Protein AF-A0A9P7CC00-F1 (afdb_monomer)

Sequence (425 aa):
MYQLLTSVGARQEFSFLSKEDEVLENDKQMINPRLYPLSYEGIACLLSMTLYDKRDIKSDMLSMAKDYIGISMNLVLRPTEMINHVDKGIFVLLYFSDNINAAINMDDIDKEIRGPLGLESKFPVSRILQIISSVASICPDPSIRFFSYQLLQKFLDFSDDETCAFFLQELLGRCPFPSMRTAAIGLLKDQIDQSFNANCNNRQLFKSPLVVQVFVPIIFKINSIWLTRPSEFWNDYGHTMQALNLYYYLLLKDEQNNWTTVWIPQNIDEIKKKYLIPIEDCLNNIALIPTDDENSAFYTMQIEIMKDLLHKIDQKINYMSAELAVVYAALILEDDNIEITADKLQTLVAAAGIEVEPIWFSLYAKALEGQDLKALLLNVGAPGAGAAAPAGAAGAAAASDAPAEEAKEEEKEESDDDMGFGLFD

Nearest PDB structures (foldseek):
  4f52-assembly2_F  TM=7.331E-01  e=9.055E-06  Homo sapiens
  4f52-assembly1_E  TM=7.343E-01  e=2.105E-05  Homo sapiens
  2lbf-assembly1_A  TM=7.193E-01  e=7.389E-03  Homo sapiens
  8fbk-assembly1_A  TM=3.378E-01  e=3.517E-01  synthetic construct
  6x2o-assembly1_C  TM=2.460E-01  e=4.043E+00  Saccharomyces cerevisiae

Foldseek 3Di:
DVVVVCVVPPDDDDDDDDPVVVVVVVCVVVCPCVVAVADPLLVVLVVVVVVVVPPPDPDQLVVVCLVCLQSLLLLLQCQAPRVNSNQSSLVVLVVSLVRDQAEQEPVQQQDWGAHPNPPDRTDGNVVVLLSLLCNLQPHPDPVSVVSSVVSNLSVLVSYALVVSVVSLCCQLAPRPGLVSNLVSLVSLLVLLVVVLPPPDPDDRVSLALCCLVPVLCSQQDDDPCLVVDVVVVVVCLSSLQSSLVSLLVCLVRPVPPCSNVSLPPVSVVCCCVVHLVVVVVSLVVVVPDDDPDPCVVVVVVSSVVVVVSSVSSVCSSLVVVQLVLLVVQVVVCVVVPHQQALVSSVVSCVVVVRDHDSVSSVVVSVVCVPDDVVVVVVCVPPPDDDDDDDDDDDDDDDDDDDDDDDDDDDDDDDDDDDPPPDPDD

pLDDT: mean 71.34, std 18.8, range [22.69, 92.81]

Secondary structure (DSSP, 8-state):
-HHHHHHH--S----SS-HHHHHHHHHHHH--TTTS---HHHHHHHHHHHHHHTS-----HHHHHHHHHHHHHHHHS-TTT-HHHHHHHHHHHHHHHHH---PBPGGGTTPEEEEEETTEEEEETHHHHHHHHHHHHH-S-HHHHHHHHHHHHHHHHTB-HHHHHHHHHHHHHH-S-HHHHHHHHHHHHHHHHHHHH----S--GGGSTHIIIIIHHHH----GGGGT-GGGHHHHHHHHHHHHHHHHHHHHHSTTT-TT-TT-HHHHHHHIIIIIHHHHHHHHHHHTS---STTHHHHHHHHHHHHHHHHHHHHHHHHHHHHHHHHHHHHHHHHTT----HHHHHHHHHHHT----HHHHHHHHHHHTT--HHHHHHTTTS------PPP----------------------------------

InterPro domains:
  IPR013877 YAP-binding/ALF4/Glomulin [PF08568] (126-287)
  IPR027534 Large ribosomal subunit protein P1/P2 [MF_01478] (324-425)
  IPR038716 Large ribosomal subunit protein P1/P2, N-terminal domain [G3DSA:1.10.10.1410] (320-381)

Organism: Rhizopus oryzae (NCBI:txid64495)

Radius of gyration: 30.07 Å; Cα contacts (8 Å, |Δi|>4): 334; chains: 1; bounding box: 77×79×74 Å

Mean predicted aligned error: 16.82 Å

Structure (mmCIF, N/CA/C/O backbone):
data_AF-A0A9P7CC00-F1
#
_entry.id   AF-A0A9P7CC00-F1
#
loop_
_atom_site.group_PDB
_atom_site.id
_atom_site.type_symbol
_atom_site.label_atom_id
_atom_site.label_alt_id
_atom_site.label_comp_id
_atom_site.label_asym_id
_atom_site.label_entity_id
_atom_site.label_seq_id
_atom_site.pdbx_PDB_ins_code
_atom_site.Cartn_x
_atom_site.Cartn_y
_atom_site.Cartn_z
_atom_site.occupancy
_atom_site.B_iso_or_equiv
_atom_site.auth_seq_id
_atom_site.auth_comp_id
_atom_site.auth_asym_id
_atom_site.auth_atom_id
_atom_site.pdbx_PDB_model_num
ATOM 1 N N . MET A 1 1 ? 21.739 18.208 -19.933 1.00 35.09 1 MET A N 1
ATOM 2 C CA . MET A 1 1 ? 21.296 17.483 -18.723 1.00 35.09 1 MET A CA 1
ATOM 3 C C . MET A 1 1 ? 20.911 18.455 -17.618 1.00 35.09 1 MET A C 1
ATOM 5 O O . MET A 1 1 ? 19.760 18.412 -17.211 1.00 35.09 1 MET A O 1
ATOM 9 N N . TYR A 1 2 ? 21.780 19.396 -17.224 1.00 34.78 2 TYR A N 1
ATOM 10 C CA . TYR A 1 2 ? 21.444 20.439 -16.238 1.00 34.78 2 TYR A CA 1
ATOM 11 C C . TYR A 1 2 ? 20.173 21.248 -16.563 1.00 34.78 2 TYR A C 1
ATOM 13 O O . TYR A 1 2 ? 19.333 21.419 -15.696 1.00 34.78 2 TYR A O 1
ATOM 21 N N . GLN A 1 3 ? 19.970 21.666 -17.820 1.00 32.47 3 GLN A N 1
ATOM 22 C CA . GLN A 1 3 ? 18.768 22.417 -18.236 1.00 32.47 3 GLN A CA 1
ATOM 23 C C . GLN A 1 3 ? 17.436 21.652 -18.079 1.00 32.47 3 GLN A C 1
ATOM 25 O O . GLN A 1 3 ? 16.388 22.280 -17.992 1.00 32.47 3 GLN A O 1
ATOM 30 N N . LEU A 1 4 ? 17.464 20.314 -18.045 1.00 38.53 4 LEU A N 1
ATOM 31 C CA . LEU A 1 4 ? 16.277 19.491 -17.775 1.00 38.53 4 LEU A CA 1
ATOM 32 C C . LEU A 1 4 ? 16.105 19.262 -16.266 1.00 38.53 4 LEU A C 1
ATOM 34 O O . LEU A 1 4 ? 14.991 19.350 -15.764 1.00 38.53 4 LEU A O 1
ATOM 38 N N . LEU A 1 5 ? 17.198 19.081 -15.518 1.00 39.03 5 LEU A N 1
ATOM 39 C CA . LEU A 1 5 ? 17.176 19.030 -14.048 1.00 39.03 5 LEU A CA 1
ATOM 40 C C . LEU A 1 5 ? 16.662 20.340 -13.423 1.00 39.03 5 LEU A C 1
ATOM 42 O O . LEU A 1 5 ? 15.854 20.303 -12.499 1.00 39.03 5 LEU A O 1
ATOM 46 N N . THR A 1 6 ? 17.039 21.500 -13.966 1.00 42.00 6 THR A N 1
ATOM 47 C CA . THR A 1 6 ? 16.529 22.804 -13.509 1.00 42.00 6 THR A CA 1
ATOM 48 C C . THR A 1 6 ? 15.062 23.044 -13.862 1.00 42.00 6 THR A C 1
ATOM 50 O O . THR A 1 6 ? 14.409 23.841 -13.194 1.00 42.00 6 THR A O 1
ATOM 53 N N . SER A 1 7 ? 14.508 22.329 -14.848 1.00 41.28 7 SER A N 1
ATOM 54 C CA . SER A 1 7 ? 13.063 22.346 -15.118 1.00 41.28 7 SER A CA 1
ATOM 55 C C . SER A 1 7 ? 12.250 21.523 -14.108 1.00 41.28 7 SER A C 1
ATOM 57 O O . SER A 1 7 ? 11.074 21.805 -13.902 1.00 41.28 7 SER A O 1
ATOM 59 N N . VAL A 1 8 ? 12.892 20.566 -13.425 1.00 43.41 8 VAL A N 1
ATOM 60 C CA . VAL A 1 8 ? 12.298 19.732 -12.363 1.00 43.41 8 VAL A CA 1
ATOM 61 C C . VAL A 1 8 ? 12.427 20.397 -10.983 1.00 43.41 8 VAL A C 1
ATOM 63 O O . VAL A 1 8 ? 11.540 20.261 -10.147 1.00 43.41 8 VAL A O 1
ATOM 66 N N . GLY A 1 9 ? 13.500 21.157 -10.746 1.00 40.75 9 GLY A N 1
ATOM 67 C CA . GLY A 1 9 ? 13.828 21.778 -9.456 1.00 40.75 9 GLY A CA 1
ATOM 68 C C . GLY A 1 9 ? 13.522 23.273 -9.346 1.00 40.75 9 GLY A C 1
ATOM 69 O O . GLY A 1 9 ? 14.308 24.007 -8.753 1.00 40.75 9 GLY A O 1
ATOM 70 N N . ALA A 1 10 ? 12.428 23.771 -9.928 1.00 39.78 10 ALA A N 1
ATOM 71 C CA . ALA A 1 10 ? 12.087 25.191 -9.843 1.00 39.78 10 ALA A CA 1
ATOM 72 C C . ALA A 1 10 ? 11.585 25.586 -8.439 1.00 39.78 10 ALA A C 1
ATOM 74 O O . ALA A 1 10 ? 10.392 25.812 -8.244 1.00 39.78 10 ALA A O 1
ATOM 75 N N . ARG A 1 11 ? 12.500 25.710 -7.470 1.00 38.00 11 ARG A N 1
ATOM 76 C CA . ARG A 1 11 ? 12.406 26.644 -6.338 1.00 38.00 11 ARG A CA 1
ATOM 77 C C . ARG A 1 11 ? 13.772 26.812 -5.666 1.00 38.00 11 ARG A C 1
ATOM 79 O O . ARG A 1 11 ? 14.380 25.839 -5.252 1.00 38.00 11 ARG A O 1
ATOM 86 N N . GLN A 1 12 ? 14.138 28.088 -5.510 1.00 38.06 12 GLN A N 1
ATOM 87 C CA . GLN A 1 12 ? 15.295 28.666 -4.807 1.00 38.06 12 GLN A CA 1
ATOM 88 C C . GLN A 1 12 ? 16.564 28.867 -5.657 1.00 38.06 12 GLN A C 1
ATOM 90 O O . GLN A 1 12 ? 17.505 28.084 -5.646 1.00 38.06 12 GLN A O 1
ATOM 95 N N . GLU A 1 13 ? 16.584 29.997 -6.374 1.00 34.22 13 GLU A N 1
ATOM 96 C CA . GLU A 1 13 ? 17.793 30.598 -6.947 1.00 34.22 13 GLU A CA 1
ATOM 97 C C . GLU A 1 13 ? 18.542 31.378 -5.855 1.00 34.22 13 GLU A C 1
ATOM 99 O O . GLU A 1 13 ? 18.024 32.383 -5.378 1.00 34.22 13 GLU A O 1
ATOM 104 N N . PHE A 1 14 ? 19.766 30.968 -5.509 1.00 41.00 14 PHE A N 1
ATOM 105 C CA . PHE A 1 14 ? 20.811 31.873 -5.012 1.00 41.00 14 PHE A CA 1
ATOM 106 C C . PHE A 1 14 ? 22.200 31.280 -5.287 1.00 41.00 14 PHE A C 1
ATOM 108 O O . PHE A 1 14 ? 22.737 30.535 -4.472 1.00 41.00 14 PHE A O 1
ATOM 115 N N . SER A 1 15 ? 22.823 31.665 -6.401 1.00 35.31 15 SER A N 1
ATOM 116 C CA . SER A 1 15 ? 24.269 31.503 -6.585 1.00 35.31 15 SER A CA 1
ATOM 117 C C . SER A 1 15 ? 24.817 32.489 -7.624 1.00 35.31 15 SER A C 1
ATOM 119 O O . SER A 1 15 ? 24.161 32.868 -8.589 1.00 35.31 15 SER A O 1
ATOM 121 N N . PHE A 1 16 ? 26.015 32.999 -7.333 1.00 44.00 16 PHE A N 1
ATOM 122 C CA . PHE A 1 16 ? 26.669 34.160 -7.954 1.00 44.00 16 PHE A CA 1
ATOM 123 C C . PHE A 1 16 ? 27.445 33.832 -9.247 1.00 44.00 16 PHE A C 1
ATOM 125 O O . PHE A 1 16 ? 28.367 34.561 -9.620 1.00 44.00 16 PHE A O 1
ATOM 132 N N . LEU A 1 17 ? 27.103 32.746 -9.937 1.00 47.84 17 LEU A N 1
ATOM 133 C CA . LEU A 1 17 ? 27.753 32.331 -11.180 1.00 47.84 17 LEU A CA 1
ATOM 134 C C . LEU A 1 17 ? 26.810 32.541 -12.368 1.00 47.84 17 LEU A C 1
ATOM 136 O O . LEU A 1 17 ? 25.587 32.574 -12.232 1.00 47.84 17 LEU A O 1
ATOM 140 N N . SER A 1 18 ? 27.377 32.740 -13.559 1.00 54.94 18 SER A N 1
ATOM 141 C CA . SER A 1 18 ? 26.556 32.791 -14.766 1.00 54.94 18 SER A CA 1
ATOM 142 C C . SER A 1 18 ? 25.888 31.420 -14.963 1.00 54.94 18 SER A C 1
ATOM 144 O O . SER A 1 18 ? 26.511 30.386 -14.714 1.00 54.94 18 SER A O 1
ATOM 146 N N . LYS A 1 19 ? 24.623 31.391 -15.415 1.00 53.94 19 LYS A N 1
ATOM 147 C CA . LYS A 1 19 ? 23.858 30.138 -15.601 1.00 53.94 19 LYS A CA 1
ATOM 148 C C . LYS A 1 19 ? 24.596 29.117 -16.478 1.00 53.94 19 LYS A C 1
ATOM 150 O O . LYS A 1 19 ? 24.358 27.925 -16.340 1.00 53.94 19 LYS A O 1
ATOM 155 N N . GLU A 1 20 ? 25.477 29.568 -17.371 1.00 55.44 20 GLU A N 1
ATOM 156 C CA . GLU A 1 20 ? 26.281 28.711 -18.251 1.00 55.44 20 GLU A CA 1
ATOM 157 C C . GLU A 1 20 ? 27.498 28.101 -17.538 1.00 55.44 20 GLU A C 1
ATOM 159 O O . GLU A 1 20 ? 27.837 26.945 -17.791 1.00 55.44 20 GLU A O 1
ATOM 164 N N . ASP A 1 21 ? 28.118 28.830 -16.609 1.00 53.06 21 ASP A N 1
ATOM 165 C CA . ASP A 1 21 ? 29.278 28.345 -15.857 1.00 53.06 21 ASP A CA 1
ATOM 166 C C . ASP A 1 21 ? 28.874 27.337 -14.768 1.00 53.06 21 ASP A C 1
ATOM 168 O O . ASP A 1 21 ? 29.580 26.351 -14.556 1.00 53.06 21 ASP A O 1
ATOM 172 N N . GLU A 1 22 ? 27.695 27.499 -14.154 1.00 52.28 22 GLU A N 1
ATOM 173 C CA . GLU A 1 22 ? 27.126 26.509 -13.219 1.00 52.28 22 GLU A CA 1
ATOM 174 C C . GLU A 1 22 ? 26.769 25.191 -13.907 1.00 52.28 22 GLU A C 1
ATOM 176 O O . GLU A 1 22 ? 27.031 24.118 -13.366 1.00 52.28 22 GLU A O 1
ATOM 181 N N . VAL A 1 23 ? 26.209 25.253 -15.123 1.00 52.78 23 VAL A N 1
ATOM 182 C CA . VAL A 1 23 ? 25.969 24.062 -15.958 1.00 52.78 23 VAL A CA 1
ATOM 183 C C . VAL A 1 23 ? 27.284 23.324 -16.191 1.00 52.78 23 VAL A C 1
ATOM 185 O O . VAL A 1 23 ? 27.351 22.107 -16.043 1.00 52.78 23 VAL A O 1
ATOM 188 N N . LEU A 1 24 ? 28.335 24.067 -16.549 1.00 52.97 24 LEU A N 1
ATOM 189 C CA . LEU A 1 24 ? 29.630 23.511 -16.919 1.00 52.97 24 LEU A CA 1
ATOM 190 C C . LEU A 1 24 ? 30.361 22.888 -15.720 1.00 52.97 24 LEU A C 1
ATOM 192 O O . LEU A 1 24 ? 31.039 21.873 -15.880 1.00 52.97 24 LEU A O 1
ATOM 196 N N . GLU A 1 25 ? 30.263 23.484 -14.532 1.00 53.53 25 GLU A N 1
ATOM 197 C CA . GLU A 1 25 ? 30.850 22.922 -13.312 1.00 53.53 25 GLU A CA 1
ATOM 198 C C . GLU A 1 25 ? 30.069 21.709 -12.794 1.00 53.53 25 GLU A C 1
ATOM 200 O O . GLU A 1 25 ? 30.692 20.704 -12.448 1.00 53.53 25 GLU A O 1
ATOM 205 N N . ASN A 1 26 ? 28.734 21.732 -12.849 1.00 48.88 26 ASN A N 1
ATOM 206 C CA . ASN A 1 26 ? 27.904 20.582 -12.480 1.00 48.88 26 ASN A CA 1
ATOM 207 C C . ASN A 1 26 ? 28.072 19.405 -13.457 1.00 48.88 26 ASN A C 1
ATOM 209 O O . ASN A 1 26 ? 28.203 18.258 -13.025 1.00 48.88 26 ASN A O 1
ATOM 213 N N . ASP A 1 27 ? 28.183 19.672 -14.763 1.00 48.53 27 ASP A N 1
ATOM 214 C CA . ASP A 1 27 ? 28.488 18.644 -15.767 1.00 48.53 27 ASP A CA 1
ATOM 215 C C . ASP A 1 27 ? 29.896 18.039 -15.550 1.00 48.53 27 ASP A C 1
ATOM 217 O O . ASP A 1 27 ? 30.097 16.844 -15.771 1.00 48.53 27 ASP A O 1
ATOM 221 N N . LYS A 1 28 ? 30.876 18.815 -15.059 1.00 47.06 28 LYS A N 1
ATOM 222 C CA . LYS A 1 28 ? 32.220 18.307 -14.700 1.00 47.06 28 LYS A CA 1
ATOM 223 C C . LYS A 1 28 ? 32.232 17.471 -13.417 1.00 47.06 28 LYS A C 1
ATOM 225 O O . LYS A 1 28 ? 33.069 16.578 -13.304 1.00 47.06 28 LYS A O 1
ATOM 230 N N . GLN A 1 29 ? 31.347 17.756 -12.462 1.00 49.38 29 GLN A N 1
ATOM 231 C CA . GLN A 1 29 ? 31.209 16.971 -11.230 1.00 49.38 29 GLN A CA 1
ATOM 232 C C . GLN A 1 29 ? 30.446 15.655 -11.468 1.00 49.38 29 GLN A C 1
ATOM 234 O O . GLN A 1 29 ? 30.795 14.636 -10.876 1.00 49.38 29 GLN A O 1
ATOM 239 N N . MET A 1 30 ? 29.473 15.653 -12.386 1.00 47.91 30 MET A N 1
ATOM 240 C CA . MET A 1 30 ? 28.678 14.475 -12.768 1.00 47.91 30 MET A CA 1
ATOM 241 C C . MET A 1 30 ? 29.404 13.544 -13.752 1.00 47.91 30 MET A C 1
ATOM 243 O O . MET A 1 30 ? 29.260 12.324 -13.692 1.00 47.91 30 MET A O 1
ATOM 247 N N . ILE A 1 31 ? 30.216 14.087 -14.664 1.00 45.84 31 ILE A N 1
ATOM 248 C CA . ILE A 1 31 ? 30.916 13.299 -15.683 1.00 45.84 31 ILE A CA 1
ATOM 249 C C . ILE A 1 31 ? 32.361 13.101 -15.238 1.00 45.84 31 ILE A C 1
ATOM 251 O O . ILE A 1 31 ? 33.274 13.790 -15.688 1.00 45.84 31 ILE A O 1
ATOM 255 N N . ASN A 1 32 ? 32.595 12.120 -14.367 1.00 41.72 32 ASN A N 1
ATOM 256 C CA . ASN A 1 32 ? 33.942 11.613 -14.135 1.00 41.72 32 ASN A CA 1
ATOM 257 C C . ASN A 1 32 ? 34.221 10.482 -15.151 1.00 41.72 32 ASN A C 1
ATOM 259 O O . ASN A 1 32 ? 33.802 9.342 -14.932 1.00 41.72 32 ASN A O 1
ATOM 263 N N . PRO A 1 33 ? 34.924 10.738 -16.274 1.00 43.09 33 PRO A N 1
ATOM 264 C CA . PRO A 1 33 ? 35.053 9.786 -17.385 1.00 43.09 33 PRO A CA 1
ATOM 265 C C . PRO A 1 33 ? 35.849 8.519 -17.027 1.00 43.09 33 PRO A C 1
ATOM 267 O O . PRO A 1 33 ? 35.856 7.561 -17.796 1.00 43.09 33 PRO A O 1
ATOM 270 N N . ARG A 1 34 ? 36.529 8.504 -15.869 1.00 39.34 34 ARG A N 1
ATOM 271 C CA . ARG A 1 34 ? 37.204 7.317 -15.317 1.00 39.34 34 ARG A CA 1
ATOM 272 C C . ARG A 1 34 ? 36.287 6.423 -14.475 1.00 39.34 34 ARG A C 1
ATOM 274 O O . ARG A 1 34 ? 36.591 5.243 -14.352 1.00 39.34 34 ARG A O 1
ATOM 281 N N . LEU A 1 35 ? 35.203 6.965 -13.916 1.00 43.44 35 LEU A N 1
ATOM 282 C CA . LEU A 1 35 ? 34.194 6.219 -13.146 1.00 43.44 35 LEU A CA 1
ATOM 283 C C . LEU A 1 35 ? 32.977 5.843 -14.009 1.00 43.44 35 LEU A C 1
ATOM 285 O O . LEU A 1 35 ? 32.336 4.833 -13.748 1.00 43.44 35 LEU A O 1
ATOM 289 N N . TYR A 1 36 ? 32.710 6.609 -15.070 1.00 48.59 36 TYR A N 1
ATOM 290 C CA . TYR A 1 36 ? 31.558 6.457 -15.961 1.00 48.59 36 TYR A CA 1
ATOM 291 C C . TYR A 1 36 ? 32.007 6.232 -17.422 1.00 48.59 36 TYR A C 1
ATOM 293 O O . TYR A 1 36 ? 32.032 7.172 -18.223 1.00 48.59 36 TYR A O 1
ATOM 301 N N . PRO A 1 37 ? 32.397 5.004 -17.830 1.00 47.03 37 PRO A N 1
ATOM 302 C CA . PRO A 1 37 ? 32.670 4.728 -19.235 1.00 47.03 37 PRO A CA 1
ATOM 303 C C . PRO A 1 37 ? 31.396 4.895 -20.070 1.00 47.03 37 PRO A C 1
ATOM 305 O O . PRO A 1 37 ? 30.424 4.145 -19.958 1.00 47.03 37 PRO A O 1
ATOM 308 N N . LEU A 1 38 ? 31.410 5.915 -20.921 1.00 52.38 38 LEU A N 1
ATOM 309 C CA . LEU A 1 38 ? 30.333 6.259 -21.831 1.00 52.38 38 LEU A CA 1
ATOM 310 C C . LEU A 1 38 ? 30.020 5.087 -22.780 1.00 52.38 38 LEU A C 1
ATOM 312 O O . LEU A 1 38 ? 30.771 4.804 -23.709 1.00 52.38 38 LEU A O 1
ATOM 316 N N . SER A 1 39 ? 28.876 4.431 -22.585 1.00 56.84 39 SER A N 1
ATOM 317 C CA . SER A 1 39 ? 28.364 3.441 -23.538 1.00 56.84 39 SER A CA 1
ATOM 318 C C . SER A 1 39 ? 28.084 4.052 -24.916 1.00 56.84 39 SER A C 1
ATOM 320 O O . SER A 1 39 ? 27.363 5.051 -25.018 1.00 56.84 39 SER A O 1
ATOM 322 N N . TYR A 1 40 ? 28.636 3.443 -25.970 1.00 58.19 40 TYR A N 1
ATOM 323 C CA . TYR A 1 40 ? 28.429 3.861 -27.362 1.00 58.19 40 TYR A CA 1
ATOM 324 C C . TYR A 1 40 ? 26.945 3.826 -27.744 1.00 58.19 40 TYR A C 1
ATOM 326 O O . TYR A 1 40 ? 26.443 4.774 -28.338 1.00 58.19 40 TYR A O 1
ATOM 334 N N . GLU A 1 41 ? 26.227 2.784 -27.324 1.00 58.78 41 GLU A N 1
ATOM 335 C CA . GLU A 1 41 ? 24.801 2.593 -27.614 1.00 58.78 41 GLU A CA 1
ATOM 336 C C . GLU A 1 41 ? 23.928 3.676 -26.972 1.00 58.78 41 GLU A C 1
ATOM 338 O O . GLU A 1 41 ? 23.070 4.257 -27.631 1.00 58.78 41 GLU A O 1
ATOM 343 N N . GLY A 1 42 ? 24.198 4.027 -25.711 1.00 60.06 42 GLY A N 1
ATOM 344 C CA . GLY A 1 42 ? 23.452 5.082 -25.028 1.00 60.06 42 GLY A CA 1
ATOM 345 C C . GLY A 1 42 ? 23.766 6.482 -25.568 1.00 60.06 42 GLY A C 1
ATOM 346 O O . GLY A 1 42 ? 22.866 7.309 -25.675 1.00 60.06 42 GLY A O 1
ATOM 347 N N . ILE A 1 43 ? 25.017 6.749 -25.975 1.00 63.19 43 ILE A N 1
ATOM 348 C CA . ILE A 1 43 ? 25.346 7.994 -26.691 1.00 63.19 43 ILE A CA 1
ATOM 349 C C . ILE A 1 43 ? 24.647 8.025 -28.048 1.00 63.19 43 ILE A C 1
ATOM 351 O O . ILE A 1 43 ? 24.091 9.054 -28.405 1.00 63.19 43 ILE A O 1
ATOM 355 N N . ALA A 1 44 ? 24.661 6.927 -28.804 1.00 61.66 44 ALA A N 1
ATOM 356 C CA . ALA A 1 44 ? 23.996 6.855 -30.100 1.00 61.66 44 ALA A CA 1
ATOM 357 C C . ALA A 1 44 ? 22.485 7.086 -29.963 1.00 61.66 44 ALA A C 1
ATOM 359 O O . ALA A 1 44 ? 21.918 7.818 -30.769 1.00 61.66 44 ALA A O 1
ATOM 360 N N . CYS A 1 45 ? 21.856 6.552 -28.910 1.00 64.31 45 CYS A N 1
ATOM 361 C CA . CYS A 1 45 ? 20.452 6.805 -28.599 1.00 64.31 45 CYS A CA 1
ATOM 362 C C . CYS A 1 45 ? 20.205 8.296 -28.316 1.00 64.31 45 CYS A C 1
ATOM 364 O O . CYS A 1 45 ? 19.424 8.928 -29.025 1.00 64.31 45 CYS A O 1
ATOM 366 N N . LEU A 1 46 ? 20.946 8.898 -27.379 1.00 66.56 46 LEU A N 1
ATOM 367 C CA . LEU A 1 46 ? 20.820 10.322 -27.035 1.00 66.56 46 LEU A CA 1
ATOM 368 C C . LEU A 1 46 ? 21.152 11.256 -28.212 1.00 66.56 46 LEU A C 1
ATOM 370 O O . LEU A 1 46 ? 20.461 12.247 -28.446 1.00 66.56 46 LEU A O 1
ATOM 374 N N . LEU A 1 47 ? 22.182 10.938 -28.999 1.00 64.50 47 LEU A N 1
ATOM 375 C CA . LEU A 1 47 ? 22.524 11.671 -30.218 1.00 64.50 47 LEU A CA 1
ATOM 376 C C . LEU A 1 47 ? 21.429 11.532 -31.269 1.00 64.50 47 LEU A C 1
ATOM 378 O O . LEU A 1 47 ? 21.077 12.516 -31.905 1.00 64.50 47 LEU A O 1
ATOM 382 N N . SER A 1 48 ? 20.857 10.343 -31.447 1.00 65.88 48 SER A N 1
ATOM 383 C CA . SER A 1 48 ? 19.758 10.162 -32.393 1.00 65.88 48 SER A CA 1
ATOM 384 C C . SER A 1 48 ? 18.518 10.953 -31.976 1.00 65.88 48 SER A C 1
ATOM 386 O O . SER A 1 48 ? 17.906 11.583 -32.832 1.00 65.88 48 SER A O 1
ATOM 388 N N . MET A 1 49 ? 18.222 11.030 -30.673 1.00 66.12 49 MET A N 1
ATOM 389 C CA . MET A 1 49 ? 17.126 11.842 -30.142 1.00 66.12 49 MET A CA 1
ATOM 390 C C . MET A 1 49 ? 17.378 13.339 -30.321 1.00 66.12 49 MET A C 1
ATOM 392 O O . MET A 1 49 ? 16.536 14.038 -30.868 1.00 66.12 49 MET A O 1
ATOM 396 N N . THR A 1 50 ? 18.560 13.833 -29.948 1.00 65.50 50 THR A N 1
ATOM 397 C CA . THR A 1 50 ? 18.916 15.256 -30.121 1.00 65.50 50 THR A CA 1
ATOM 398 C C . THR A 1 50 ? 19.014 15.673 -31.590 1.00 65.50 50 THR A C 1
ATOM 400 O O . THR A 1 50 ? 18.720 16.817 -31.931 1.00 65.50 50 THR A O 1
ATOM 403 N N . LEU A 1 51 ? 19.414 14.768 -32.488 1.00 61.41 51 LEU A N 1
ATOM 404 C CA . LEU A 1 51 ? 19.383 15.009 -33.933 1.00 61.41 51 LEU A CA 1
ATOM 405 C C . LEU A 1 51 ? 17.961 14.999 -34.496 1.00 61.41 51 LEU A C 1
ATOM 407 O O . LEU A 1 51 ? 17.720 15.653 -35.509 1.00 61.41 51 LEU A O 1
ATOM 411 N N . TYR A 1 52 ? 17.045 14.262 -33.874 1.00 62.41 52 TYR A N 1
ATOM 412 C CA . TYR A 1 52 ? 15.637 14.244 -34.247 1.00 62.41 52 TYR A CA 1
ATOM 413 C C . TYR A 1 52 ? 14.922 15.513 -33.781 1.00 62.41 52 TYR A C 1
ATOM 415 O O . TYR A 1 52 ? 14.250 16.136 -34.587 1.00 62.41 52 TYR A O 1
ATOM 423 N N . ASP A 1 53 ? 15.171 15.955 -32.547 1.00 59.81 53 ASP A N 1
ATOM 424 C CA . ASP A 1 53 ? 14.626 17.192 -31.966 1.00 59.81 53 ASP A CA 1
ATOM 425 C C . ASP A 1 53 ? 15.059 18.447 -32.755 1.00 59.81 53 ASP A C 1
ATOM 427 O O . ASP A 1 53 ? 14.310 19.401 -32.936 1.00 59.81 53 ASP A O 1
ATOM 431 N N . LYS A 1 54 ? 16.270 18.421 -33.331 1.00 57.59 54 LYS A N 1
ATOM 432 C CA . LYS A 1 54 ? 16.780 19.486 -34.215 1.00 57.59 54 LYS A CA 1
ATOM 433 C C . LYS A 1 54 ? 16.231 19.450 -35.641 1.00 57.59 54 LYS A C 1
ATOM 435 O O . LYS A 1 54 ? 16.469 20.390 -36.401 1.00 57.59 54 LYS A O 1
ATOM 440 N N . ARG A 1 55 ? 15.578 18.366 -36.058 1.00 55.41 55 ARG A N 1
ATOM 441 C CA . ARG A 1 55 ? 14.881 18.321 -37.345 1.00 55.41 55 ARG A CA 1
ATOM 442 C C . ARG A 1 55 ? 13.463 18.801 -37.067 1.00 55.41 55 ARG A C 1
ATOM 444 O O . ARG A 1 55 ? 12.760 18.139 -36.324 1.00 55.41 55 ARG A O 1
ATOM 451 N N . ASP A 1 56 ? 13.053 19.910 -37.685 1.00 47.28 56 ASP A N 1
ATOM 452 C CA . ASP A 1 56 ? 11.689 20.485 -37.688 1.00 47.28 56 ASP A CA 1
ATOM 453 C C . ASP A 1 56 ? 10.618 19.525 -38.270 1.00 47.28 56 ASP A C 1
ATOM 455 O O . ASP A 1 56 ? 9.827 19.864 -39.153 1.00 47.28 56 ASP A O 1
ATOM 459 N N . ILE A 1 57 ? 10.597 18.272 -37.834 1.00 52.22 57 ILE A N 1
ATOM 460 C CA . ILE A 1 57 ? 9.606 17.280 -38.194 1.00 52.22 57 ILE A CA 1
ATOM 461 C C . ILE A 1 57 ? 8.641 17.284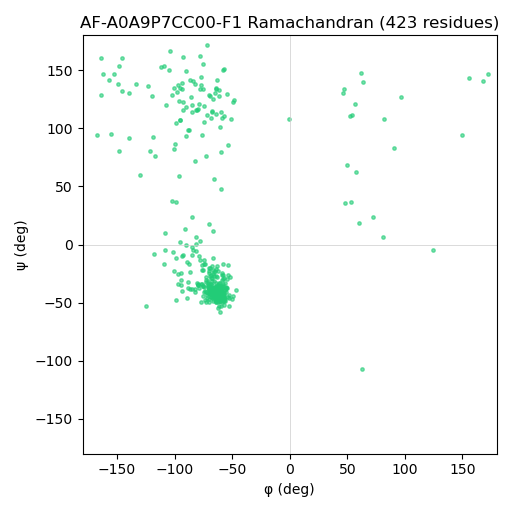 -37.020 1.00 52.22 57 ILE A C 1
ATOM 463 O O . ILE A 1 57 ? 8.936 16.767 -35.950 1.00 52.22 57 ILE A O 1
ATOM 467 N N . LYS A 1 58 ? 7.470 17.890 -37.225 1.00 48.28 58 LYS A N 1
ATOM 468 C CA . LYS A 1 58 ? 6.293 17.745 -36.355 1.00 48.28 58 LYS A CA 1
ATOM 469 C C . LYS A 1 58 ? 5.765 16.303 -36.413 1.00 48.28 58 LYS A C 1
ATOM 471 O O . LYS A 1 58 ? 4.641 16.060 -36.838 1.00 48.28 58 LYS A O 1
ATOM 476 N N . SER A 1 59 ? 6.609 15.333 -36.112 1.00 54.34 59 SER A N 1
ATOM 477 C CA . SER A 1 59 ? 6.236 13.945 -35.885 1.00 54.34 59 SER A CA 1
ATOM 478 C C . SER A 1 59 ? 5.829 13.819 -34.428 1.00 54.34 59 SER A C 1
ATOM 480 O O . SER A 1 59 ? 6.586 14.227 -33.550 1.00 54.34 59 SER A O 1
ATOM 482 N N . ASP A 1 60 ? 4.638 13.273 -34.182 1.00 64.00 60 ASP A N 1
ATOM 483 C CA . ASP A 1 60 ? 4.119 13.036 -32.835 1.00 64.00 60 ASP A CA 1
ATOM 484 C C . ASP A 1 60 ? 5.182 12.347 -31.970 1.00 64.00 60 ASP A C 1
ATOM 486 O O . ASP A 1 60 ? 5.660 11.267 -32.327 1.00 64.00 60 ASP A O 1
ATOM 490 N N . MET A 1 61 ? 5.522 12.931 -30.816 1.00 65.94 61 MET A N 1
ATOM 491 C CA . MET A 1 61 ? 6.468 12.360 -29.839 1.00 65.94 61 MET A CA 1
ATOM 492 C C . MET A 1 61 ? 6.113 10.913 -29.458 1.00 65.94 61 MET A C 1
ATOM 494 O O . MET A 1 61 ? 6.989 10.095 -29.198 1.00 65.94 61 MET A O 1
ATOM 498 N N . LEU A 1 62 ? 4.826 10.558 -29.527 1.00 69.19 62 LEU A N 1
ATOM 499 C CA . LEU A 1 62 ? 4.318 9.197 -29.362 1.00 69.19 62 LEU A CA 1
ATOM 500 C C . LEU A 1 62 ? 4.889 8.207 -30.395 1.00 69.19 62 LEU A C 1
ATOM 502 O O . LEU A 1 62 ? 5.164 7.054 -30.070 1.00 69.19 62 LEU A O 1
ATOM 506 N N . SER A 1 63 ? 5.039 8.628 -31.653 1.00 72.75 63 SER A N 1
ATOM 507 C CA . SER A 1 63 ? 5.590 7.779 -32.717 1.00 72.75 63 SER A CA 1
ATOM 508 C C . SER A 1 63 ? 7.077 7.513 -32.498 1.00 72.75 63 SER A C 1
ATOM 510 O O . SER A 1 63 ? 7.518 6.370 -32.586 1.00 72.75 63 SER A O 1
ATOM 512 N N . MET A 1 64 ? 7.813 8.549 -32.093 1.00 71.75 64 MET A N 1
ATOM 513 C CA . MET A 1 64 ? 9.212 8.445 -31.702 1.00 71.75 64 MET A CA 1
ATOM 514 C C . MET A 1 64 ? 9.374 7.510 -30.502 1.00 71.75 64 MET A C 1
ATOM 516 O O . MET A 1 64 ? 10.176 6.580 -30.537 1.00 71.75 64 MET A O 1
ATOM 520 N N . ALA A 1 65 ? 8.561 7.693 -29.465 1.00 73.94 65 ALA A N 1
ATOM 521 C CA . ALA A 1 65 ? 8.584 6.833 -28.296 1.00 73.94 65 ALA A CA 1
ATOM 522 C C . ALA A 1 65 ? 8.347 5.363 -28.666 1.00 73.94 65 ALA A C 1
ATOM 524 O O . ALA A 1 65 ? 9.099 4.501 -28.229 1.00 73.94 65 ALA A O 1
ATOM 525 N N . LYS A 1 66 ? 7.384 5.054 -29.542 1.00 75.25 66 LYS A N 1
ATOM 526 C CA . LYS A 1 66 ? 7.131 3.670 -29.989 1.00 75.25 66 LYS A CA 1
ATOM 527 C C . LYS A 1 66 ? 8.343 3.004 -30.643 1.00 75.25 66 LYS A C 1
ATOM 529 O O . LYS A 1 66 ? 8.540 1.809 -30.441 1.00 75.25 66 LYS A O 1
ATOM 534 N N . ASP A 1 67 ? 9.145 3.756 -31.390 1.00 74.94 67 ASP A N 1
ATOM 535 C CA . ASP A 1 67 ? 10.333 3.224 -32.063 1.00 74.94 67 ASP A CA 1
ATOM 536 C C . ASP A 1 67 ? 11.536 3.091 -31.112 1.00 74.94 67 ASP A C 1
ATOM 538 O O . ASP A 1 67 ? 12.333 2.158 -31.237 1.00 74.94 67 ASP A O 1
ATOM 542 N N . TYR A 1 68 ? 11.658 3.997 -30.135 1.00 77.69 68 TYR A N 1
ATOM 543 C CA . TYR A 1 68 ? 12.801 4.049 -29.221 1.00 77.69 68 TYR A CA 1
ATOM 544 C C . TYR A 1 68 ? 12.594 3.306 -27.897 1.00 77.69 68 TYR A C 1
ATOM 546 O O . TYR A 1 68 ? 13.585 2.855 -27.326 1.00 77.69 68 TYR A O 1
ATOM 554 N N . ILE A 1 69 ? 11.356 3.101 -27.425 1.00 82.38 69 ILE A N 1
ATOM 555 C CA . ILE A 1 69 ? 11.055 2.384 -26.170 1.00 82.38 69 ILE A CA 1
ATOM 556 C C . ILE A 1 69 ? 11.725 1.013 -26.171 1.00 82.38 69 ILE A C 1
ATOM 558 O O . ILE A 1 69 ? 12.373 0.650 -25.197 1.00 82.38 69 ILE A O 1
ATOM 562 N N . GLY A 1 70 ? 11.643 0.272 -27.277 1.00 80.00 70 GLY A N 1
ATOM 563 C CA . GLY A 1 70 ? 12.278 -1.035 -27.388 1.00 80.00 70 GLY A CA 1
ATOM 564 C C . GLY A 1 70 ? 13.790 -1.004 -27.158 1.00 80.00 70 GLY A C 1
ATOM 565 O O . GLY A 1 70 ? 14.324 -1.796 -26.387 1.00 80.00 70 GLY A O 1
ATOM 566 N N . ILE A 1 71 ? 14.471 -0.044 -27.785 1.00 79.75 71 ILE A N 1
ATOM 567 C CA . ILE A 1 71 ? 15.921 0.140 -27.658 1.00 79.75 71 ILE A CA 1
ATOM 568 C C . ILE A 1 71 ? 16.274 0.576 -26.233 1.00 79.75 71 ILE A C 1
ATOM 570 O O . ILE A 1 71 ? 17.172 -0.001 -25.622 1.00 79.75 71 ILE A O 1
ATOM 574 N N . SER A 1 72 ? 15.547 1.549 -25.684 1.00 81.69 72 SER A N 1
ATOM 575 C CA . SER A 1 72 ? 15.767 2.051 -24.327 1.00 81.69 72 SER A CA 1
ATOM 576 C C . SER A 1 72 ? 15.551 0.965 -23.277 1.00 81.69 72 SER A C 1
ATOM 578 O O . SER A 1 72 ? 16.341 0.856 -22.346 1.00 81.69 72 SER A O 1
ATOM 580 N N . MET A 1 73 ? 14.551 0.100 -23.453 1.00 84.06 73 MET A N 1
ATOM 581 C CA . MET A 1 73 ? 14.303 -1.018 -22.541 1.00 84.06 73 MET A CA 1
ATOM 582 C C . MET A 1 73 ? 15.383 -2.091 -22.614 1.00 84.06 73 MET A C 1
ATOM 584 O O . MET A 1 73 ? 15.748 -2.655 -21.583 1.00 84.06 73 MET A O 1
ATOM 588 N N . ASN A 1 74 ? 15.966 -2.323 -23.791 1.00 83.06 74 ASN A N 1
ATOM 589 C CA . ASN A 1 74 ? 17.113 -3.218 -23.930 1.00 83.06 74 ASN A CA 1
ATOM 590 C C . ASN A 1 74 ? 18.311 -2.759 -23.091 1.00 83.06 74 ASN A C 1
ATOM 592 O O . ASN A 1 74 ? 18.983 -3.577 -22.465 1.00 83.06 74 ASN A O 1
ATOM 596 N N . LEU A 1 75 ? 18.557 -1.444 -23.053 1.00 79.50 75 LEU A N 1
ATOM 597 C CA . LEU A 1 75 ? 19.643 -0.852 -22.268 1.00 79.50 75 LEU A CA 1
ATOM 598 C C . LEU A 1 75 ? 19.446 -1.056 -20.758 1.00 79.50 75 LEU A C 1
ATOM 600 O O . LEU A 1 75 ? 20.423 -1.118 -20.016 1.00 79.50 75 LEU A O 1
ATOM 604 N N . VAL A 1 76 ? 18.192 -1.189 -20.319 1.00 83.62 76 VAL A N 1
ATOM 605 C CA . VAL A 1 76 ? 17.792 -1.315 -18.910 1.00 83.62 76 VAL A CA 1
ATOM 606 C C . VAL A 1 76 ? 17.757 -2.780 -18.436 1.00 83.62 76 VAL A C 1
ATOM 608 O O . VAL A 1 76 ? 17.798 -3.038 -17.236 1.00 83.62 76 VAL A O 1
ATOM 611 N N . LEU A 1 77 ? 17.770 -3.767 -19.343 1.00 83.56 77 LEU A N 1
ATOM 612 C CA . LEU A 1 77 ? 17.621 -5.197 -19.011 1.00 83.56 77 LEU A CA 1
ATOM 613 C C . LEU A 1 77 ? 18.650 -5.765 -18.023 1.00 83.56 77 LEU A C 1
ATOM 615 O O . LEU A 1 77 ? 18.348 -6.747 -17.343 1.00 83.56 77 LEU A O 1
ATOM 619 N N . ARG A 1 78 ? 19.871 -5.219 -17.974 1.00 79.69 78 ARG A N 1
ATOM 620 C CA . ARG A 1 78 ? 20.965 -5.736 -17.130 1.00 79.69 78 ARG A CA 1
ATOM 621 C C . ARG A 1 78 ? 21.394 -4.712 -16.071 1.00 79.69 78 ARG A C 1
ATOM 623 O O . ARG A 1 78 ? 22.463 -4.112 -16.213 1.00 79.69 78 ARG A O 1
ATOM 630 N N . PRO A 1 79 ? 20.600 -4.536 -14.997 1.00 76.56 79 PRO A N 1
ATOM 631 C CA . PRO A 1 79 ? 20.809 -3.485 -13.999 1.00 76.56 79 PRO A CA 1
ATOM 632 C C . PRO A 1 79 ? 22.102 -3.624 -13.182 1.00 76.56 79 PRO A C 1
ATOM 634 O O . PRO A 1 79 ? 22.597 -2.625 -12.668 1.00 76.56 79 PRO A O 1
ATOM 637 N N . THR A 1 80 ? 22.660 -4.833 -13.057 1.00 77.69 80 THR A N 1
ATOM 638 C CA . THR A 1 80 ? 23.868 -5.108 -12.254 1.00 77.69 80 THR A CA 1
ATOM 639 C C . THR A 1 80 ? 25.164 -5.069 -13.057 1.00 77.69 80 THR A C 1
ATOM 641 O O . THR A 1 80 ? 26.195 -4.660 -12.535 1.00 77.69 80 THR A O 1
ATOM 644 N N . GLU A 1 81 ? 25.132 -5.506 -14.318 1.00 75.50 81 GLU A N 1
ATOM 645 C CA . GLU A 1 81 ? 26.332 -5.639 -15.153 1.00 75.50 81 GLU A CA 1
ATOM 646 C C . GLU A 1 81 ? 26.700 -4.321 -15.846 1.00 75.50 81 GLU A C 1
ATOM 648 O O . GLU A 1 81 ? 27.878 -3.999 -15.981 1.00 75.50 81 GLU A O 1
ATOM 653 N N . MET A 1 82 ? 25.698 -3.558 -16.302 1.00 74.31 82 MET A N 1
ATOM 654 C CA . MET A 1 82 ? 25.890 -2.448 -17.242 1.00 74.31 82 MET A CA 1
ATOM 655 C C . MET A 1 82 ? 25.215 -1.157 -16.759 1.00 74.31 82 MET A C 1
ATOM 657 O O . MET A 1 82 ? 24.388 -0.575 -17.462 1.00 74.31 82 MET A O 1
ATOM 661 N N . ILE A 1 83 ? 25.620 -0.671 -15.584 1.00 74.19 83 ILE A N 1
ATOM 662 C CA . ILE A 1 83 ? 25.046 0.508 -14.903 1.00 74.19 83 ILE A CA 1
ATOM 663 C C . ILE A 1 83 ? 24.934 1.728 -15.842 1.00 74.19 83 ILE A C 1
ATOM 665 O O . ILE A 1 83 ? 23.879 2.342 -15.948 1.00 74.19 83 ILE A O 1
ATOM 669 N N . ASN A 1 84 ? 25.970 2.010 -16.637 1.00 73.19 84 ASN A N 1
ATOM 670 C CA . ASN A 1 84 ? 25.991 3.174 -17.539 1.00 73.19 84 ASN A CA 1
ATOM 671 C C . ASN A 1 84 ? 25.020 3.073 -18.728 1.00 73.19 84 ASN A C 1
ATOM 673 O O . ASN A 1 84 ? 24.756 4.070 -19.401 1.00 73.19 84 ASN A O 1
ATOM 677 N N . HIS A 1 85 ? 24.579 1.864 -19.081 1.00 75.88 85 HIS A N 1
ATOM 678 C CA . HIS A 1 85 ? 23.549 1.674 -20.108 1.00 75.88 85 HIS A CA 1
ATOM 679 C C . HIS A 1 85 ? 22.172 1.887 -19.486 1.00 75.88 85 HIS A C 1
ATOM 681 O O . HIS A 1 85 ? 21.341 2.572 -20.074 1.00 75.88 85 HIS A O 1
ATOM 687 N N . VAL A 1 86 ? 21.990 1.371 -18.271 1.00 78.25 86 VAL A N 1
ATOM 688 C CA . VAL A 1 86 ? 20.755 1.455 -17.493 1.00 78.25 86 VAL A CA 1
ATOM 689 C C . VAL A 1 86 ? 20.419 2.906 -17.159 1.00 78.25 86 VAL A C 1
ATOM 691 O O . VAL A 1 86 ? 19.307 3.332 -17.449 1.00 78.25 86 VAL A O 1
ATOM 694 N N . ASP A 1 87 ? 21.389 3.681 -16.666 1.00 77.38 87 ASP A N 1
ATOM 695 C CA . ASP A 1 87 ? 21.242 5.117 -16.384 1.00 77.38 87 ASP A CA 1
ATOM 696 C C . ASP A 1 87 ? 20.710 5.888 -17.606 1.00 77.38 87 ASP A C 1
ATOM 698 O O . ASP A 1 87 ? 19.651 6.514 -17.574 1.00 77.38 87 ASP A O 1
ATOM 702 N N . LYS A 1 88 ? 21.372 5.730 -18.757 1.00 77.50 88 LYS A N 1
ATOM 703 C CA . LYS A 1 88 ? 20.952 6.384 -20.005 1.00 77.50 88 LYS A CA 1
ATOM 704 C C . LYS A 1 88 ? 19.594 5.896 -20.501 1.00 77.50 88 LYS A C 1
ATOM 706 O O . LYS A 1 88 ? 18.828 6.691 -21.037 1.00 77.50 88 LYS A O 1
ATOM 711 N N . GLY A 1 89 ? 19.307 4.603 -20.356 1.00 79.31 89 GLY A N 1
ATOM 712 C CA . GLY A 1 89 ? 18.015 4.028 -20.714 1.00 79.31 89 GLY A CA 1
ATOM 713 C C . GLY A 1 89 ? 16.884 4.634 -19.886 1.00 79.31 89 GLY A C 1
ATOM 714 O O . GLY A 1 89 ? 15.903 5.105 -20.456 1.00 79.31 89 GLY A O 1
ATOM 715 N N . ILE A 1 90 ? 17.055 4.713 -18.563 1.00 82.06 90 ILE A N 1
ATOM 716 C CA . ILE A 1 90 ? 16.099 5.345 -17.642 1.00 82.06 90 ILE A CA 1
ATOM 717 C C . ILE A 1 90 ? 15.944 6.825 -17.954 1.00 82.06 90 ILE A C 1
ATOM 719 O O . ILE A 1 90 ? 14.819 7.304 -18.032 1.00 82.06 90 ILE A O 1
ATOM 723 N N . PHE A 1 91 ? 17.039 7.543 -18.200 1.00 79.19 91 PHE A N 1
ATOM 724 C CA . PHE A 1 91 ? 16.984 8.959 -18.548 1.00 79.19 91 PHE A CA 1
ATOM 725 C C . PHE A 1 91 ? 16.150 9.209 -19.813 1.00 79.19 91 PHE A C 1
ATOM 727 O O . PHE A 1 91 ? 15.295 10.093 -19.840 1.00 79.19 91 PHE A O 1
ATOM 734 N N . VAL A 1 92 ? 16.357 8.402 -20.858 1.00 79.31 92 VAL A N 1
ATOM 735 C CA . VAL A 1 92 ? 15.568 8.481 -22.095 1.00 79.31 92 VAL A CA 1
ATOM 736 C C . VAL A 1 92 ? 14.095 8.155 -21.839 1.00 79.31 92 VAL A C 1
ATOM 738 O O . VAL A 1 92 ? 13.215 8.842 -22.354 1.00 79.31 92 VAL A O 1
ATOM 741 N N . LEU A 1 93 ? 13.811 7.125 -21.040 1.00 82.56 93 LEU A N 1
ATOM 742 C CA . LEU A 1 93 ? 12.441 6.740 -20.702 1.00 82.56 93 LEU A CA 1
ATOM 743 C C . LEU A 1 93 ? 11.735 7.809 -19.851 1.00 82.56 93 LEU A C 1
ATOM 745 O O . LEU A 1 93 ? 10.561 8.079 -20.084 1.00 82.56 93 LEU A O 1
ATOM 749 N N . LEU A 1 94 ? 12.444 8.466 -18.928 1.00 80.38 94 LEU A N 1
ATOM 750 C CA . LEU A 1 94 ? 11.926 9.598 -18.158 1.00 80.38 94 LEU A CA 1
ATOM 751 C C . LEU A 1 94 ? 11.606 10.781 -19.072 1.00 80.38 94 LEU A C 1
ATOM 753 O O . LEU A 1 94 ? 10.511 11.334 -19.001 1.00 80.38 94 LEU A O 1
ATOM 757 N N . TYR A 1 95 ? 12.507 11.111 -19.997 1.00 79.38 95 TYR A N 1
ATOM 758 C CA . TYR A 1 95 ? 12.244 12.149 -20.991 1.00 79.38 95 TYR A CA 1
ATOM 759 C C . TYR A 1 95 ? 11.007 11.831 -21.844 1.00 79.38 95 TYR A C 1
ATOM 761 O O . TYR A 1 95 ? 10.222 12.725 -22.153 1.00 79.38 95 TYR A O 1
ATOM 769 N N . PHE A 1 96 ? 10.801 10.565 -22.215 1.00 80.00 96 PHE A N 1
ATOM 770 C CA . PHE A 1 96 ? 9.582 10.163 -22.910 1.00 80.00 96 PHE A CA 1
ATOM 771 C C . PHE A 1 96 ? 8.344 10.290 -22.028 1.00 80.00 96 PHE A C 1
ATOM 773 O O . PHE A 1 96 ? 7.338 10.796 -22.513 1.00 80.00 96 PHE A O 1
ATOM 780 N N . SER A 1 97 ? 8.418 9.902 -20.752 1.00 80.00 97 SER A N 1
ATOM 781 C CA . SER A 1 97 ? 7.289 10.062 -19.832 1.00 80.00 97 SER A CA 1
ATOM 782 C C . SER A 1 97 ? 6.828 11.520 -19.751 1.00 80.00 97 SER A C 1
ATOM 784 O O . SER A 1 97 ? 5.657 11.796 -19.959 1.00 80.00 97 SER A O 1
ATOM 786 N N . ASP A 1 98 ? 7.735 12.484 -19.599 1.00 78.44 98 ASP A N 1
ATOM 787 C CA . ASP A 1 98 ? 7.340 13.892 -19.429 1.00 78.44 98 ASP A CA 1
ATOM 788 C C . ASP A 1 98 ? 6.682 14.522 -20.662 1.00 78.44 98 ASP A C 1
ATOM 790 O O . ASP A 1 98 ? 5.957 15.509 -20.549 1.00 78.44 98 ASP A O 1
ATOM 794 N N . ASN A 1 99 ? 6.927 13.961 -21.846 1.00 72.00 99 ASN A N 1
ATOM 795 C CA . ASN A 1 99 ? 6.501 14.549 -23.114 1.00 72.00 99 ASN A CA 1
ATOM 796 C C . ASN A 1 99 ? 5.348 13.794 -23.793 1.00 72.00 99 ASN A C 1
ATOM 798 O O . ASN A 1 99 ? 4.869 14.229 -24.844 1.00 72.00 99 ASN A O 1
ATOM 802 N N . ILE A 1 100 ? 4.911 12.657 -23.245 1.00 75.00 100 ILE A N 1
ATOM 803 C CA . ILE A 1 100 ? 3.843 11.837 -23.822 1.00 75.00 100 ILE A CA 1
ATOM 804 C C . ILE A 1 100 ? 2.579 11.979 -22.982 1.00 75.00 100 ILE A C 1
ATOM 806 O O . ILE A 1 100 ? 2.536 11.570 -21.833 1.00 75.00 100 ILE A O 1
ATOM 810 N N . ASN A 1 101 ? 1.507 12.457 -23.612 1.00 67.62 101 ASN A N 1
ATOM 811 C CA . ASN A 1 101 ? 0.161 12.403 -23.048 1.00 67.62 101 ASN A CA 1
ATOM 812 C C . ASN A 1 101 ? -0.587 11.224 -23.680 1.00 67.62 101 ASN A C 1
ATOM 814 O O . ASN A 1 101 ? -1.251 11.386 -24.706 1.00 67.62 101 ASN A O 1
ATOM 818 N N . ALA A 1 102 ? -0.435 10.029 -23.112 1.00 70.06 102 ALA A N 1
ATOM 819 C CA . ALA A 1 102 ? -1.162 8.836 -23.536 1.00 70.06 102 ALA A CA 1
ATOM 820 C C . ALA A 1 102 ? -1.728 8.106 -22.318 1.00 70.06 102 ALA A C 1
ATOM 822 O O . ALA A 1 102 ? -1.028 7.972 -21.320 1.00 70.06 102 ALA A O 1
ATOM 823 N N . ALA A 1 103 ? -2.971 7.635 -22.438 1.00 76.50 103 ALA A N 1
ATOM 824 C CA . ALA A 1 103 ? -3.587 6.733 -21.475 1.00 76.50 103 ALA A CA 1
ATOM 825 C C . ALA A 1 103 ? -3.375 5.281 -21.928 1.00 76.50 103 ALA A C 1
ATOM 827 O O . ALA A 1 103 ? -3.537 4.986 -23.118 1.00 76.50 103 ALA A O 1
ATOM 828 N N . ILE A 1 104 ? -2.959 4.402 -21.016 1.00 79.75 104 ILE A N 1
ATOM 829 C CA . ILE A 1 104 ? -2.847 2.958 -21.262 1.00 79.75 104 ILE A CA 1
ATOM 830 C C . ILE A 1 104 ? -4.124 2.291 -20.753 1.00 79.75 104 ILE A C 1
ATOM 832 O O . ILE A 1 104 ? -4.431 2.391 -19.566 1.00 79.75 104 ILE A O 1
ATOM 836 N N . ASN A 1 105 ? -4.818 1.564 -21.631 1.00 84.38 105 ASN A N 1
ATOM 837 C CA . ASN A 1 105 ? -6.051 0.851 -21.295 1.00 84.38 105 ASN A CA 1
ATOM 838 C C . ASN A 1 105 ? -5.783 -0.659 -21.149 1.00 84.38 105 ASN A C 1
ATOM 840 O O . ASN A 1 105 ? -4.739 -1.164 -21.565 1.00 84.38 105 ASN A O 1
ATOM 844 N N . MET A 1 106 ? -6.731 -1.421 -20.587 1.00 81.62 106 MET A N 1
ATOM 845 C CA . MET A 1 106 ? -6.557 -2.874 -20.376 1.00 81.62 106 MET A CA 1
ATOM 846 C C . MET A 1 106 ? -6.277 -3.624 -21.687 1.00 81.62 106 MET A C 1
ATOM 848 O O . MET A 1 106 ? -5.474 -4.554 -21.714 1.00 81.62 106 MET A O 1
ATOM 852 N N . ASP A 1 107 ? -6.863 -3.159 -22.791 1.00 81.81 107 ASP A N 1
ATOM 853 C CA . ASP A 1 107 ? -6.645 -3.712 -24.131 1.00 81.81 107 ASP A CA 1
ATOM 854 C C . ASP A 1 107 ? -5.216 -3.488 -24.658 1.00 81.81 107 ASP A C 1
ATOM 856 O O . ASP A 1 107 ? -4.794 -4.145 -25.613 1.00 81.81 107 ASP A O 1
ATOM 860 N N . ASP A 1 108 ? -4.470 -2.541 -24.082 1.00 80.06 108 ASP A N 1
ATOM 861 C CA . ASP A 1 108 ? -3.111 -2.195 -24.499 1.00 80.06 108 ASP A CA 1
ATOM 862 C C . ASP A 1 108 ? -2.035 -3.045 -23.815 1.00 80.06 108 ASP A C 1
ATOM 864 O O . ASP A 1 108 ? -0.916 -3.116 -24.319 1.00 80.06 108 ASP A O 1
ATOM 868 N N . ILE A 1 109 ? -2.360 -3.732 -22.716 1.00 79.06 109 ILE A N 1
ATOM 869 C CA . ILE A 1 109 ? -1.388 -4.477 -21.897 1.00 79.06 109 ILE A CA 1
ATOM 870 C C . ILE A 1 109 ? -0.704 -5.594 -22.699 1.00 79.06 109 ILE A C 1
ATOM 872 O O . ILE A 1 109 ? 0.517 -5.775 -22.619 1.00 79.06 109 ILE A O 1
ATOM 876 N N . ASP A 1 110 ? -1.485 -6.304 -23.514 1.00 80.62 110 ASP A N 1
ATOM 877 C CA . ASP A 1 110 ? -1.016 -7.422 -24.337 1.00 80.62 110 ASP A CA 1
ATOM 878 C C . ASP A 1 110 ? -0.539 -6.981 -25.729 1.00 80.62 110 ASP A C 1
ATOM 880 O O . ASP A 1 110 ? -0.100 -7.807 -26.536 1.00 80.62 110 ASP A O 1
ATOM 884 N N . LYS A 1 111 ? -0.596 -5.678 -26.047 1.00 83.19 111 LYS A N 1
ATOM 885 C CA . LYS A 1 111 ? -0.108 -5.186 -27.337 1.00 83.19 111 LYS A CA 1
ATOM 886 C C . LYS A 1 111 ? 1.411 -5.280 -27.389 1.00 83.19 111 LYS A C 1
ATOM 888 O O . LYS A 1 111 ? 2.134 -4.785 -26.529 1.00 83.19 111 LYS A O 1
ATOM 893 N N . GLU A 1 112 ? 1.894 -5.904 -28.455 1.00 81.12 112 GLU A N 1
ATOM 894 C CA . GLU A 1 112 ? 3.320 -6.055 -28.707 1.00 81.12 112 GLU A CA 1
ATOM 895 C C . GLU A 1 112 ? 3.943 -4.731 -29.167 1.00 81.12 112 GLU A C 1
ATOM 897 O O . GLU A 1 112 ? 3.615 -4.202 -30.236 1.00 81.12 112 GLU A O 1
ATOM 902 N N . ILE A 1 113 ? 4.905 -4.231 -28.395 1.00 79.88 113 ILE A N 1
ATOM 903 C CA . ILE A 1 113 ? 5.780 -3.129 -28.794 1.00 79.88 113 ILE A CA 1
ATOM 904 C C . ILE A 1 113 ? 6.942 -3.699 -29.606 1.00 79.88 113 ILE A C 1
ATOM 906 O O . ILE A 1 113 ? 7.469 -4.772 -29.308 1.00 79.88 113 ILE A O 1
ATOM 910 N N . ARG A 1 114 ? 7.348 -2.982 -30.660 1.00 74.00 114 ARG A N 1
ATOM 911 C CA . ARG A 1 114 ? 8.535 -3.334 -31.446 1.00 74.00 114 ARG A CA 1
ATOM 912 C C . ARG A 1 114 ? 9.788 -2.955 -30.678 1.00 74.00 114 ARG A C 1
ATOM 914 O O . ARG A 1 114 ? 9.914 -1.836 -30.196 1.00 74.00 114 ARG A O 1
ATOM 921 N N . GLY A 1 115 ? 10.750 -3.861 -30.634 1.00 65.94 115 GLY A N 1
ATOM 922 C CA . GLY A 1 115 ? 12.018 -3.549 -30.007 1.00 65.94 115 GLY A CA 1
ATOM 923 C C . GLY A 1 115 ? 12.921 -4.754 -29.893 1.00 65.94 115 GLY A C 1
ATOM 924 O O . GLY A 1 115 ? 12.414 -5.850 -29.672 1.00 65.94 115 GLY A O 1
ATOM 925 N N . PRO A 1 116 ? 14.246 -4.578 -29.990 1.00 68.69 116 PRO A N 1
ATOM 926 C CA . PRO A 1 116 ? 15.135 -5.585 -29.451 1.00 68.69 116 PRO A CA 1
ATOM 927 C C . PRO A 1 116 ? 14.989 -5.567 -27.926 1.00 68.69 116 PRO A C 1
ATOM 929 O O . PRO A 1 116 ? 15.346 -4.584 -27.295 1.00 68.69 116 PRO A O 1
ATOM 932 N N . LEU A 1 117 ? 14.468 -6.632 -27.329 1.00 75.69 117 LEU A N 1
ATOM 933 C CA . LEU A 1 117 ? 14.511 -6.855 -25.887 1.00 75.69 117 LEU A CA 1
ATOM 934 C C . LEU A 1 117 ? 15.287 -8.150 -25.647 1.00 75.69 117 LEU A C 1
ATOM 936 O O . LEU A 1 117 ? 14.747 -9.254 -25.720 1.00 75.69 117 LEU A O 1
ATOM 940 N N . GLY A 1 118 ? 16.599 -8.032 -25.443 1.00 74.88 118 GLY A N 1
ATOM 941 C CA . GLY A 1 118 ? 17.494 -9.184 -25.430 1.00 74.88 118 GLY A CA 1
ATOM 942 C C . GLY A 1 118 ? 17.512 -9.885 -26.793 1.00 74.88 118 GLY A C 1
ATOM 943 O O . GLY A 1 118 ? 18.103 -9.374 -27.742 1.00 74.88 118 GLY A O 1
ATOM 944 N N . LEU A 1 119 ? 16.887 -11.064 -26.878 1.00 69.56 119 LEU A N 1
ATOM 945 C CA . LEU A 1 119 ? 16.758 -11.851 -28.117 1.00 69.56 119 LEU A CA 1
ATOM 946 C C . LEU A 1 119 ? 15.396 -11.675 -28.807 1.00 69.56 119 LEU A C 1
ATOM 948 O O . LEU A 1 119 ? 15.218 -12.126 -29.940 1.00 69.56 119 LEU A O 1
ATOM 952 N N . GLU A 1 120 ? 14.430 -11.053 -28.136 1.00 78.31 120 GLU A N 1
ATOM 953 C CA . GLU A 1 120 ? 13.075 -10.881 -28.648 1.00 78.31 120 GLU A CA 1
ATOM 954 C C . GLU A 1 120 ? 12.992 -9.618 -29.512 1.00 78.31 120 GLU A C 1
ATOM 956 O O . GLU A 1 120 ? 13.615 -8.604 -29.210 1.00 78.31 120 GLU A O 1
ATOM 961 N N . SER A 1 121 ? 12.235 -9.682 -30.612 1.00 75.31 121 SER A N 1
ATOM 962 C CA . SER A 1 121 ? 12.008 -8.534 -31.514 1.00 75.31 121 SER A CA 1
ATOM 963 C C . SER A 1 121 ? 10.742 -7.739 -31.177 1.00 75.31 121 SER A C 1
ATOM 965 O O . SER A 1 121 ? 10.493 -6.670 -31.748 1.00 75.31 121 SER A O 1
ATOM 967 N N . LYS A 1 122 ? 9.929 -8.289 -30.273 1.00 82.81 122 LYS A N 1
ATOM 968 C CA . LYS A 1 122 ? 8.682 -7.724 -29.786 1.00 82.81 122 LYS A CA 1
ATOM 969 C C . LYS A 1 122 ? 8.401 -8.229 -28.378 1.00 82.81 122 LYS A C 1
ATOM 971 O O . LYS A 1 122 ? 8.717 -9.378 -28.089 1.00 82.81 122 LYS A O 1
ATOM 976 N N . PHE A 1 123 ? 7.772 -7.403 -27.553 1.00 83.88 123 PHE A N 1
ATOM 977 C CA . PHE A 1 123 ? 7.402 -7.750 -26.179 1.00 83.88 123 PHE A CA 1
ATOM 978 C C . PHE A 1 123 ? 6.109 -7.024 -25.762 1.00 83.88 123 PHE A C 1
ATOM 980 O O . PHE A 1 123 ? 5.814 -5.962 -26.320 1.00 83.88 123 PHE A O 1
ATOM 987 N N . PRO A 1 124 ? 5.320 -7.572 -24.818 1.00 85.50 124 PRO A N 1
ATOM 988 C CA . PRO A 1 124 ? 4.087 -6.941 -24.343 1.00 85.50 124 PRO A CA 1
ATOM 989 C C . PRO A 1 124 ? 4.368 -5.756 -23.407 1.00 85.50 124 PRO A C 1
ATOM 991 O O . PRO A 1 124 ? 5.400 -5.719 -22.730 1.00 85.50 124 PRO A O 1
ATOM 994 N N . VAL A 1 125 ? 3.421 -4.818 -23.309 1.00 83.31 125 VAL A N 1
ATOM 995 C CA . VAL A 1 125 ? 3.519 -3.641 -22.423 1.00 83.31 125 VAL A CA 1
ATOM 996 C C . VAL A 1 125 ? 3.692 -4.051 -20.959 1.00 83.31 125 VAL A C 1
ATOM 998 O O . VAL A 1 125 ? 4.474 -3.432 -20.249 1.00 83.31 125 VAL A O 1
ATOM 1001 N N . SER A 1 126 ? 3.068 -5.141 -20.505 1.00 83.56 126 SER A N 1
ATOM 1002 C CA . SER A 1 126 ? 3.256 -5.663 -19.136 1.00 83.56 126 SER A CA 1
ATOM 1003 C C . SER A 1 126 ? 4.724 -5.920 -18.771 1.00 83.56 126 SER A C 1
ATOM 1005 O O . SER A 1 126 ? 5.130 -5.762 -17.615 1.00 83.56 126 SER A O 1
ATOM 1007 N N . ARG A 1 127 ? 5.568 -6.252 -19.758 1.00 86.31 127 ARG A N 1
ATOM 1008 C CA . ARG A 1 127 ? 6.991 -6.500 -19.516 1.00 86.31 127 ARG A CA 1
ATOM 1009 C C . ARG A 1 127 ? 7.758 -5.227 -19.158 1.00 86.31 127 ARG A C 1
ATOM 1011 O O . ARG A 1 127 ? 8.780 -5.319 -18.481 1.00 86.31 127 ARG A O 1
ATOM 1018 N N . ILE A 1 128 ? 7.247 -4.057 -19.548 1.00 87.38 128 ILE A N 1
ATOM 1019 C CA . ILE A 1 128 ? 7.815 -2.752 -19.194 1.00 87.38 128 ILE A CA 1
ATOM 1020 C C . ILE A 1 128 ? 7.848 -2.585 -17.681 1.00 87.38 128 ILE A C 1
ATOM 1022 O O . ILE A 1 128 ? 8.919 -2.364 -17.112 1.00 87.38 128 ILE A O 1
ATOM 1026 N N . LEU A 1 129 ? 6.699 -2.794 -17.037 1.00 87.81 129 LEU A N 1
ATOM 1027 C CA . LEU A 1 129 ? 6.552 -2.690 -15.590 1.00 87.81 129 LEU A CA 1
ATOM 1028 C C . LEU A 1 129 ? 7.518 -3.634 -14.863 1.00 87.81 129 LEU A C 1
ATOM 1030 O O . LEU A 1 129 ? 8.222 -3.212 -13.951 1.00 87.81 129 LEU A O 1
ATOM 1034 N N . GLN A 1 130 ? 7.604 -4.889 -15.315 1.00 88.56 130 GLN A N 1
ATOM 1035 C CA . GLN A 1 130 ? 8.454 -5.915 -14.701 1.00 88.56 130 GLN A CA 1
ATOM 1036 C C . GLN A 1 130 ? 9.952 -5.578 -14.793 1.00 88.56 130 GLN A C 1
ATOM 1038 O O . GLN A 1 130 ? 10.714 -5.852 -13.861 1.00 88.56 130 GLN A O 1
ATOM 1043 N N . ILE A 1 131 ? 10.391 -4.979 -15.905 1.00 88.44 131 ILE A N 1
ATOM 1044 C CA . ILE A 1 131 ? 11.782 -4.544 -16.075 1.00 88.44 131 ILE A CA 1
ATOM 1045 C C . ILE A 1 131 ? 12.068 -3.358 -15.157 1.00 88.44 131 ILE A C 1
ATOM 1047 O O . ILE A 1 131 ? 13.028 -3.417 -14.389 1.00 88.44 131 ILE A O 1
ATOM 1051 N N . ILE A 1 132 ? 11.222 -2.327 -15.165 1.00 89.81 132 ILE A N 1
ATOM 1052 C CA . ILE A 1 132 ? 11.411 -1.135 -14.325 1.00 89.81 132 ILE A CA 1
ATOM 1053 C C . ILE A 1 132 ? 11.411 -1.520 -12.841 1.00 89.81 132 ILE A C 1
ATOM 1055 O O . ILE A 1 132 ? 12.310 -1.116 -12.104 1.00 89.81 132 ILE A O 1
ATOM 1059 N N . SER A 1 133 ? 10.480 -2.381 -12.409 1.00 90.25 133 SER A N 1
ATOM 1060 C CA . SER A 1 133 ? 10.425 -2.867 -11.025 1.00 90.25 133 SER A CA 1
ATOM 1061 C C . SER A 1 133 ? 11.681 -3.651 -10.638 1.00 90.25 133 SER A C 1
ATOM 1063 O O . SER A 1 133 ? 12.149 -3.565 -9.501 1.00 90.25 133 SER A O 1
ATOM 1065 N N . SER A 1 134 ? 12.252 -4.408 -11.583 1.00 90.06 134 SER A N 1
ATOM 1066 C CA . SER A 1 134 ? 13.503 -5.134 -11.357 1.00 90.06 134 SER A CA 1
ATOM 1067 C C . SER A 1 134 ? 14.685 -4.186 -11.169 1.00 90.06 134 SER A C 1
ATOM 1069 O O . SER A 1 134 ? 15.489 -4.384 -10.260 1.00 90.06 134 SER A O 1
ATOM 1071 N N . VAL A 1 135 ? 14.756 -3.110 -11.954 1.00 87.75 135 VAL A N 1
ATOM 1072 C CA . VAL A 1 135 ? 15.856 -2.143 -11.879 1.00 87.75 135 VAL A CA 1
ATOM 1073 C C . VAL A 1 135 ? 15.763 -1.302 -10.616 1.00 87.75 135 VAL A C 1
ATOM 1075 O O . VAL A 1 135 ? 16.759 -1.174 -9.907 1.00 87.75 135 VAL A O 1
ATOM 1078 N N . ALA A 1 136 ? 14.562 -0.843 -10.266 1.00 88.75 136 ALA A N 1
ATOM 1079 C CA . ALA A 1 136 ? 14.312 -0.134 -9.016 1.00 88.75 136 ALA A CA 1
ATOM 1080 C C . ALA A 1 136 ? 14.684 -0.965 -7.769 1.00 88.75 136 ALA A C 1
ATOM 1082 O O . ALA A 1 136 ? 15.045 -0.401 -6.740 1.00 88.75 136 ALA A O 1
ATOM 1083 N N . SER A 1 137 ? 14.652 -2.300 -7.861 1.00 89.19 137 SER A N 1
ATOM 1084 C CA . SER A 1 137 ? 14.962 -3.190 -6.733 1.00 89.19 137 SER A CA 1
ATOM 1085 C C . SER A 1 137 ? 16.421 -3.649 -6.682 1.00 89.19 137 SER A C 1
ATOM 1087 O O . SER A 1 137 ? 16.986 -3.765 -5.598 1.00 89.19 137 SER A O 1
ATOM 1089 N N . ILE A 1 138 ? 17.015 -3.966 -7.837 1.00 88.56 138 ILE A N 1
ATOM 1090 C CA . ILE A 1 138 ? 18.290 -4.697 -7.922 1.00 88.56 138 ILE A CA 1
ATOM 1091 C C . ILE A 1 138 ? 19.484 -3.770 -8.199 1.00 88.56 138 ILE A C 1
ATOM 1093 O O . ILE A 1 138 ? 20.622 -4.149 -7.922 1.00 88.56 138 ILE A O 1
ATOM 1097 N N . CYS A 1 139 ? 19.270 -2.582 -8.776 1.00 83.75 139 CYS A N 1
ATOM 1098 C CA . CYS A 1 139 ? 20.384 -1.737 -9.208 1.00 83.75 139 CYS A CA 1
ATOM 1099 C C . CYS A 1 139 ? 21.285 -1.336 -8.016 1.00 83.75 139 CYS A C 1
ATOM 1101 O O . CYS A 1 139 ? 20.764 -0.930 -6.977 1.00 83.75 139 CYS A O 1
ATOM 1103 N N . PRO A 1 140 ? 22.624 -1.447 -8.141 1.00 80.56 140 PRO A N 1
ATOM 1104 C CA . PRO A 1 140 ? 23.541 -1.120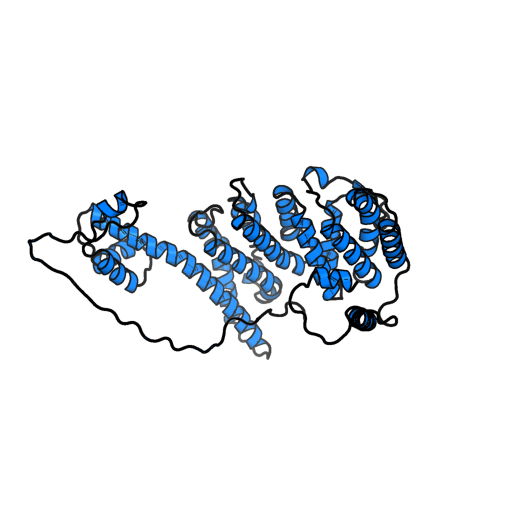 -7.049 1.00 80.56 140 PRO A CA 1
ATOM 1105 C C . PRO A 1 140 ? 23.619 0.383 -6.750 1.00 80.56 140 PRO A C 1
ATOM 1107 O O . PRO A 1 140 ? 23.963 0.748 -5.632 1.00 80.56 140 PRO A O 1
ATOM 1110 N N . ASP A 1 141 ? 23.312 1.249 -7.722 1.00 80.06 141 ASP A N 1
ATOM 1111 C CA . ASP A 1 141 ? 23.333 2.701 -7.532 1.00 80.06 141 ASP A CA 1
ATOM 1112 C C . ASP A 1 141 ? 21.993 3.195 -6.942 1.00 80.06 141 ASP A C 1
ATOM 1114 O O . ASP A 1 141 ? 20.943 3.019 -7.577 1.00 80.06 141 ASP A O 1
ATOM 1118 N N . PRO A 1 142 ? 21.990 3.827 -5.750 1.00 79.69 142 PRO A N 1
ATOM 1119 C CA . PRO A 1 142 ? 20.787 4.396 -5.144 1.00 79.69 142 PRO A CA 1
ATOM 1120 C C . PRO A 1 142 ? 20.060 5.402 -6.042 1.00 79.69 142 PRO A C 1
ATOM 1122 O O . PRO A 1 142 ? 18.830 5.396 -6.087 1.00 79.69 142 PRO A O 1
ATOM 1125 N N . SER A 1 143 ? 20.800 6.215 -6.799 1.00 80.94 143 SER A N 1
ATOM 1126 C CA . SER A 1 143 ? 20.221 7.274 -7.637 1.00 80.94 143 SER A CA 1
ATOM 1127 C C . SER A 1 143 ? 19.380 6.679 -8.765 1.00 80.94 143 SER A C 1
ATOM 1129 O O . SER A 1 143 ? 18.238 7.071 -8.996 1.00 80.94 143 SER A O 1
ATOM 1131 N N . ILE A 1 144 ? 19.918 5.654 -9.427 1.00 81.31 144 ILE A N 1
ATOM 1132 C CA . ILE A 1 144 ? 19.244 4.947 -10.519 1.00 81.31 144 ILE A CA 1
ATOM 1133 C C . ILE A 1 144 ? 18.010 4.203 -10.000 1.00 81.31 144 ILE A C 1
ATOM 1135 O O . ILE A 1 144 ? 16.974 4.200 -10.671 1.00 81.31 144 ILE A O 1
ATOM 1139 N N . ARG A 1 145 ? 18.075 3.612 -8.796 1.00 85.38 145 ARG A N 1
ATOM 1140 C CA . ARG A 1 145 ? 16.899 2.999 -8.154 1.00 85.38 145 ARG A CA 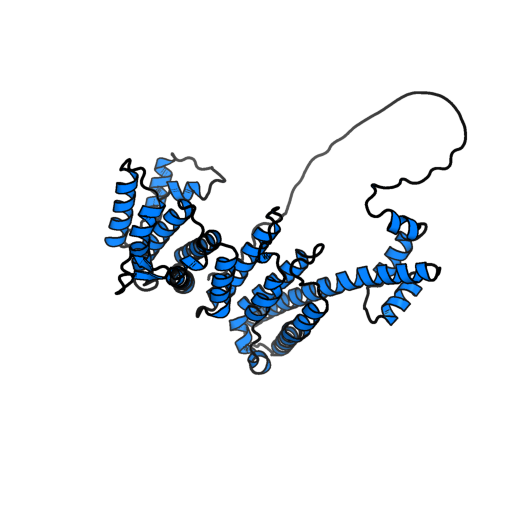1
ATOM 1141 C C . ARG A 1 145 ? 15.785 4.018 -7.930 1.00 85.38 145 ARG A C 1
ATOM 1143 O O . ARG A 1 145 ? 14.637 3.737 -8.269 1.00 85.38 145 ARG A O 1
ATOM 1150 N N . PHE A 1 146 ? 16.129 5.203 -7.428 1.00 84.12 146 PHE A N 1
ATOM 1151 C CA . PHE A 1 146 ? 15.178 6.289 -7.202 1.00 84.12 146 PHE A CA 1
ATOM 1152 C C . PHE A 1 146 ? 14.532 6.778 -8.506 1.00 84.12 146 PHE A C 1
ATOM 1154 O O . PHE A 1 146 ? 13.307 6.821 -8.607 1.00 84.12 146 PHE A O 1
ATOM 1161 N N . PHE A 1 147 ? 15.326 7.056 -9.543 1.00 84.00 147 PHE A N 1
ATOM 1162 C CA . PHE A 1 147 ? 14.794 7.466 -10.848 1.00 84.00 147 PHE A CA 1
ATOM 1163 C C . PHE A 1 147 ? 13.942 6.378 -11.511 1.00 84.00 147 PHE A C 1
ATOM 1165 O O . PHE A 1 147 ? 12.931 6.681 -12.141 1.00 84.00 147 PHE A O 1
ATOM 1172 N N . SER A 1 148 ? 14.297 5.104 -11.327 1.00 87.31 148 SER A N 1
ATOM 1173 C CA . SER A 1 148 ? 13.479 3.975 -11.789 1.00 87.31 148 SER A CA 1
ATOM 1174 C C . SER A 1 148 ? 12.135 3.908 -11.064 1.00 87.31 148 SER A C 1
ATOM 1176 O O . SER A 1 148 ? 11.118 3.618 -11.687 1.00 87.31 148 SER A O 1
ATOM 1178 N N . TYR A 1 149 ? 12.114 4.191 -9.759 1.00 89.81 149 TYR A N 1
ATOM 1179 C CA . TYR A 1 149 ? 10.882 4.259 -8.978 1.00 89.81 149 TYR A CA 1
ATOM 1180 C C . TYR A 1 149 ? 9.988 5.425 -9.425 1.00 89.81 149 TYR A C 1
ATOM 1182 O O . TYR A 1 149 ? 8.798 5.223 -9.649 1.00 89.81 149 TYR A O 1
ATOM 1190 N N . GLN A 1 150 ? 10.556 6.613 -9.657 1.00 87.44 150 GLN A N 1
ATOM 1191 C CA . GLN A 1 150 ? 9.811 7.747 -10.221 1.00 87.44 150 GLN A CA 1
ATOM 1192 C C . GLN A 1 150 ? 9.240 7.432 -11.606 1.00 87.44 150 GLN A C 1
ATOM 1194 O O . GLN A 1 150 ? 8.113 7.804 -11.921 1.00 87.44 150 GLN A O 1
ATOM 1199 N N . LEU A 1 151 ? 10.004 6.722 -12.437 1.00 87.50 151 LEU A N 1
ATOM 1200 C CA . LEU A 1 151 ? 9.542 6.279 -13.747 1.00 87.50 151 LEU A CA 1
ATOM 1201 C C . LEU A 1 151 ? 8.363 5.312 -13.623 1.00 87.50 151 LEU A C 1
ATOM 1203 O O . LEU A 1 151 ? 7.397 5.429 -14.372 1.00 87.50 151 LEU A O 1
ATOM 1207 N N . LEU A 1 152 ? 8.418 4.390 -12.660 1.00 90.62 152 LEU A N 1
ATOM 1208 C CA . LEU A 1 152 ? 7.316 3.483 -12.354 1.00 90.62 152 LEU A CA 1
ATOM 1209 C C . LEU A 1 152 ? 6.071 4.253 -11.892 1.00 90.62 152 LEU A C 1
ATOM 1211 O O . LEU A 1 152 ? 4.982 3.962 -12.376 1.00 90.62 152 LEU A O 1
ATOM 1215 N N . GLN A 1 153 ? 6.225 5.259 -11.027 1.00 89.12 153 GLN A N 1
ATOM 1216 C CA . GLN A 1 153 ? 5.121 6.122 -10.597 1.00 89.12 153 GLN A CA 1
ATOM 1217 C C . GLN A 1 153 ? 4.471 6.839 -11.787 1.00 89.12 153 GLN A C 1
ATOM 1219 O O . GLN A 1 153 ? 3.268 6.711 -11.987 1.00 89.12 153 GLN A O 1
ATOM 1224 N N . LYS A 1 154 ? 5.272 7.475 -12.652 1.00 86.25 154 LYS A N 1
ATOM 1225 C CA . LYS A 1 154 ? 4.767 8.103 -13.883 1.00 86.25 154 LYS A CA 1
ATOM 1226 C C . LYS A 1 154 ? 4.084 7.098 -14.810 1.00 86.25 154 LYS A C 1
ATOM 1228 O O . LYS A 1 154 ? 3.079 7.418 -15.431 1.00 86.25 154 LYS A O 1
ATOM 1233 N N . PHE A 1 155 ? 4.609 5.875 -14.905 1.00 86.81 155 PHE A N 1
ATOM 1234 C CA . PHE A 1 155 ? 3.992 4.812 -15.699 1.00 86.81 155 PHE A CA 1
ATOM 1235 C C . PHE A 1 155 ? 2.599 4.429 -15.181 1.00 86.81 155 PHE A C 1
ATOM 1237 O O . PHE A 1 155 ? 1.706 4.181 -15.988 1.00 86.81 155 PHE A O 1
ATOM 1244 N N . LEU A 1 156 ? 2.403 4.416 -13.860 1.00 87.00 156 LEU A N 1
ATOM 1245 C CA . LEU A 1 156 ? 1.086 4.215 -13.255 1.00 87.00 156 LEU A CA 1
ATOM 1246 C C . LEU A 1 156 ? 0.162 5.418 -13.491 1.00 87.00 156 LEU A C 1
ATOM 1248 O O . LEU A 1 156 ? -1.007 5.210 -13.797 1.00 87.00 156 LEU A O 1
ATOM 1252 N N . ASP A 1 157 ? 0.679 6.646 -13.446 1.00 84.81 157 ASP A N 1
ATOM 1253 C CA . ASP A 1 157 ? -0.111 7.858 -13.715 1.00 84.81 157 ASP A CA 1
ATOM 1254 C C . ASP A 1 157 ? -0.583 7.957 -15.186 1.00 84.81 157 ASP A C 1
ATOM 1256 O O . ASP A 1 157 ? -1.615 8.565 -15.464 1.00 84.81 157 ASP A O 1
ATOM 1260 N N . PHE A 1 158 ? 0.123 7.334 -16.143 1.00 83.19 158 PHE A N 1
ATOM 1261 C CA . PHE A 1 158 ? -0.367 7.183 -17.528 1.00 83.19 158 PHE A CA 1
ATOM 1262 C C . PHE A 1 158 ? -1.460 6.132 -17.684 1.00 83.19 158 PHE A C 1
ATOM 1264 O O . PHE A 1 158 ? -2.051 6.017 -18.754 1.00 83.19 158 PHE A O 1
ATOM 1271 N N . SER A 1 159 ? -1.675 5.284 -16.692 1.00 83.31 159 SER A N 1
ATOM 1272 C CA . SER A 1 159 ? -2.556 4.133 -16.827 1.00 83.31 159 SER A CA 1
ATOM 1273 C C . SER A 1 159 ? -3.967 4.491 -16.351 1.00 83.31 159 SER A C 1
ATOM 1275 O O . SER A 1 159 ? -4.128 5.193 -15.356 1.00 83.31 159 SER A O 1
ATOM 1277 N N . ASP A 1 160 ? -4.998 4.034 -17.066 1.00 84.69 160 ASP A N 1
ATOM 1278 C CA . ASP A 1 160 ? -6.387 4.179 -16.615 1.00 84.69 160 ASP A CA 1
ATOM 1279 C C . ASP A 1 160 ? -6.567 3.523 -15.232 1.00 84.69 160 ASP A C 1
ATOM 1281 O O . ASP A 1 160 ? -5.931 2.503 -14.951 1.00 84.69 160 ASP A O 1
ATOM 1285 N N . ASP A 1 161 ? -7.494 4.014 -14.403 1.00 83.12 161 ASP A N 1
ATOM 1286 C CA . ASP A 1 161 ? -7.742 3.503 -13.041 1.00 83.12 161 ASP A CA 1
ATOM 1287 C C . ASP A 1 161 ? -7.842 1.958 -12.961 1.00 83.12 161 ASP A C 1
ATOM 1289 O O . ASP A 1 161 ? -7.336 1.341 -12.021 1.00 83.12 161 ASP A O 1
ATOM 1293 N N . GLU A 1 162 ? -8.472 1.312 -13.954 1.00 84.25 162 GLU A N 1
ATOM 1294 C CA . GLU A 1 162 ? -8.600 -0.154 -14.048 1.00 84.25 162 GLU A CA 1
ATOM 1295 C C . GLU A 1 162 ? -7.252 -0.848 -14.270 1.00 84.25 162 GLU A C 1
ATOM 1297 O O . GLU A 1 162 ? -6.928 -1.837 -13.605 1.00 84.25 162 GLU A O 1
ATOM 1302 N N . THR A 1 163 ? -6.448 -0.314 -15.189 1.00 86.12 163 THR A N 1
ATOM 1303 C CA . THR A 1 163 ? -5.107 -0.832 -15.479 1.00 86.12 163 THR A CA 1
ATOM 1304 C C . THR A 1 163 ? -4.137 -0.572 -14.339 1.00 86.12 163 THR A C 1
ATOM 1306 O O . THR A 1 163 ? -3.369 -1.465 -13.981 1.00 86.12 163 THR A O 1
ATOM 1309 N N . CYS A 1 164 ? -4.221 0.602 -13.712 1.00 87.88 164 CYS A N 1
ATOM 1310 C CA . CYS A 1 164 ? -3.437 0.960 -12.541 1.00 87.88 164 CYS A CA 1
ATOM 1311 C C . CYS A 1 164 ? -3.708 -0.031 -11.405 1.00 87.88 164 CYS A C 1
ATOM 1313 O O . CYS A 1 164 ? -2.777 -0.588 -10.820 1.00 87.88 164 CYS A O 1
ATOM 1315 N N . ALA A 1 165 ? -4.983 -0.350 -11.148 1.00 87.50 165 ALA A N 1
ATOM 1316 C CA . ALA A 1 165 ? -5.360 -1.338 -10.143 1.00 87.50 165 ALA A CA 1
ATOM 1317 C C . ALA A 1 165 ? -4.802 -2.738 -10.460 1.00 87.50 165 ALA A C 1
ATOM 1319 O O . ALA A 1 165 ? -4.304 -3.418 -9.558 1.00 87.50 165 ALA A O 1
ATOM 1320 N N . PHE A 1 166 ? -4.831 -3.156 -11.729 1.00 88.75 166 PHE A N 1
ATOM 1321 C CA . PHE A 1 166 ? -4.239 -4.422 -12.168 1.00 88.75 166 PHE A CA 1
ATOM 1322 C C . PHE A 1 166 ? -2.718 -4.455 -11.953 1.00 88.75 166 PHE A C 1
ATOM 1324 O O . PHE A 1 166 ? -2.193 -5.412 -11.375 1.00 88.75 166 PHE A O 1
ATOM 1331 N N . PHE A 1 167 ? -2.005 -3.399 -12.349 1.00 89.12 167 PHE A N 1
ATOM 1332 C CA . PHE A 1 167 ? -0.560 -3.303 -12.158 1.00 89.12 167 PHE A CA 1
ATOM 1333 C C . PHE A 1 167 ? -0.177 -3.255 -10.679 1.00 89.12 167 PHE A C 1
ATOM 1335 O O . PHE A 1 167 ? 0.734 -3.971 -10.268 1.00 89.12 167 PHE A O 1
ATOM 1342 N N . LEU A 1 168 ? -0.907 -2.510 -9.846 1.00 90.06 168 LEU A N 1
ATOM 1343 C CA . LEU A 1 168 ? -0.707 -2.511 -8.395 1.00 90.06 168 LEU A CA 1
ATOM 1344 C C . LEU A 1 168 ? -0.956 -3.898 -7.788 1.00 90.06 168 LEU A C 1
ATOM 1346 O O . LEU A 1 168 ? -0.210 -4.327 -6.906 1.00 90.06 168 LEU A O 1
ATOM 1350 N N . GLN A 1 169 ? -1.949 -4.645 -8.279 1.00 89.81 169 GLN A N 1
ATOM 1351 C CA . GLN A 1 169 ? -2.187 -6.024 -7.848 1.00 89.81 169 GLN A CA 1
ATOM 1352 C C . GLN A 1 169 ? -1.016 -6.950 -8.216 1.00 89.81 169 GLN A C 1
ATOM 1354 O O . GLN A 1 169 ? -0.626 -7.810 -7.418 1.00 89.81 169 GLN A O 1
ATOM 1359 N N . GLU A 1 170 ? -0.433 -6.783 -9.404 1.00 88.81 170 GLU A N 1
ATOM 1360 C CA . GLU A 1 170 ? 0.757 -7.525 -9.825 1.00 88.81 170 GLU A CA 1
ATOM 1361 C C . GLU A 1 170 ? 1.984 -7.142 -8.981 1.00 88.81 170 GLU A C 1
ATOM 1363 O O . GLU A 1 170 ? 2.705 -8.029 -8.508 1.00 88.81 170 GLU A O 1
ATOM 1368 N N . LEU A 1 171 ? 2.166 -5.847 -8.701 1.00 89.50 171 LEU A N 1
ATOM 1369 C CA . LEU A 1 171 ? 3.259 -5.331 -7.878 1.00 89.50 171 LEU A CA 1
ATOM 1370 C C . LEU A 1 171 ? 3.187 -5.826 -6.429 1.00 89.50 171 LEU A C 1
ATOM 1372 O O . LEU A 1 171 ? 4.161 -6.365 -5.915 1.00 89.50 171 LEU A O 1
ATOM 1376 N N . LEU A 1 172 ? 2.028 -5.729 -5.779 1.00 88.75 172 LEU A N 1
ATOM 1377 C CA . LEU A 1 172 ? 1.842 -6.151 -4.385 1.00 88.75 172 LEU A CA 1
ATOM 1378 C C . LEU A 1 172 ? 1.775 -7.682 -4.238 1.00 88.75 172 LEU A C 1
ATOM 1380 O O . LEU A 1 172 ? 2.231 -8.273 -3.251 1.00 88.75 172 LEU A O 1
ATOM 1384 N N . GLY A 1 173 ? 1.168 -8.351 -5.219 1.00 85.06 173 GLY A N 1
ATOM 1385 C CA . GLY A 1 173 ? 0.845 -9.770 -5.149 1.00 85.06 173 GLY A CA 1
ATOM 1386 C C . GLY A 1 173 ? 1.953 -10.690 -5.649 1.00 85.06 173 GLY A C 1
ATOM 1387 O O . GLY A 1 173 ? 2.230 -11.701 -4.998 1.00 85.06 173 GLY A O 1
ATOM 1388 N N . ARG A 1 174 ? 2.541 -10.363 -6.806 1.00 86.00 174 ARG A N 1
ATOM 1389 C CA . ARG A 1 174 ? 3.347 -11.282 -7.627 1.00 86.00 174 ARG A CA 1
ATOM 1390 C C . ARG A 1 174 ? 4.801 -10.851 -7.804 1.00 86.00 174 ARG A C 1
ATOM 1392 O O . ARG A 1 174 ? 5.585 -11.645 -8.322 1.00 86.00 174 ARG A O 1
ATOM 1399 N N . CYS A 1 175 ? 5.187 -9.649 -7.374 1.00 86.06 175 CYS A N 1
ATOM 1400 C CA . CYS A 1 175 ? 6.583 -9.238 -7.480 1.00 86.06 175 CYS A CA 1
ATOM 1401 C C . CYS A 1 175 ? 7.509 -10.110 -6.622 1.00 86.06 175 CYS A C 1
ATOM 1403 O O . CYS A 1 175 ? 7.231 -10.332 -5.441 1.00 86.06 175 CYS A O 1
ATOM 1405 N N . PRO A 1 176 ? 8.650 -10.556 -7.182 1.00 85.94 176 PRO A N 1
ATOM 1406 C CA . PRO A 1 176 ? 9.625 -11.355 -6.447 1.00 85.94 176 PRO A CA 1
ATOM 1407 C C . PRO A 1 176 ? 10.443 -10.517 -5.454 1.00 85.94 176 PRO A C 1
ATOM 1409 O O . PRO A 1 176 ? 11.068 -11.076 -4.559 1.00 85.94 176 PRO A O 1
ATOM 1412 N N . PHE A 1 177 ? 10.448 -9.187 -5.598 1.00 88.88 177 PHE A N 1
ATOM 1413 C CA . PHE A 1 177 ? 11.267 -8.277 -4.799 1.00 88.88 177 PHE A CA 1
ATOM 1414 C C . PHE A 1 177 ? 10.491 -7.775 -3.567 1.00 88.88 177 PHE A C 1
ATOM 1416 O O . PHE A 1 177 ? 9.482 -7.086 -3.731 1.00 88.88 177 PHE A O 1
ATOM 1423 N N . PRO A 1 178 ? 10.922 -8.091 -2.328 1.00 86.44 178 PRO A N 1
ATOM 1424 C CA . PRO A 1 178 ? 10.268 -7.604 -1.111 1.00 86.44 178 PRO A CA 1
ATOM 1425 C C . PRO A 1 178 ? 10.281 -6.078 -0.992 1.00 86.44 178 PRO A C 1
ATOM 1427 O O . PRO A 1 178 ? 9.245 -5.495 -0.702 1.00 86.44 178 PRO A O 1
ATOM 1430 N N . SER A 1 179 ? 11.407 -5.432 -1.309 1.00 87.50 179 SER A N 1
ATOM 1431 C CA . SER A 1 179 ? 11.547 -3.969 -1.270 1.00 87.50 179 SER A CA 1
ATOM 1432 C C . SER A 1 179 ? 10.518 -3.259 -2.151 1.00 87.50 179 SER A C 1
ATOM 1434 O O . SER A 1 179 ? 9.907 -2.285 -1.722 1.00 87.50 179 SER A O 1
ATOM 1436 N N . MET A 1 180 ? 10.270 -3.787 -3.353 1.00 90.19 180 MET A N 1
ATOM 1437 C CA . MET A 1 180 ? 9.252 -3.257 -4.260 1.00 90.19 180 MET A CA 1
ATOM 1438 C C . MET A 1 180 ? 7.829 -3.504 -3.765 1.00 90.19 180 MET A C 1
ATOM 1440 O O . MET A 1 180 ? 6.981 -2.637 -3.928 1.00 90.19 180 MET A O 1
ATOM 1444 N N . ARG A 1 181 ? 7.548 -4.665 -3.156 1.00 89.75 181 ARG A N 1
ATOM 1445 C CA . ARG A 1 181 ? 6.218 -4.956 -2.589 1.00 89.75 181 ARG A CA 1
ATOM 1446 C C . ARG A 1 181 ? 5.864 -3.981 -1.474 1.00 89.75 181 ARG A C 1
ATOM 1448 O O . ARG A 1 181 ? 4.746 -3.482 -1.457 1.00 89.75 181 ARG A O 1
ATOM 1455 N N . THR A 1 182 ? 6.831 -3.682 -0.613 1.00 90.12 182 THR A N 1
ATOM 1456 C CA . THR A 1 182 ? 6.722 -2.648 0.415 1.00 90.12 182 THR A CA 1
ATOM 1457 C C . THR A 1 182 ? 6.479 -1.290 -0.255 1.00 90.12 182 THR A C 1
ATOM 1459 O O . THR A 1 182 ? 5.406 -0.720 -0.106 1.00 90.12 182 THR A O 1
ATOM 1462 N N . ALA A 1 183 ? 7.375 -0.840 -1.141 1.00 89.62 183 ALA A N 1
ATOM 1463 C CA . ALA A 1 183 ? 7.239 0.449 -1.832 1.00 89.62 183 ALA A CA 1
ATOM 1464 C C . ALA A 1 183 ? 5.918 0.614 -2.620 1.00 89.62 183 ALA A C 1
ATOM 1466 O O . ALA A 1 183 ? 5.354 1.706 -2.669 1.00 89.62 183 ALA A O 1
ATOM 1467 N N . ALA A 1 184 ? 5.370 -0.469 -3.178 1.00 91.56 184 ALA A N 1
ATOM 1468 C CA . ALA A 1 184 ? 4.092 -0.461 -3.885 1.00 91.56 184 ALA A CA 1
ATOM 1469 C C . ALA A 1 184 ? 2.887 -0.131 -2.985 1.00 91.56 184 ALA A C 1
ATOM 1471 O O . ALA A 1 184 ? 1.876 0.353 -3.491 1.00 91.56 184 ALA A O 1
ATOM 1472 N N . ILE A 1 185 ? 2.983 -0.331 -1.663 1.00 91.81 185 ILE A N 1
ATOM 1473 C CA . ILE A 1 185 ? 1.971 0.148 -0.706 1.00 91.81 185 ILE A CA 1
ATOM 1474 C C . ILE A 1 185 ? 1.945 1.681 -0.702 1.00 91.81 185 ILE A C 1
ATOM 1476 O O . ILE A 1 185 ? 0.869 2.275 -0.681 1.00 91.81 185 ILE A O 1
ATOM 1480 N N . GLY A 1 186 ? 3.120 2.316 -0.770 1.00 91.12 186 GLY A N 1
ATOM 1481 C CA . GLY A 1 186 ? 3.252 3.766 -0.912 1.00 91.12 186 GLY A CA 1
ATOM 1482 C C . GLY A 1 186 ? 2.632 4.273 -2.213 1.00 91.12 186 GLY A C 1
ATOM 1483 O O . GLY A 1 186 ? 1.811 5.180 -2.177 1.00 91.12 186 GLY A O 1
ATOM 1484 N N . LEU A 1 187 ? 2.918 3.615 -3.341 1.00 90.31 187 LEU A N 1
ATOM 1485 C CA . LEU A 1 187 ? 2.297 3.956 -4.631 1.00 90.31 187 LEU A CA 1
ATOM 1486 C C . LEU A 1 187 ? 0.770 3.855 -4.584 1.00 90.31 187 LEU A C 1
ATOM 1488 O O . LEU A 1 187 ? 0.070 4.720 -5.101 1.00 90.31 187 LEU A O 1
ATOM 1492 N N . LEU A 1 188 ? 0.241 2.813 -3.941 1.00 91.19 188 LEU A N 1
ATOM 1493 C CA . LEU A 1 188 ? -1.198 2.658 -3.757 1.00 91.19 188 LEU A CA 1
ATOM 1494 C C . LEU A 1 188 ? -1.778 3.768 -2.869 1.00 91.19 188 LEU A C 1
ATOM 1496 O O . LEU A 1 188 ? -2.853 4.281 -3.174 1.00 91.19 188 LEU A O 1
ATOM 1500 N N . LYS A 1 189 ? -1.069 4.169 -1.808 1.00 90.88 189 LYS A N 1
ATOM 1501 C CA . LYS A 1 189 ? -1.458 5.316 -0.980 1.00 90.88 189 LYS A CA 1
ATOM 1502 C C . LYS A 1 189 ? -1.537 6.595 -1.817 1.00 90.88 189 LYS A C 1
ATOM 1504 O O . LYS A 1 189 ? -2.539 7.294 -1.724 1.00 90.88 189 LYS A O 1
ATOM 1509 N N . ASP A 1 190 ? -0.542 6.857 -2.663 1.00 89.12 190 ASP A N 1
ATOM 1510 C CA . ASP A 1 190 ? -0.500 8.053 -3.509 1.00 89.12 190 ASP A CA 1
ATOM 1511 C C . ASP A 1 190 ? -1.675 8.088 -4.500 1.00 89.12 190 ASP A C 1
ATOM 1513 O O . ASP A 1 190 ? -2.327 9.121 -4.642 1.00 89.12 190 ASP A O 1
ATOM 1517 N N . GLN A 1 191 ? -2.012 6.956 -5.129 1.00 87.38 191 GLN A N 1
ATOM 1518 C CA . GLN A 1 191 ? -3.177 6.851 -6.023 1.00 87.38 191 GLN A CA 1
ATOM 1519 C C . GLN A 1 191 ? -4.501 7.066 -5.273 1.00 87.38 191 GLN A C 1
ATOM 1521 O O . GLN A 1 191 ? -5.417 7.727 -5.772 1.00 87.38 191 GLN A O 1
ATOM 1526 N N . ILE A 1 192 ? -4.601 6.562 -4.040 1.00 87.88 192 ILE A N 1
ATOM 1527 C CA . ILE A 1 192 ? -5.751 6.821 -3.172 1.00 87.88 192 ILE A CA 1
ATOM 1528 C C . ILE A 1 192 ? -5.832 8.316 -2.840 1.00 87.88 192 ILE A C 1
ATOM 1530 O O . ILE A 1 192 ? -6.885 8.914 -3.055 1.00 87.88 192 ILE A O 1
ATOM 1534 N N . ASP A 1 193 ? -4.737 8.944 -2.407 1.00 88.06 193 ASP A N 1
ATOM 1535 C CA . ASP A 1 193 ? -4.659 10.382 -2.115 1.00 88.06 193 ASP A CA 1
ATOM 1536 C C . ASP A 1 193 ? -5.072 11.237 -3.325 1.00 88.06 193 ASP A C 1
ATOM 1538 O O . ASP A 1 193 ? -5.912 12.136 -3.203 1.00 88.06 193 ASP A O 1
ATOM 1542 N N . GLN A 1 194 ? -4.531 10.937 -4.509 1.00 85.00 194 GLN A N 1
ATOM 1543 C CA . GLN A 1 194 ? -4.888 11.613 -5.758 1.00 85.00 194 GLN A CA 1
ATOM 1544 C C . GLN A 1 194 ? -6.377 11.464 -6.069 1.00 85.00 194 GLN A C 1
ATOM 1546 O O . GLN A 1 194 ? -7.039 12.448 -6.415 1.00 85.00 194 GLN A O 1
ATOM 1551 N N . SER A 1 195 ? -6.923 10.257 -5.891 1.00 82.06 195 SER A N 1
ATOM 1552 C CA . SER A 1 195 ? -8.347 10.024 -6.082 1.00 82.06 195 SER A CA 1
ATOM 1553 C C . SER A 1 195 ? -9.158 10.876 -5.107 1.00 82.06 195 SER A C 1
ATOM 1555 O O . SER A 1 195 ? -9.979 11.668 -5.556 1.00 82.06 195 SER A O 1
ATOM 1557 N N . PHE A 1 196 ? -8.895 10.838 -3.795 1.00 81.06 196 PHE A N 1
ATOM 1558 C CA . PHE A 1 196 ? -9.624 11.622 -2.787 1.00 81.06 196 PHE A CA 1
ATOM 1559 C C . PHE A 1 196 ? -9.599 13.132 -3.057 1.00 81.06 196 PHE A C 1
ATOM 1561 O O . PHE A 1 196 ? -10.636 13.779 -2.909 1.00 81.06 196 PHE A O 1
ATOM 1568 N N . ASN A 1 197 ? -8.471 13.672 -3.521 1.00 82.25 197 ASN A N 1
ATOM 1569 C CA . ASN A 1 197 ? -8.327 15.094 -3.848 1.00 82.25 197 ASN A CA 1
ATOM 1570 C C . ASN A 1 197 ? -9.007 15.498 -5.171 1.00 82.25 197 ASN A C 1
ATOM 1572 O O . ASN A 1 197 ? -9.322 16.672 -5.374 1.00 82.25 197 ASN A O 1
ATOM 1576 N N . ALA A 1 198 ? -9.252 14.556 -6.085 1.00 76.25 198 ALA A N 1
ATOM 1577 C CA . ALA A 1 198 ? -9.945 14.843 -7.332 1.00 76.25 198 ALA A CA 1
ATOM 1578 C C . ALA A 1 198 ? -11.440 15.112 -7.070 1.00 76.25 198 ALA A C 1
ATOM 1580 O O . ALA A 1 198 ? -12.213 14.206 -6.751 1.00 76.25 198 ALA A O 1
ATOM 1581 N N . ASN A 1 199 ? -11.872 16.361 -7.268 1.00 57.34 199 ASN A N 1
ATOM 1582 C CA . ASN A 1 199 ? -13.260 16.835 -7.105 1.00 57.34 199 ASN A CA 1
ATOM 1583 C C . ASN A 1 199 ? -14.249 16.305 -8.174 1.00 57.34 199 ASN A C 1
ATOM 1585 O O . ASN A 1 199 ? -15.315 16.882 -8.393 1.00 57.34 199 ASN A O 1
ATOM 1589 N N . CYS A 1 200 ? -13.902 15.240 -8.899 1.00 50.78 200 CYS A N 1
ATOM 1590 C CA . CYS A 1 200 ? -14.689 14.726 -10.014 1.00 50.78 200 CYS A CA 1
ATOM 1591 C C . CYS A 1 200 ? -15.667 13.640 -9.536 1.00 50.78 200 CYS A C 1
ATOM 1593 O O . CYS A 1 200 ? -15.258 12.607 -9.020 1.00 50.78 200 CYS A O 1
ATOM 1595 N N . ASN A 1 201 ? -16.965 13.850 -9.776 1.00 49.69 201 ASN A N 1
ATOM 1596 C CA . ASN A 1 201 ? -18.087 12.964 -9.411 1.00 49.69 201 ASN A CA 1
ATOM 1597 C C . ASN A 1 201 ? -18.127 11.603 -10.145 1.00 49.69 201 ASN A C 1
ATOM 1599 O O . ASN A 1 201 ? -19.137 10.900 -10.086 1.00 49.69 201 ASN A O 1
ATOM 1603 N N . ASN A 1 202 ? -17.066 11.224 -10.857 1.00 46.25 202 ASN A N 1
ATOM 1604 C CA . ASN A 1 202 ? -17.006 9.949 -11.559 1.00 46.25 202 ASN A CA 1
ATOM 1605 C C . ASN A 1 202 ? -16.295 8.927 -10.678 1.00 46.25 202 ASN A C 1
ATOM 1607 O O . ASN A 1 202 ? -15.286 9.231 -10.053 1.00 46.25 202 ASN A O 1
ATOM 1611 N N . ARG A 1 203 ? -16.875 7.728 -10.607 1.00 51.56 203 ARG A N 1
ATOM 1612 C CA . ARG A 1 203 ? -16.446 6.580 -9.802 1.00 51.56 203 ARG A CA 1
ATOM 1613 C C . ARG A 1 203 ? -14.976 6.224 -10.057 1.00 51.56 203 ARG A C 1
ATOM 1615 O O . ARG A 1 203 ? -14.695 5.357 -10.874 1.00 51.56 203 ARG A O 1
ATOM 1622 N N . GLN A 1 204 ? -14.065 6.875 -9.346 1.00 69.19 204 GLN A N 1
ATOM 1623 C CA . GLN A 1 204 ? -12.669 6.467 -9.290 1.00 69.19 204 GLN A CA 1
ATOM 1624 C C . GLN A 1 204 ? -12.600 5.157 -8.513 1.00 69.19 204 GLN A C 1
ATOM 1626 O O . GLN A 1 204 ? -13.146 5.049 -7.409 1.00 69.19 204 GLN A O 1
ATOM 1631 N N . LEU A 1 205 ? -11.955 4.147 -9.090 1.00 74.00 205 LEU A N 1
ATOM 1632 C CA . LEU A 1 205 ? -11.857 2.811 -8.489 1.00 74.00 205 LEU A CA 1
ATOM 1633 C C . LEU A 1 205 ? -11.203 2.845 -7.103 1.00 74.00 205 LEU A C 1
ATOM 1635 O O . LEU A 1 205 ? -11.564 2.056 -6.232 1.00 74.00 205 LEU A O 1
ATOM 1639 N N . PHE A 1 206 ? -10.316 3.810 -6.869 1.00 79.38 206 PHE A N 1
ATOM 1640 C CA . PHE A 1 206 ? -9.600 3.991 -5.606 1.00 79.38 206 PHE A CA 1
ATOM 1641 C C . PHE A 1 206 ? -10.395 4.735 -4.516 1.00 79.38 206 PHE A C 1
ATOM 1643 O O . PHE A 1 206 ? -9.972 4.759 -3.365 1.00 79.38 206 PHE A O 1
ATOM 1650 N N . LYS A 1 207 ? -11.595 5.243 -4.834 1.00 78.56 207 LYS A N 1
ATOM 1651 C CA . LYS A 1 207 ? -12.609 5.676 -3.850 1.00 78.56 207 LYS A CA 1
ATOM 1652 C C . LYS A 1 207 ? -13.646 4.586 -3.552 1.00 78.56 207 LYS A C 1
ATOM 1654 O O . LYS A 1 207 ? -14.609 4.827 -2.841 1.00 78.56 207 LYS A O 1
ATOM 1659 N N . SER A 1 208 ? -13.514 3.404 -4.146 1.00 81.56 208 SER A N 1
ATOM 1660 C CA . SER A 1 208 ? -14.520 2.340 -4.094 1.00 81.56 208 SER A CA 1
ATOM 1661 C C . SER A 1 208 ? -14.255 1.355 -2.942 1.00 81.56 208 SER A C 1
ATOM 1663 O O . SER A 1 208 ? -13.103 1.203 -2.521 1.00 81.56 208 SER A O 1
ATOM 1665 N N . PRO A 1 209 ? -15.261 0.564 -2.510 1.00 82.38 209 PRO A N 1
ATOM 1666 C CA . PRO A 1 209 ? -15.072 -0.574 -1.597 1.00 82.38 209 PRO A CA 1
ATOM 1667 C C . PRO A 1 209 ? -14.015 -1.593 -2.053 1.00 82.38 209 PRO A C 1
ATOM 1669 O O . PRO A 1 209 ? -13.528 -2.400 -1.262 1.00 82.38 209 PRO A O 1
ATOM 1672 N N . LEU A 1 210 ? -13.648 -1.563 -3.337 1.00 80.75 210 LEU A N 1
ATOM 1673 C CA . LEU A 1 210 ? -12.614 -2.411 -3.926 1.00 80.75 210 LEU A CA 1
ATOM 1674 C C . LEU A 1 210 ? -11.248 -2.243 -3.256 1.00 80.75 210 LEU A C 1
ATOM 1676 O O . LEU A 1 210 ? -10.508 -3.221 -3.177 1.00 80.75 210 LEU A O 1
ATOM 1680 N N . VAL A 1 211 ? -10.931 -1.056 -2.723 1.00 83.06 211 VAL A N 1
ATOM 1681 C CA . VAL A 1 211 ? -9.683 -0.835 -1.974 1.00 83.06 211 VAL A CA 1
ATOM 1682 C C . VAL A 1 211 ? -9.590 -1.803 -0.794 1.00 83.06 211 VAL A C 1
ATOM 1684 O O . VAL A 1 211 ? -8.600 -2.519 -0.639 1.00 83.06 211 VAL A O 1
ATOM 1687 N N . VAL A 1 212 ? -10.664 -1.904 -0.012 1.00 83.00 212 VAL A N 1
ATOM 1688 C CA . VAL A 1 212 ? -10.719 -2.798 1.149 1.00 83.00 212 VAL A CA 1
ATOM 1689 C C . VAL A 1 212 ? -10.865 -4.254 0.729 1.00 83.00 212 VAL A C 1
ATOM 1691 O O . VAL A 1 212 ? -10.214 -5.125 1.292 1.00 83.00 212 VAL A O 1
ATOM 1694 N N . GLN A 1 213 ? -11.684 -4.551 -0.278 1.00 83.19 213 GLN A N 1
ATOM 1695 C CA . GLN A 1 213 ? -11.962 -5.941 -0.647 1.00 83.19 213 GLN A CA 1
ATOM 1696 C C . GLN A 1 213 ? -10.801 -6.625 -1.378 1.00 83.19 213 GLN A C 1
ATOM 1698 O O . GLN A 1 213 ? -10.568 -7.814 -1.171 1.00 83.19 213 GLN A O 1
ATOM 1703 N N . VAL A 1 214 ? -10.080 -5.900 -2.236 1.00 84.38 214 VAL A N 1
ATOM 1704 C CA . VAL A 1 214 ? -9.028 -6.473 -3.089 1.00 84.38 214 VAL A CA 1
ATOM 1705 C C . VAL A 1 214 ? -7.647 -6.246 -2.491 1.00 84.38 214 VAL A C 1
ATOM 1707 O O . VAL A 1 214 ? -6.866 -7.190 -2.404 1.00 84.38 214 VAL A O 1
ATOM 1710 N N . PHE A 1 215 ? -7.329 -5.022 -2.063 1.00 85.88 215 PHE A N 1
ATOM 1711 C CA . PHE A 1 215 ? -5.954 -4.681 -1.697 1.00 85.88 215 PHE A CA 1
ATOM 1712 C C . PHE A 1 215 ? -5.613 -5.014 -0.246 1.00 85.88 215 PHE A C 1
ATOM 1714 O O . PHE A 1 215 ? -4.525 -5.530 -0.004 1.00 85.88 215 PHE A O 1
ATOM 1721 N N . VAL A 1 216 ? -6.526 -4.825 0.713 1.00 85.19 216 VAL A N 1
ATOM 1722 C CA . VAL A 1 216 ? -6.250 -5.142 2.132 1.00 85.19 216 VAL A CA 1
ATOM 1723 C C . VAL A 1 216 ? -5.835 -6.611 2.328 1.00 85.19 216 VAL A C 1
ATOM 1725 O O . VAL A 1 216 ? -4.806 -6.828 2.963 1.00 85.19 216 VAL A O 1
ATOM 1728 N N . PRO A 1 217 ? -6.496 -7.631 1.738 1.00 85.00 217 PRO A N 1
ATOM 1729 C CA . PRO A 1 217 ? -6.037 -9.020 1.859 1.00 85.00 217 PRO A CA 1
ATOM 1730 C C . PRO A 1 217 ? -4.681 -9.302 1.195 1.00 85.00 217 PRO A C 1
ATOM 1732 O O . PRO A 1 217 ? -3.978 -10.231 1.582 1.00 85.00 217 PRO A O 1
ATOM 1735 N N . ILE A 1 218 ? -4.313 -8.533 0.167 1.00 83.62 218 ILE A N 1
ATOM 1736 C CA . ILE A 1 218 ? -3.033 -8.693 -0.535 1.00 83.62 218 ILE A CA 1
ATOM 1737 C C . ILE A 1 218 ? -1.897 -8.051 0.264 1.00 83.62 218 ILE A C 1
ATOM 1739 O O . ILE A 1 218 ? -0.788 -8.588 0.284 1.00 83.62 218 ILE A O 1
ATOM 1743 N N . ILE A 1 219 ? -2.178 -6.915 0.902 1.00 86.25 219 ILE A N 1
ATOM 1744 C CA . ILE A 1 219 ? -1.226 -6.135 1.689 1.00 86.25 219 ILE A CA 1
ATOM 1745 C C . ILE A 1 219 ? -1.001 -6.802 3.050 1.00 86.25 219 ILE A C 1
ATOM 1747 O O . ILE A 1 219 ? 0.142 -7.059 3.421 1.00 86.25 219 ILE A O 1
ATOM 1751 N N . PHE A 1 220 ? -2.065 -7.167 3.766 1.00 81.81 220 PHE A N 1
ATOM 1752 C CA . PHE A 1 220 ? -1.975 -7.860 5.050 1.00 81.81 220 PHE A CA 1
ATOM 1753 C C . PHE A 1 220 ? -1.773 -9.369 4.849 1.00 81.81 220 PHE A C 1
ATOM 1755 O O . PHE A 1 220 ? -2.660 -10.185 5.077 1.00 81.81 220 PHE A O 1
ATOM 1762 N N . LYS A 1 221 ? -0.576 -9.766 4.411 1.00 73.06 221 LYS A N 1
ATOM 1763 C CA . LYS A 1 221 ? -0.165 -11.176 4.395 1.00 73.06 221 LYS A CA 1
ATOM 1764 C C . LYS A 1 221 ? 0.459 -11.527 5.735 1.00 73.06 221 LYS A C 1
ATOM 1766 O O . LYS A 1 221 ? 1.636 -11.265 5.955 1.00 73.06 221 LYS A O 1
ATOM 1771 N N . ILE A 1 222 ? -0.321 -12.141 6.617 1.00 68.81 222 ILE A N 1
ATOM 1772 C CA . ILE A 1 222 ? 0.241 -12.711 7.840 1.00 68.81 222 ILE A CA 1
ATOM 1773 C C . ILE A 1 222 ? 0.890 -14.039 7.519 1.00 68.81 222 ILE A C 1
ATOM 1775 O O . ILE A 1 222 ? 0.246 -14.978 7.045 1.00 68.81 222 ILE A O 1
ATOM 1779 N N . ASN A 1 223 ? 2.183 -14.109 7.803 1.00 71.94 223 ASN A N 1
ATOM 1780 C CA . ASN A 1 223 ? 2.908 -15.354 7.749 1.00 71.94 223 ASN A CA 1
ATOM 1781 C C . ASN A 1 223 ? 2.650 -16.113 9.057 1.00 71.94 223 ASN A C 1
ATOM 1783 O O . ASN A 1 223 ? 3.047 -15.674 10.134 1.00 71.94 223 ASN A O 1
ATOM 1787 N N . SER A 1 224 ? 1.999 -17.276 8.975 1.00 67.25 224 SER A N 1
ATOM 1788 C CA . SER A 1 224 ? 1.710 -18.121 10.147 1.00 67.25 224 SER A CA 1
ATOM 1789 C C . SER A 1 224 ? 2.971 -18.536 10.915 1.00 67.25 224 SER A C 1
ATOM 1791 O O . SER A 1 224 ? 2.888 -18.991 12.053 1.00 67.25 224 SER A O 1
ATOM 1793 N N . ILE A 1 225 ? 4.141 -18.398 10.284 1.00 71.56 225 ILE A N 1
ATOM 1794 C CA . ILE A 1 225 ? 5.441 -18.717 10.863 1.00 71.56 225 ILE A CA 1
ATOM 1795 C C . ILE A 1 225 ? 5.817 -17.749 11.994 1.00 71.56 225 ILE A C 1
ATOM 1797 O O . ILE A 1 225 ? 6.513 -18.182 12.911 1.00 71.56 225 ILE A O 1
ATOM 1801 N N . TRP A 1 226 ? 5.310 -16.507 12.015 1.00 73.44 226 TRP A N 1
ATOM 1802 C CA . TRP A 1 226 ? 5.671 -15.503 13.032 1.00 73.44 226 TRP A CA 1
ATOM 1803 C C . TRP A 1 226 ? 5.430 -15.984 14.471 1.00 73.44 226 TRP A C 1
ATOM 1805 O O . TRP A 1 226 ? 6.264 -15.756 15.343 1.00 73.44 226 TRP A O 1
ATOM 1815 N N . LEU A 1 227 ? 4.353 -16.744 14.701 1.00 69.88 227 LEU A N 1
ATOM 1816 C CA . LEU A 1 227 ? 4.035 -17.326 16.012 1.00 69.88 227 LEU A CA 1
ATOM 1817 C C . LEU A 1 227 ? 5.014 -18.435 16.432 1.00 69.88 227 LEU A C 1
ATOM 1819 O O . LEU A 1 227 ? 5.208 -18.681 17.618 1.00 69.88 227 LEU A O 1
ATOM 1823 N N . THR A 1 228 ? 5.623 -19.125 15.467 1.00 76.00 228 THR A N 1
ATOM 1824 C CA . THR A 1 228 ? 6.573 -20.223 15.721 1.00 76.00 228 THR A CA 1
ATOM 1825 C C . THR A 1 228 ? 8.030 -19.768 15.735 1.00 76.00 228 THR A C 1
ATOM 1827 O O . THR A 1 228 ? 8.854 -20.370 16.422 1.00 76.00 228 THR A O 1
ATOM 1830 N N . ARG A 1 229 ? 8.359 -18.727 14.962 1.00 76.88 229 ARG A N 1
ATOM 1831 C CA . ARG A 1 229 ? 9.703 -18.169 14.793 1.00 76.88 229 ARG A CA 1
ATOM 1832 C C . ARG A 1 229 ? 9.629 -16.640 14.757 1.00 76.88 229 ARG A C 1
ATOM 1834 O O . ARG A 1 229 ? 9.499 -16.061 13.678 1.00 76.88 229 ARG A O 1
ATOM 1841 N N . PRO A 1 230 ? 9.773 -15.983 15.918 1.00 72.06 230 PRO A N 1
ATOM 1842 C CA . PRO A 1 230 ? 9.708 -14.526 16.011 1.00 72.06 230 PRO A CA 1
ATOM 1843 C C . PRO A 1 230 ? 10.829 -13.804 15.245 1.00 72.06 230 PRO A C 1
ATOM 1845 O O . PRO A 1 230 ? 10.674 -12.643 14.893 1.00 72.06 230 PRO A O 1
ATOM 1848 N N . SER A 1 231 ? 11.948 -14.468 14.938 1.00 74.38 231 SER A N 1
ATOM 1849 C CA . SER A 1 231 ? 13.057 -13.864 14.185 1.00 74.38 231 SER A CA 1
ATOM 1850 C C . SER A 1 231 ? 12.718 -13.555 12.725 1.00 74.38 231 SER A C 1
ATOM 1852 O O . SER A 1 231 ? 13.281 -12.625 12.155 1.00 74.38 231 SER A O 1
ATOM 1854 N N . GLU A 1 232 ? 11.800 -14.307 12.112 1.00 79.69 232 GLU A N 1
ATOM 1855 C CA . GLU A 1 232 ? 11.409 -14.098 10.711 1.00 79.69 232 GLU A CA 1
ATOM 1856 C C . GLU A 1 232 ? 10.541 -12.840 10.531 1.00 79.69 232 GLU A C 1
ATOM 1858 O O . GLU A 1 232 ? 10.455 -12.320 9.421 1.00 79.69 232 GLU A O 1
ATOM 1863 N N . PHE A 1 233 ? 9.971 -12.307 11.619 1.00 82.94 233 PHE A N 1
ATOM 1864 C CA . PHE A 1 233 ? 9.183 -11.073 11.623 1.00 82.94 233 PHE A CA 1
ATOM 1865 C C . PHE A 1 233 ? 9.961 -9.869 11.075 1.00 82.94 233 PHE A C 1
ATOM 1867 O O . PHE A 1 233 ? 9.413 -9.070 10.320 1.00 82.94 233 PHE A O 1
ATOM 1874 N N . TRP A 1 234 ? 11.255 -9.762 11.391 1.00 83.06 234 TRP A N 1
ATOM 1875 C CA . TRP A 1 234 ? 12.087 -8.621 10.993 1.00 83.06 234 TRP A CA 1
ATOM 1876 C C . TRP A 1 234 ? 12.252 -8.474 9.480 1.00 83.06 234 TRP A C 1
ATOM 1878 O O . TRP A 1 234 ? 12.385 -7.357 8.988 1.00 83.06 234 TRP A O 1
ATOM 1888 N N . ASN A 1 235 ? 12.173 -9.575 8.730 1.00 84.00 235 ASN A N 1
ATOM 1889 C CA . ASN A 1 235 ? 12.221 -9.530 7.267 1.00 84.00 235 ASN A CA 1
ATOM 1890 C C . ASN A 1 235 ? 10.980 -8.844 6.676 1.00 84.00 235 ASN A C 1
ATOM 1892 O O . ASN A 1 235 ? 11.065 -8.203 5.630 1.00 84.00 235 ASN A O 1
ATOM 1896 N N . ASP A 1 236 ? 9.841 -8.977 7.358 1.00 85.25 236 ASP A N 1
ATOM 1897 C CA . ASP A 1 236 ? 8.547 -8.463 6.917 1.00 85.25 236 ASP A CA 1
ATOM 1898 C C . ASP A 1 236 ? 8.158 -7.153 7.629 1.00 85.25 236 ASP A C 1
ATOM 1900 O O . ASP A 1 236 ? 7.176 -6.523 7.235 1.00 85.25 236 ASP A O 1
ATOM 1904 N N . TYR A 1 237 ? 8.933 -6.701 8.627 1.00 87.19 237 TYR A N 1
ATOM 1905 C CA . TYR A 1 237 ? 8.648 -5.512 9.445 1.00 87.19 237 TYR A CA 1
ATOM 1906 C C . TYR A 1 237 ? 8.327 -4.270 8.601 1.00 87.19 237 TYR A C 1
ATOM 1908 O O . TYR A 1 237 ? 7.336 -3.586 8.843 1.00 87.19 237 TYR A O 1
ATOM 1916 N N . GLY A 1 238 ? 9.132 -3.979 7.574 1.00 87.62 238 GLY A N 1
ATOM 1917 C CA . GLY A 1 238 ? 8.902 -2.809 6.718 1.00 87.62 238 GLY A CA 1
ATOM 1918 C C . GLY A 1 238 ? 7.575 -2.883 5.954 1.00 87.62 238 GLY A C 1
ATOM 1919 O O . GLY A 1 238 ? 6.882 -1.877 5.806 1.00 87.62 238 GLY A O 1
ATOM 1920 N N . HIS A 1 239 ? 7.192 -4.084 5.514 1.00 89.50 239 HIS A N 1
ATOM 1921 C CA . HIS A 1 239 ? 5.938 -4.324 4.800 1.00 89.50 239 HIS A CA 1
ATOM 1922 C C . HIS A 1 239 ? 4.731 -4.206 5.738 1.00 89.50 239 HIS A C 1
ATOM 1924 O O . HIS A 1 239 ? 3.763 -3.521 5.412 1.00 89.50 239 HIS A O 1
ATOM 1930 N N . THR A 1 240 ? 4.792 -4.822 6.923 1.00 89.62 240 THR A N 1
ATOM 1931 C CA . THR A 1 240 ? 3.712 -4.756 7.925 1.00 89.62 240 THR A CA 1
ATOM 1932 C C . THR A 1 240 ? 3.516 -3.341 8.457 1.00 89.62 240 THR A C 1
ATOM 1934 O O . THR A 1 240 ? 2.384 -2.883 8.594 1.00 89.62 240 THR A O 1
ATOM 1937 N N . MET A 1 241 ? 4.606 -2.608 8.670 1.00 90.94 241 MET A N 1
ATOM 1938 C CA . MET A 1 241 ? 4.581 -1.212 9.085 1.00 90.94 241 MET A CA 1
ATOM 1939 C C . MET A 1 241 ? 3.876 -0.318 8.056 1.00 90.94 241 MET A C 1
ATOM 1941 O O . MET A 1 241 ? 2.982 0.458 8.398 1.00 90.94 241 MET A O 1
ATOM 1945 N N . GLN A 1 242 ? 4.231 -0.440 6.774 1.00 91.25 242 GLN A N 1
ATOM 1946 C CA . GLN A 1 242 ? 3.579 0.337 5.718 1.00 91.25 242 GLN A CA 1
ATOM 1947 C C . GLN A 1 242 ? 2.115 -0.068 5.513 1.00 91.25 242 GLN A C 1
ATOM 1949 O O . GLN A 1 242 ? 1.276 0.800 5.274 1.00 91.25 242 GLN A O 1
ATOM 1954 N N . ALA A 1 243 ? 1.785 -1.352 5.679 1.00 91.50 243 ALA A N 1
ATOM 1955 C CA . ALA A 1 243 ? 0.407 -1.837 5.670 1.00 91.50 243 ALA A CA 1
ATOM 1956 C C . ALA A 1 243 ? -0.445 -1.192 6.778 1.00 91.50 243 ALA A C 1
ATOM 1958 O O . ALA A 1 243 ? -1.541 -0.696 6.507 1.00 91.50 243 ALA A O 1
ATOM 1959 N N . LEU A 1 244 ? 0.072 -1.153 8.012 1.00 91.38 244 LEU A N 1
ATOM 1960 C CA . LEU A 1 244 ? -0.592 -0.506 9.147 1.00 91.38 244 LEU A CA 1
ATOM 1961 C C . LEU A 1 244 ? -0.751 1.001 8.922 1.00 91.38 244 LEU A C 1
ATOM 1963 O O . LEU A 1 244 ? -1.834 1.538 9.144 1.00 91.38 244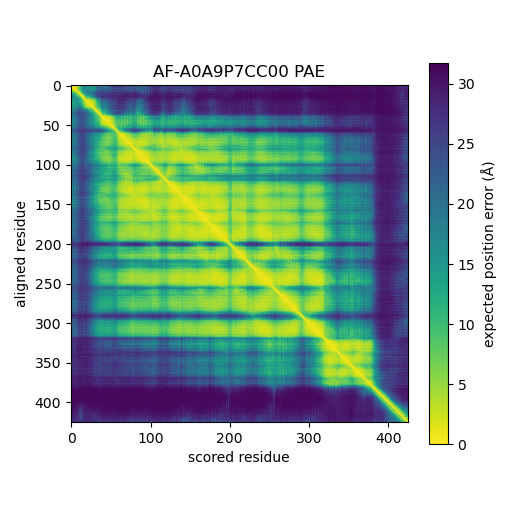 LEU A O 1
ATOM 1967 N N . ASN A 1 245 ? 0.282 1.671 8.406 1.00 92.81 245 ASN A N 1
ATOM 1968 C CA . ASN A 1 245 ? 0.219 3.094 8.071 1.00 92.81 245 ASN A CA 1
ATOM 1969 C C . ASN A 1 245 ? -0.834 3.401 7.002 1.00 92.81 245 ASN A C 1
ATOM 1971 O O . ASN A 1 245 ? -1.553 4.390 7.127 1.00 92.81 245 ASN A O 1
ATOM 1975 N N . LEU A 1 246 ? -0.949 2.565 5.965 1.00 91.25 246 LEU A N 1
ATOM 1976 C CA . LEU A 1 246 ? -1.994 2.709 4.953 1.00 91.25 246 LEU A CA 1
ATOM 1977 C C . LEU A 1 246 ? -3.385 2.544 5.573 1.00 91.25 246 LEU A C 1
ATOM 1979 O O . LEU A 1 246 ? -4.278 3.340 5.292 1.00 91.25 246 LEU A O 1
ATOM 1983 N N . TYR A 1 247 ? -3.574 1.532 6.423 1.00 90.12 247 TYR A N 1
ATOM 1984 C CA . TYR A 1 247 ? -4.854 1.306 7.093 1.00 90.12 247 TYR A CA 1
ATOM 1985 C C . TYR A 1 247 ? -5.233 2.472 8.014 1.00 90.12 247 TYR A C 1
ATOM 1987 O O . TYR A 1 247 ? -6.360 2.959 7.963 1.00 90.12 247 TYR A O 1
ATOM 1995 N N . TYR A 1 248 ? -4.277 2.985 8.790 1.00 90.56 248 TYR A N 1
ATOM 1996 C CA . TYR A 1 248 ? -4.473 4.178 9.608 1.00 90.56 248 TYR A CA 1
ATOM 1997 C C . TYR A 1 248 ? -4.812 5.412 8.760 1.00 90.56 248 TYR A C 1
ATOM 1999 O O . TYR A 1 248 ? -5.744 6.149 9.072 1.00 90.56 248 TYR A O 1
ATOM 2007 N N . TYR A 1 249 ? -4.107 5.613 7.646 1.00 90.69 249 TYR A N 1
ATOM 2008 C CA . TYR A 1 249 ? -4.391 6.688 6.698 1.00 90.69 249 TYR A CA 1
ATOM 2009 C C . TYR A 1 249 ? -5.817 6.591 6.122 1.00 90.69 249 TYR A C 1
ATOM 2011 O O . TYR A 1 249 ? -6.519 7.600 6.061 1.00 90.69 249 TYR A O 1
ATOM 2019 N N . LEU A 1 250 ? -6.275 5.387 5.764 1.00 88.19 250 LEU A N 1
ATOM 2020 C CA . LEU A 1 250 ? -7.641 5.159 5.286 1.00 88.19 250 LEU A CA 1
ATOM 2021 C C . LEU A 1 250 ? -8.688 5.515 6.350 1.00 88.19 250 LEU A C 1
ATOM 2023 O O . LEU A 1 250 ? -9.672 6.182 6.032 1.00 88.19 250 LEU A O 1
ATOM 2027 N N . LEU A 1 251 ? -8.450 5.130 7.609 1.00 86.81 251 LEU A N 1
ATOM 2028 C CA . LEU A 1 251 ? -9.306 5.517 8.733 1.00 86.81 251 LEU A CA 1
ATOM 2029 C C . LEU A 1 251 ? -9.360 7.042 8.904 1.00 86.81 251 LEU A C 1
ATOM 2031 O O . LEU A 1 251 ? -10.426 7.592 9.148 1.00 86.81 251 LEU A O 1
ATOM 2035 N N . LEU A 1 252 ? -8.238 7.749 8.747 1.00 86.75 252 LEU A N 1
ATOM 2036 C CA . LEU A 1 252 ? -8.211 9.210 8.870 1.00 86.75 252 LEU A CA 1
ATOM 2037 C C . LEU A 1 252 ? -8.923 9.934 7.722 1.00 86.75 252 LEU A C 1
ATOM 2039 O O . LEU A 1 252 ? -9.550 10.966 7.944 1.00 86.75 252 LEU A O 1
ATOM 2043 N N . LYS A 1 253 ? -8.793 9.442 6.488 1.00 84.62 253 LYS A N 1
ATOM 2044 C CA . LYS A 1 253 ? -9.305 10.144 5.303 1.00 84.62 253 LYS A CA 1
ATOM 2045 C C . LYS A 1 253 ? -10.785 9.917 5.047 1.00 84.62 253 LYS A C 1
ATOM 2047 O O . LYS A 1 253 ? -11.467 10.849 4.632 1.00 84.62 253 LYS A O 1
ATOM 2052 N N . ASP A 1 254 ? -11.281 8.706 5.278 1.00 78.69 254 ASP A N 1
ATOM 2053 C CA . ASP A 1 254 ? -12.649 8.322 4.918 1.00 78.69 254 ASP A CA 1
ATOM 2054 C C . ASP A 1 254 ? -13.621 8.397 6.105 1.00 78.69 254 ASP A C 1
ATOM 2056 O O . ASP A 1 254 ? -14.499 7.558 6.250 1.00 78.69 254 ASP A O 1
ATOM 2060 N N . GLU A 1 255 ? -13.449 9.383 6.990 1.00 72.25 255 GLU A N 1
ATOM 2061 C CA . GLU A 1 255 ? -14.207 9.499 8.246 1.00 72.25 255 GLU A CA 1
ATOM 2062 C C . GLU A 1 255 ? -15.681 9.892 8.043 1.00 72.25 255 GLU A C 1
ATOM 2064 O O . GLU A 1 255 ? -16.561 9.422 8.758 1.00 72.25 255 GLU A O 1
ATOM 2069 N N . GLN A 1 256 ? -15.967 10.757 7.066 1.00 66.38 256 GLN A N 1
ATOM 2070 C CA . GLN A 1 256 ? -17.302 11.349 6.896 1.00 66.38 256 GLN A CA 1
ATOM 2071 C C . GLN A 1 256 ? -18.160 10.624 5.856 1.00 66.38 256 GLN A C 1
ATOM 2073 O O . GLN A 1 256 ? -19.380 10.552 5.991 1.00 66.38 256 GLN A O 1
ATOM 2078 N N . ASN A 1 257 ? -17.530 10.105 4.802 1.00 67.44 257 ASN A N 1
ATOM 2079 C CA . ASN A 1 257 ? -18.233 9.675 3.597 1.00 67.44 257 ASN A CA 1
ATOM 2080 C C . ASN A 1 257 ? -18.276 8.149 3.410 1.00 67.44 257 ASN A C 1
ATOM 2082 O O . ASN A 1 257 ? -19.117 7.665 2.648 1.00 67.44 257 ASN A O 1
ATOM 2086 N N . ASN A 1 258 ? -17.418 7.395 4.110 1.00 74.81 258 ASN A N 1
ATOM 2087 C CA . ASN A 1 258 ? -17.328 5.931 4.073 1.00 74.81 258 ASN A CA 1
ATOM 2088 C C . ASN A 1 258 ? -17.303 5.329 2.656 1.00 74.81 258 ASN A C 1
ATOM 2090 O O . ASN A 1 258 ? -17.860 4.251 2.421 1.00 74.81 258 ASN A O 1
ATOM 2094 N N . TRP A 1 259 ? -16.667 5.999 1.696 1.00 75.00 259 TRP A N 1
ATOM 2095 C CA . TRP A 1 259 ? -16.630 5.556 0.300 1.00 75.00 259 TRP A CA 1
ATOM 2096 C C . TRP A 1 259 ? -15.883 4.226 0.120 1.00 75.00 259 TRP A C 1
ATOM 2098 O O . TRP A 1 259 ? -16.307 3.359 -0.646 1.00 75.00 259 TRP A O 1
ATOM 2108 N N . THR A 1 260 ? -14.816 4.020 0.889 1.00 77.19 260 THR A N 1
ATOM 2109 C CA . THR A 1 260 ? -13.984 2.810 0.873 1.00 77.19 260 THR A CA 1
ATOM 2110 C C . THR A 1 260 ? -14.540 1.690 1.748 1.00 77.19 260 THR A C 1
ATOM 2112 O O . THR A 1 260 ? -14.020 0.578 1.716 1.00 77.19 260 THR A O 1
ATOM 2115 N N . THR A 1 261 ? -15.621 1.928 2.501 1.00 80.19 261 THR A N 1
ATOM 2116 C CA . THR A 1 261 ? -16.271 0.957 3.408 1.00 80.19 261 THR A CA 1
ATOM 2117 C C . THR A 1 261 ? -15.386 0.410 4.532 1.00 80.19 261 THR A C 1
ATOM 2119 O O . THR A 1 261 ? -15.711 -0.610 5.147 1.00 80.19 261 THR A O 1
ATOM 2122 N N . VAL A 1 262 ? -14.283 1.097 4.840 1.00 80.56 262 VAL A N 1
ATOM 2123 C CA . VAL A 1 262 ? -13.378 0.735 5.944 1.00 80.56 262 VAL A CA 1
ATOM 2124 C C . VAL A 1 262 ? -14.124 0.742 7.277 1.00 80.56 262 VAL A C 1
ATOM 2126 O O . VAL A 1 262 ? -13.950 -0.166 8.080 1.00 80.56 262 VAL A O 1
ATOM 2129 N N . TRP A 1 263 ? -15.026 1.706 7.472 1.00 80.81 263 TRP A N 1
ATOM 2130 C CA . TRP A 1 263 ? -15.777 1.890 8.713 1.00 80.81 263 TRP A CA 1
ATOM 2131 C C . TRP A 1 263 ? -16.952 0.926 8.925 1.00 80.81 263 TRP A C 1
ATOM 2133 O O . TRP A 1 263 ? -17.674 1.039 9.914 1.00 80.81 263 TRP A O 1
ATOM 2143 N N . ILE A 1 264 ? -17.172 -0.039 8.023 1.00 83.31 264 ILE A N 1
ATOM 2144 C CA . ILE A 1 264 ? -18.196 -1.064 8.252 1.00 83.31 264 ILE A CA 1
ATOM 2145 C C . ILE A 1 264 ? -17.751 -1.942 9.436 1.00 83.31 264 ILE A C 1
ATOM 2147 O O . ILE A 1 264 ? -16.679 -2.546 9.35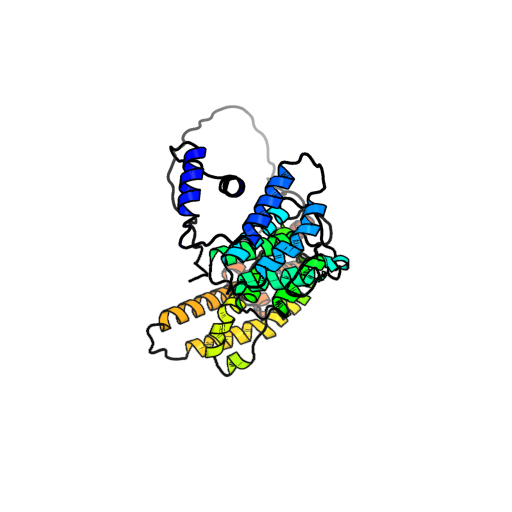2 1.00 83.31 264 ILE A O 1
ATOM 2151 N N . PRO A 1 265 ? -18.577 -2.113 10.49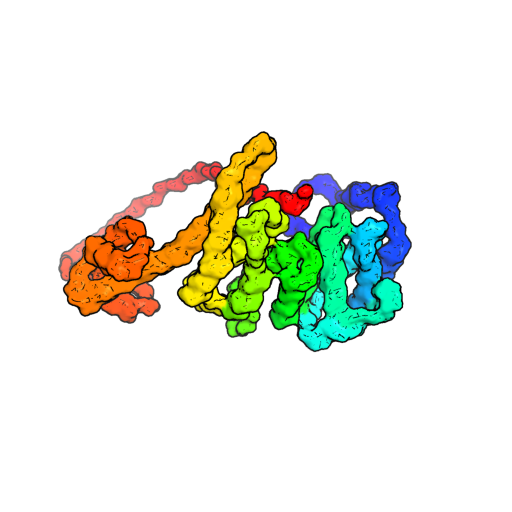3 1.00 77.94 265 PRO A N 1
ATOM 2152 C CA . PRO A 1 265 ? -18.197 -2.880 11.684 1.00 77.94 265 PRO A CA 1
ATOM 2153 C C . PRO A 1 265 ? -17.720 -4.304 11.375 1.00 77.94 265 PRO A C 1
ATOM 2155 O O . PRO A 1 265 ? -16.753 -4.775 11.958 1.00 77.94 265 PRO A O 1
ATOM 2158 N N . GLN A 1 266 ? -18.339 -4.963 10.390 1.00 83.62 266 GLN A N 1
ATOM 2159 C CA . GLN A 1 266 ? -17.927 -6.293 9.931 1.00 83.62 266 GLN A CA 1
ATOM 2160 C C . GLN A 1 266 ? -16.495 -6.300 9.376 1.00 83.62 266 GLN A C 1
ATOM 2162 O O . GLN A 1 266 ? -15.720 -7.189 9.712 1.00 83.62 266 GLN A O 1
ATOM 2167 N N . ASN A 1 267 ? -16.124 -5.298 8.571 1.00 83.31 267 ASN A N 1
ATOM 2168 C CA . ASN A 1 267 ? -14.785 -5.203 7.988 1.00 83.31 267 ASN A CA 1
ATOM 2169 C C . ASN A 1 267 ? -13.737 -4.905 9.065 1.00 83.31 267 ASN A C 1
ATOM 2171 O O . ASN A 1 267 ? -12.677 -5.526 9.070 1.00 83.31 267 ASN A O 1
ATOM 2175 N N . ILE A 1 268 ? -14.049 -4.008 10.006 1.00 83.88 268 ILE A N 1
ATOM 2176 C CA . ILE A 1 268 ? -13.173 -3.701 11.144 1.00 83.88 268 ILE A CA 1
ATOM 2177 C C . ILE A 1 268 ? -12.957 -4.948 12.003 1.00 83.88 268 ILE A C 1
ATOM 2179 O O . ILE A 1 268 ? -11.816 -5.276 12.322 1.00 83.88 268 ILE A O 1
ATOM 2183 N N . ASP A 1 269 ? -14.025 -5.668 12.350 1.00 84.19 269 ASP A N 1
ATOM 2184 C CA . ASP A 1 269 ? -13.943 -6.886 13.158 1.00 84.19 269 ASP A CA 1
ATOM 2185 C C . ASP A 1 269 ? -13.155 -7.987 12.448 1.00 84.19 269 ASP A C 1
ATOM 2187 O O . ASP A 1 269 ? -12.370 -8.702 13.075 1.00 84.19 269 ASP A O 1
ATOM 2191 N N . GLU A 1 270 ? -13.348 -8.132 11.136 1.00 86.12 270 GLU A N 1
ATOM 2192 C CA . GLU A 1 270 ? -12.570 -9.061 10.328 1.00 86.12 270 GLU A CA 1
ATOM 2193 C C . GLU A 1 270 ? -11.088 -8.692 10.313 1.00 86.12 270 GLU A C 1
ATOM 2195 O O . GLU A 1 270 ? -10.256 -9.578 10.497 1.00 86.12 270 GLU A O 1
ATOM 2200 N N . ILE A 1 271 ? -10.746 -7.415 10.141 1.00 85.69 271 ILE A N 1
ATOM 2201 C CA . ILE A 1 271 ? -9.355 -6.949 10.132 1.00 85.69 271 ILE A CA 1
ATOM 2202 C C . ILE A 1 271 ? -8.725 -7.092 11.520 1.00 85.69 271 ILE A C 1
ATOM 2204 O O . ILE A 1 271 ? -7.609 -7.600 11.628 1.00 85.69 271 ILE A O 1
ATOM 2208 N N . LYS A 1 272 ? -9.442 -6.737 12.592 1.00 86.19 272 LYS A N 1
ATOM 2209 C CA . LYS A 1 272 ? -8.985 -6.925 13.977 1.00 86.19 272 LYS A CA 1
ATOM 2210 C C . LYS A 1 272 ? -8.662 -8.390 14.257 1.00 86.19 272 LYS A C 1
ATOM 2212 O O . LYS A 1 272 ? -7.552 -8.707 14.675 1.00 86.19 272 LYS A O 1
ATOM 2217 N N . LYS A 1 273 ? -9.603 -9.292 13.958 1.00 87.31 273 LYS A N 1
ATOM 2218 C CA . LYS A 1 273 ? -9.457 -10.733 14.222 1.00 87.31 273 LYS A CA 1
ATOM 2219 C C . LYS A 1 273 ? -8.415 -11.403 13.338 1.00 87.31 273 LYS A C 1
ATOM 2221 O O . LYS A 1 273 ? -7.675 -12.254 13.819 1.00 87.31 273 LYS A O 1
ATOM 2226 N N . LYS A 1 274 ? -8.389 -11.073 12.045 1.00 85.69 274 LYS A N 1
ATOM 2227 C CA . LYS A 1 274 ? -7.489 -11.722 11.085 1.00 85.69 274 LYS A CA 1
ATOM 2228 C C . LYS A 1 274 ? -6.079 -11.160 11.152 1.00 85.69 274 LYS A C 1
ATOM 2230 O O . LYS A 1 274 ? -5.156 -11.928 10.906 1.00 85.69 274 LYS A O 1
ATOM 2235 N N . TYR A 1 275 ? -5.922 -9.864 11.443 1.00 85.06 275 TYR A N 1
ATOM 2236 C CA . TYR A 1 275 ? -4.657 -9.164 11.239 1.00 85.06 275 TYR A CA 1
ATOM 2237 C C . TYR A 1 275 ? -4.087 -8.457 12.468 1.00 85.06 275 TYR A C 1
ATOM 2239 O O . TYR A 1 275 ? -2.938 -8.716 12.810 1.00 85.06 275 TYR A O 1
ATOM 2247 N N . LEU A 1 276 ? -4.852 -7.600 13.146 1.00 86.56 276 LEU A N 1
ATOM 2248 C CA . LEU A 1 276 ? -4.294 -6.767 14.223 1.00 86.56 276 LEU A CA 1
ATOM 2249 C C . LEU A 1 276 ? -3.928 -7.587 15.470 1.00 86.56 276 LEU A C 1
ATOM 2251 O O . LEU A 1 276 ? -2.800 -7.480 15.943 1.00 86.56 276 LEU A O 1
ATOM 2255 N N . ILE A 1 277 ? -4.822 -8.471 15.933 1.00 86.25 277 ILE A N 1
ATOM 2256 C CA . ILE A 1 277 ? -4.583 -9.303 17.128 1.00 86.25 277 ILE A CA 1
ATOM 2257 C C . ILE A 1 277 ? -3.359 -10.220 16.948 1.00 86.25 277 ILE A C 1
ATOM 2259 O O . ILE A 1 277 ? -2.478 -10.203 17.805 1.00 86.25 277 ILE A O 1
ATOM 2263 N N . PRO A 1 278 ? -3.209 -10.971 15.834 1.00 86.00 278 PRO A N 1
ATOM 2264 C CA . PRO A 1 278 ? -2.018 -11.798 15.651 1.00 86.00 278 PRO A CA 1
ATOM 2265 C C . PRO A 1 278 ? -0.708 -11.002 15.605 1.00 86.00 278 PRO A C 1
ATOM 2267 O O . PRO A 1 278 ? 0.321 -11.513 16.044 1.00 86.00 278 PRO A O 1
ATOM 2270 N N . ILE A 1 279 ? -0.720 -9.776 15.067 1.00 85.44 279 ILE A N 1
ATOM 2271 C CA . ILE A 1 279 ? 0.468 -8.910 15.050 1.00 85.44 279 ILE A CA 1
ATOM 2272 C C . ILE A 1 279 ? 0.807 -8.474 16.478 1.00 85.44 279 ILE A C 1
ATOM 2274 O O . ILE A 1 279 ? 1.965 -8.572 16.880 1.00 85.44 279 ILE A O 1
ATOM 2278 N N . GLU A 1 280 ? -0.188 -8.057 17.260 1.00 86.62 280 GLU A N 1
ATOM 2279 C CA . GLU A 1 280 ? -0.006 -7.671 18.660 1.00 86.62 280 GLU A CA 1
ATOM 2280 C C . GLU A 1 280 ? 0.550 -8.830 19.505 1.00 86.62 280 GLU A C 1
ATOM 2282 O O . GLU A 1 280 ? 1.546 -8.664 20.216 1.00 86.62 280 GLU A O 1
ATOM 2287 N N . ASP A 1 281 ? -0.013 -10.031 19.351 1.00 84.81 281 ASP A N 1
ATOM 2288 C CA . ASP A 1 281 ? 0.469 -11.250 20.006 1.00 84.81 281 ASP A CA 1
ATOM 2289 C C . ASP A 1 281 ? 1.931 -11.550 19.637 1.00 84.81 281 ASP A C 1
ATOM 2291 O O . ASP A 1 281 ? 2.749 -11.878 20.502 1.00 84.81 281 ASP A O 1
ATOM 2295 N N . CYS A 1 282 ? 2.297 -11.404 18.358 1.00 82.31 282 CYS A N 1
ATOM 2296 C CA . CYS A 1 282 ? 3.678 -11.581 17.908 1.00 82.31 282 CYS A CA 1
ATOM 2297 C C . CYS A 1 282 ? 4.622 -10.560 18.558 1.00 82.31 282 CYS A C 1
ATOM 2299 O O . CYS A 1 282 ? 5.670 -10.946 19.077 1.00 82.31 282 CYS A O 1
ATOM 2301 N N . LEU A 1 283 ? 4.251 -9.277 18.586 1.00 83.00 283 LEU A N 1
ATOM 2302 C CA . LEU A 1 283 ? 5.059 -8.213 19.192 1.00 83.00 283 LEU A CA 1
ATOM 2303 C C . LEU A 1 283 ? 5.233 -8.408 20.704 1.00 83.00 283 LEU A C 1
ATOM 2305 O O . LEU A 1 283 ? 6.304 -8.134 21.249 1.00 83.00 283 LEU A O 1
ATOM 2309 N N . ASN A 1 284 ? 4.203 -8.902 21.390 1.00 84.31 284 ASN A N 1
ATOM 2310 C CA . ASN A 1 284 ? 4.272 -9.223 22.813 1.00 84.31 284 ASN A CA 1
ATOM 2311 C C . ASN A 1 284 ? 5.202 -10.412 23.084 1.00 84.31 284 ASN A C 1
ATOM 2313 O O . ASN A 1 284 ? 6.000 -10.354 24.016 1.00 84.31 284 ASN A O 1
ATOM 2317 N N . ASN A 1 285 ? 5.180 -11.440 22.233 1.00 81.69 285 ASN A N 1
ATOM 2318 C CA . ASN A 1 285 ? 6.098 -12.575 22.340 1.00 81.69 285 ASN A CA 1
ATOM 2319 C C . ASN A 1 285 ? 7.559 -12.187 22.066 1.00 81.69 285 ASN A C 1
ATOM 2321 O O . ASN A 1 285 ? 8.456 -12.682 22.746 1.00 81.69 285 ASN A O 1
ATOM 2325 N N . ILE A 1 286 ? 7.809 -11.292 21.103 1.00 77.81 286 ILE A N 1
ATOM 2326 C CA . ILE A 1 286 ? 9.162 -10.800 20.794 1.00 77.81 286 ILE A CA 1
ATOM 2327 C C . ILE A 1 286 ? 9.720 -9.977 21.964 1.00 77.81 286 ILE A C 1
ATOM 2329 O O . ILE A 1 286 ? 10.878 -10.155 22.334 1.00 77.81 286 ILE A O 1
ATOM 2333 N N . ALA A 1 287 ? 8.893 -9.133 22.588 1.00 69.31 287 ALA A N 1
ATOM 2334 C CA . ALA A 1 287 ? 9.296 -8.289 23.716 1.00 69.31 287 ALA A CA 1
ATOM 2335 C C . ALA A 1 287 ? 9.721 -9.077 24.974 1.00 69.31 287 ALA A C 1
ATOM 2337 O O . ALA A 1 287 ? 10.385 -8.525 25.847 1.00 69.31 287 ALA A O 1
ATOM 2338 N N . LEU A 1 288 ? 9.348 -10.357 25.083 1.00 65.88 288 LEU A N 1
ATOM 2339 C CA . LEU A 1 288 ? 9.704 -11.226 26.211 1.00 65.88 288 LEU A CA 1
ATOM 2340 C C . LEU A 1 288 ? 11.078 -11.895 26.062 1.00 65.88 288 LEU A C 1
ATOM 2342 O O . LEU A 1 288 ? 11.545 -12.531 27.008 1.00 65.88 288 LEU A O 1
ATOM 2346 N N . ILE A 1 289 ? 11.719 -11.796 24.895 1.00 64.12 289 ILE A N 1
ATOM 2347 C CA . ILE A 1 289 ? 13.021 -12.416 24.647 1.00 64.12 289 ILE A CA 1
ATOM 2348 C C . ILE A 1 289 ? 14.104 -11.511 25.260 1.00 64.12 289 ILE A C 1
ATOM 2350 O O . ILE A 1 289 ? 14.259 -10.379 24.803 1.00 64.12 289 ILE A O 1
ATOM 2354 N N . PRO A 1 290 ? 14.863 -11.965 26.277 1.00 55.59 290 PRO A N 1
ATOM 2355 C CA . PRO A 1 290 ? 15.968 -11.186 26.819 1.00 55.59 290 PRO A CA 1
ATOM 2356 C C . PRO A 1 290 ? 17.065 -11.085 25.759 1.00 55.59 290 PRO A C 1
ATOM 2358 O O . PRO A 1 290 ? 17.639 -12.087 25.335 1.00 55.59 290 PRO A O 1
ATOM 2361 N N . THR A 1 291 ? 17.312 -9.871 25.286 1.00 58.59 291 THR A N 1
ATOM 2362 C CA . THR A 1 291 ? 18.329 -9.579 24.279 1.00 58.59 291 THR A CA 1
ATOM 2363 C C . THR A 1 291 ? 19.614 -9.131 24.971 1.00 58.59 291 THR A C 1
ATOM 2365 O O . THR A 1 291 ? 19.678 -8.012 25.474 1.00 58.59 291 THR A O 1
ATOM 2368 N N . ASP A 1 292 ? 20.635 -9.987 24.975 1.00 55.94 292 ASP A N 1
ATOM 2369 C CA . ASP A 1 292 ? 21.971 -9.694 25.524 1.00 55.94 292 ASP A CA 1
ATOM 2370 C C . ASP A 1 292 ? 22.872 -8.889 24.543 1.00 55.94 292 ASP A C 1
ATOM 2372 O O . ASP A 1 292 ? 24.048 -8.662 24.825 1.00 55.94 292 ASP A O 1
ATOM 2376 N N . ASP A 1 293 ? 22.335 -8.438 23.398 1.00 59.78 293 ASP A N 1
ATOM 2377 C CA . ASP A 1 293 ? 23.096 -7.853 22.279 1.00 59.78 293 ASP A CA 1
ATOM 2378 C C . ASP A 1 293 ? 22.983 -6.315 22.170 1.00 59.78 293 ASP A C 1
ATOM 2380 O O . ASP A 1 293 ? 21.939 -5.728 22.458 1.00 59.78 293 ASP A O 1
ATOM 2384 N N . GLU A 1 294 ? 24.026 -5.651 21.647 1.00 63.16 294 GLU A N 1
ATOM 2385 C CA . GLU A 1 294 ? 24.101 -4.186 21.429 1.00 63.16 294 GLU A CA 1
ATOM 2386 C C . GLU A 1 294 ? 22.995 -3.631 20.501 1.00 63.16 294 GLU A C 1
ATOM 2388 O O . GLU A 1 294 ? 22.601 -2.474 20.625 1.00 63.16 294 GLU A O 1
ATOM 2393 N N . ASN A 1 295 ? 22.431 -4.466 19.617 1.00 64.06 295 ASN A N 1
ATOM 2394 C CA . ASN A 1 295 ? 21.336 -4.097 18.705 1.00 64.06 295 ASN A CA 1
ATOM 2395 C C . ASN A 1 295 ? 19.936 -4.220 19.335 1.00 64.06 295 ASN A C 1
ATOM 2397 O O . ASN A 1 295 ? 18.940 -3.894 18.690 1.00 64.06 295 ASN A O 1
ATOM 2401 N N . SER A 1 296 ? 19.845 -4.682 20.585 1.00 68.69 296 SER A N 1
ATOM 2402 C CA . SER A 1 296 ? 18.583 -4.821 21.324 1.00 68.69 296 SER A CA 1
ATOM 2403 C C . SER A 1 296 ? 17.768 -3.533 21.348 1.00 68.69 296 SER A C 1
ATOM 2405 O O . SER A 1 296 ? 16.585 -3.557 21.024 1.00 68.69 296 SER A O 1
ATOM 2407 N N . ALA A 1 297 ? 18.419 -2.405 21.639 1.00 74.31 297 ALA A N 1
ATOM 2408 C CA . ALA A 1 297 ? 17.776 -1.098 21.743 1.00 74.31 297 ALA A CA 1
ATOM 2409 C C . ALA A 1 297 ? 17.110 -0.647 20.429 1.00 74.31 297 ALA A C 1
ATOM 2411 O O . ALA A 1 297 ? 16.060 -0.008 20.441 1.00 74.31 297 ALA A O 1
ATOM 2412 N N . PHE A 1 298 ? 17.699 -0.990 19.281 1.00 77.69 298 PHE A N 1
ATOM 2413 C CA . PHE A 1 298 ? 17.128 -0.662 17.975 1.00 77.69 298 PHE A CA 1
ATOM 2414 C C . PHE A 1 298 ? 15.838 -1.449 17.722 1.00 77.69 298 PHE A C 1
ATOM 2416 O O . PHE A 1 298 ? 14.821 -0.881 17.326 1.00 77.69 298 PHE A O 1
ATOM 2423 N N . TYR A 1 299 ? 15.857 -2.748 18.023 1.00 78.88 299 TYR A N 1
ATOM 2424 C CA . TYR A 1 299 ? 14.691 -3.612 17.876 1.00 78.88 299 TYR A CA 1
ATOM 2425 C C . TYR A 1 299 ? 13.577 -3.266 18.869 1.00 78.88 299 TYR A C 1
ATOM 2427 O O . TYR A 1 299 ? 12.406 -3.267 18.491 1.00 78.88 299 TYR A O 1
ATOM 2435 N N . THR A 1 300 ? 13.907 -2.910 20.114 1.00 80.56 300 THR A N 1
ATOM 2436 C CA . THR A 1 300 ? 12.899 -2.469 21.089 1.00 80.56 300 THR A CA 1
ATOM 2437 C C . THR A 1 300 ? 12.218 -1.182 20.641 1.00 80.56 300 THR A C 1
ATOM 2439 O O . THR A 1 300 ? 10.992 -1.134 20.652 1.00 80.56 300 THR A O 1
ATOM 2442 N N . MET A 1 301 ? 12.971 -0.191 20.140 1.00 82.94 301 MET A N 1
ATOM 2443 C CA . MET A 1 301 ? 12.380 1.033 19.582 1.00 82.94 301 MET A CA 1
ATOM 2444 C C . MET A 1 301 ? 11.460 0.734 18.391 1.00 82.94 301 MET A C 1
ATOM 2446 O O . MET A 1 301 ? 10.358 1.268 18.313 1.00 82.94 301 MET A O 1
ATOM 2450 N N . GLN A 1 302 ? 11.868 -0.143 17.470 1.00 85.12 302 GLN A N 1
ATOM 2451 C CA . GLN A 1 302 ? 11.028 -0.523 16.327 1.00 85.12 302 GLN A CA 1
ATOM 2452 C C . GLN A 1 302 ? 9.730 -1.229 16.753 1.00 85.12 302 GLN A C 1
ATOM 2454 O O . GLN A 1 302 ? 8.665 -0.968 16.192 1.00 85.12 302 GLN A O 1
ATOM 2459 N N . ILE A 1 303 ? 9.790 -2.088 17.772 1.00 85.38 303 ILE A N 1
ATOM 2460 C CA . ILE A 1 303 ? 8.597 -2.730 18.343 1.00 85.38 303 ILE A CA 1
ATOM 2461 C C . ILE A 1 303 ? 7.678 -1.689 18.981 1.00 85.38 303 ILE A C 1
ATOM 2463 O O . ILE A 1 303 ? 6.472 -1.731 18.747 1.00 85.38 303 ILE A O 1
ATOM 2467 N N . GLU A 1 304 ? 8.230 -0.765 19.767 1.00 85.75 304 GLU A N 1
ATOM 2468 C CA . GLU A 1 304 ? 7.471 0.310 20.415 1.00 85.75 304 GLU A CA 1
ATOM 2469 C C . GLU A 1 304 ? 6.764 1.193 19.384 1.00 85.75 304 GLU A C 1
ATOM 2471 O O . GLU A 1 304 ? 5.557 1.389 19.489 1.00 85.75 304 GLU A O 1
ATOM 2476 N N . ILE A 1 305 ? 7.457 1.607 18.319 1.00 89.94 305 ILE A N 1
ATOM 2477 C CA . ILE A 1 305 ? 6.866 2.392 17.224 1.00 89.94 305 ILE A CA 1
ATOM 2478 C C . ILE A 1 305 ? 5.668 1.663 16.598 1.00 89.94 305 ILE A C 1
ATOM 2480 O O . ILE A 1 305 ? 4.626 2.271 16.341 1.00 89.94 305 ILE A O 1
ATOM 2484 N N . MET A 1 306 ? 5.790 0.357 16.343 1.00 90.31 306 MET A N 1
ATOM 2485 C CA . MET A 1 306 ? 4.689 -0.411 15.761 1.00 90.31 306 MET A CA 1
ATOM 2486 C C . MET A 1 306 ? 3.529 -0.597 16.749 1.00 90.31 306 MET A C 1
ATOM 2488 O O . MET A 1 306 ? 2.369 -0.497 16.348 1.00 90.31 306 MET A O 1
ATOM 2492 N N . LYS A 1 307 ? 3.820 -0.820 18.037 1.00 89.25 307 LYS A N 1
ATOM 2493 C CA . LYS A 1 307 ? 2.800 -0.888 19.097 1.00 89.25 307 LYS A CA 1
ATOM 2494 C C . LYS A 1 307 ? 2.051 0.433 19.246 1.00 89.25 307 LYS A C 1
ATOM 2496 O O . LYS A 1 307 ? 0.827 0.419 19.327 1.00 89.25 307 LYS A O 1
ATOM 2501 N N . ASP A 1 308 ? 2.751 1.561 19.198 1.00 90.56 308 ASP A N 1
ATOM 2502 C CA . ASP A 1 308 ? 2.141 2.890 19.247 1.00 90.56 308 ASP A CA 1
ATOM 2503 C C . ASP A 1 308 ? 1.188 3.119 18.072 1.00 90.56 308 ASP A C 1
ATOM 2505 O O . ASP A 1 308 ? 0.130 3.729 18.231 1.00 90.56 308 ASP A O 1
ATOM 2509 N N . LEU A 1 309 ? 1.525 2.618 16.882 1.00 90.44 309 LEU A N 1
ATOM 2510 C CA . LEU A 1 309 ? 0.635 2.702 15.725 1.00 90.44 309 LEU A CA 1
ATOM 2511 C C . LEU A 1 309 ? -0.585 1.800 15.845 1.00 90.44 309 LEU A C 1
ATOM 2513 O O . LEU A 1 309 ? -1.682 2.247 15.520 1.00 90.44 309 LEU A O 1
ATOM 2517 N N . LEU A 1 310 ? -0.420 0.571 16.339 1.00 89.88 310 LEU A N 1
ATOM 2518 C CA . LEU A 1 310 ? -1.554 -0.304 16.648 1.00 89.88 310 LEU A CA 1
ATOM 2519 C C . LEU A 1 310 ? -2.484 0.359 17.665 1.00 89.88 310 LEU A C 1
ATOM 2521 O O . LEU A 1 310 ? -3.686 0.447 17.429 1.00 89.88 310 LEU A O 1
ATOM 2525 N N . HIS A 1 311 ? -1.919 0.943 18.720 1.00 88.12 311 HIS A N 1
ATOM 2526 C CA . HIS A 1 311 ? -2.683 1.677 19.716 1.00 88.12 311 HIS A CA 1
ATOM 2527 C C . HIS A 1 311 ? -3.404 2.893 19.116 1.00 88.12 311 HIS A C 1
ATOM 2529 O O . HIS A 1 311 ? -4.580 3.099 19.395 1.00 88.12 311 HIS A O 1
ATOM 2535 N N . LYS A 1 312 ? -2.760 3.676 18.237 1.00 89.50 312 LYS A N 1
ATOM 2536 C CA . LYS A 1 312 ? -3.415 4.789 17.517 1.00 89.50 312 LYS A CA 1
ATOM 2537 C C . LYS A 1 312 ? -4.564 4.311 16.626 1.00 89.50 312 LYS A C 1
ATOM 2539 O O . LYS A 1 312 ? -5.596 4.977 16.554 1.00 89.50 312 LYS A O 1
ATOM 2544 N N . ILE A 1 313 ? -4.403 3.169 15.957 1.00 88.12 313 ILE A N 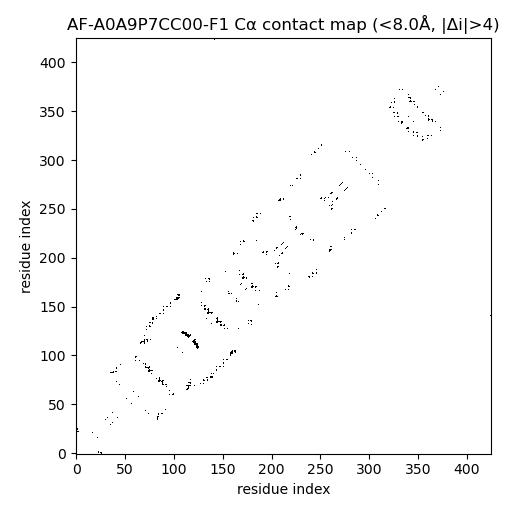1
ATOM 2545 C CA . ILE A 1 313 ? -5.454 2.550 15.142 1.00 88.12 313 ILE A CA 1
ATOM 2546 C C . ILE A 1 313 ? -6.631 2.139 16.031 1.00 88.12 313 ILE A C 1
ATOM 2548 O O . ILE A 1 313 ? -7.769 2.509 15.738 1.00 88.12 313 ILE A O 1
ATOM 2552 N N . ASP A 1 314 ? -6.373 1.435 17.132 1.00 85.69 314 ASP A N 1
ATOM 2553 C CA . ASP A 1 314 ? -7.421 1.007 18.059 1.00 85.69 314 ASP A CA 1
ATOM 2554 C C . ASP A 1 314 ? -8.123 2.188 18.724 1.00 85.69 314 ASP A C 1
ATOM 2556 O O . ASP A 1 314 ? -9.353 2.209 18.791 1.00 85.69 314 ASP A O 1
ATOM 2560 N N . GLN A 1 315 ? -7.372 3.213 19.130 1.00 84.56 315 GLN A N 1
ATOM 2561 C CA . GLN A 1 315 ? -7.930 4.466 19.624 1.00 84.56 315 GLN A CA 1
ATOM 2562 C C . GLN A 1 315 ? -8.837 5.119 18.587 1.00 84.56 315 GLN A C 1
ATOM 2564 O O . GLN A 1 315 ? -9.956 5.480 18.929 1.00 84.56 315 GLN A O 1
ATOM 2569 N N . LYS A 1 316 ? -8.414 5.249 17.323 1.00 83.00 316 LYS A N 1
ATOM 2570 C CA . LYS A 1 316 ? -9.242 5.882 16.283 1.00 83.00 316 LYS A CA 1
ATOM 2571 C C . LYS A 1 316 ? -10.517 5.080 16.001 1.00 83.00 316 LYS A C 1
ATOM 2573 O O . LYS A 1 316 ? -11.576 5.678 15.821 1.00 83.00 316 LYS A O 1
ATOM 2578 N N . ILE A 1 317 ? -10.440 3.748 16.019 1.00 80.75 317 ILE A N 1
ATOM 2579 C CA . ILE A 1 317 ? -11.611 2.870 15.869 1.00 80.75 317 ILE A CA 1
ATOM 2580 C C . ILE A 1 317 ? -12.572 3.040 17.057 1.00 80.75 317 ILE A C 1
ATOM 2582 O O . ILE A 1 317 ? -13.781 3.176 16.862 1.00 80.75 317 ILE A O 1
ATOM 2586 N N . ASN A 1 318 ? -12.046 3.062 18.284 1.00 74.50 318 ASN A N 1
ATOM 2587 C CA . ASN A 1 318 ? -12.855 3.141 19.499 1.00 74.50 318 ASN A CA 1
ATOM 2588 C C . ASN A 1 318 ? -13.415 4.555 19.740 1.00 74.50 318 ASN A C 1
ATOM 2590 O O . ASN A 1 318 ? -14.556 4.680 20.175 1.00 74.50 318 ASN A O 1
ATOM 2594 N N . TYR A 1 319 ? -12.674 5.615 19.407 1.00 66.62 319 TYR A N 1
ATOM 2595 C CA . TYR A 1 319 ? -13.082 7.016 19.569 1.00 66.62 319 TYR A CA 1
ATOM 2596 C C . TYR A 1 319 ? -14.378 7.322 18.807 1.00 66.62 319 TYR A C 1
ATOM 2598 O O . TYR A 1 319 ? -15.319 7.873 19.376 1.00 66.62 319 TYR A O 1
ATOM 2606 N N . MET A 1 320 ? -14.478 6.860 17.556 1.00 62.56 320 MET A N 1
ATOM 2607 C CA . MET A 1 320 ? -15.696 7.016 16.754 1.00 62.56 320 MET A CA 1
ATOM 2608 C C . MET A 1 320 ? -16.880 6.242 17.356 1.00 62.56 320 MET A C 1
ATOM 2610 O O . MET A 1 320 ? -18.011 6.722 17.355 1.00 62.56 320 MET A O 1
ATOM 2614 N N . SER A 1 321 ? -16.632 5.055 17.922 1.00 64.06 321 SER A N 1
ATOM 2615 C CA . SER A 1 321 ? -17.679 4.295 18.615 1.00 64.06 321 SER A CA 1
ATOM 2616 C C . SER A 1 321 ? -18.130 4.966 19.917 1.00 64.06 321 SER A C 1
ATOM 2618 O O . SER A 1 321 ? -19.312 4.915 20.242 1.00 64.06 321 SER A O 1
ATOM 2620 N N . ALA A 1 322 ? -17.218 5.633 20.628 1.00 69.81 322 ALA A N 1
ATOM 2621 C CA . ALA A 1 322 ? -17.471 6.259 21.917 1.00 69.81 322 ALA A CA 1
ATOM 2622 C C . ALA A 1 322 ? -18.329 7.527 21.792 1.00 69.81 322 ALA A C 1
ATOM 2624 O O . ALA A 1 322 ? -19.339 7.642 22.484 1.00 69.81 322 ALA A O 1
ATOM 2625 N N . GLU A 1 323 ? -17.985 8.448 20.885 1.00 74.25 323 GLU A N 1
ATOM 2626 C CA . GLU A 1 323 ? -18.788 9.658 20.646 1.00 74.25 323 GLU A CA 1
ATOM 2627 C C . GLU A 1 323 ? -20.195 9.300 20.164 1.00 74.25 323 GLU A C 1
ATOM 2629 O O . GLU A 1 323 ? -21.187 9.767 20.727 1.00 74.25 323 GLU A O 1
ATOM 2634 N N . LEU A 1 324 ? -20.294 8.398 19.182 1.00 77.31 324 LEU A N 1
ATOM 2635 C CA . LEU A 1 324 ? -21.581 7.931 18.679 1.00 77.31 324 LEU A CA 1
ATOM 2636 C C . LEU A 1 324 ? -22.391 7.226 19.771 1.00 77.31 324 LEU A C 1
ATOM 2638 O O . LEU A 1 324 ? -23.587 7.476 19.886 1.00 77.31 324 LEU A O 1
ATOM 2642 N N . ALA A 1 325 ? -21.768 6.388 20.603 1.00 79.94 325 ALA A N 1
ATOM 2643 C CA . ALA A 1 325 ? -22.456 5.717 21.704 1.00 79.94 325 ALA A CA 1
ATOM 2644 C C . ALA A 1 325 ? -23.042 6.710 22.714 1.00 79.94 325 ALA A C 1
ATOM 2646 O O . ALA A 1 325 ? -24.177 6.525 23.152 1.00 79.94 325 ALA A O 1
ATOM 2647 N N . VAL A 1 326 ? -22.312 7.776 23.056 1.00 82.50 326 VAL A N 1
ATOM 2648 C CA . VAL A 1 326 ? -22.809 8.820 23.966 1.00 82.50 326 VAL A CA 1
ATOM 2649 C C . VAL A 1 326 ? -23.945 9.616 23.323 1.00 82.50 326 VAL A C 1
ATOM 2651 O O . VAL A 1 326 ? -24.946 9.881 23.987 1.00 82.50 326 VAL A O 1
ATOM 2654 N N . VAL A 1 327 ? -23.846 9.934 22.028 1.00 84.44 327 VAL A N 1
ATOM 2655 C CA . VAL A 1 327 ? -24.919 10.605 21.276 1.00 84.44 327 VAL A CA 1
ATOM 2656 C C . VAL A 1 327 ? -26.173 9.729 21.204 1.00 84.44 327 VAL A C 1
ATOM 2658 O O . VAL A 1 327 ? -27.266 10.205 21.501 1.00 84.44 327 VAL A O 1
ATOM 2661 N N . TYR A 1 328 ? -26.044 8.439 20.886 1.00 82.81 328 TYR A N 1
ATOM 2662 C CA . TYR A 1 328 ? -27.179 7.512 20.877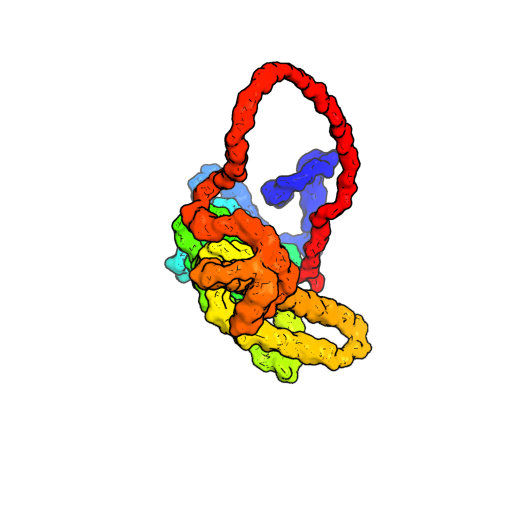 1.00 82.81 328 TYR A CA 1
ATOM 2663 C C . TYR A 1 328 ? -27.775 7.315 22.273 1.00 82.81 328 TYR A C 1
ATOM 2665 O O . TYR A 1 328 ? -28.995 7.295 22.409 1.00 82.81 328 TYR A O 1
ATOM 2673 N N . ALA A 1 329 ? -26.948 7.227 23.318 1.00 84.62 329 ALA A N 1
ATOM 2674 C CA . ALA A 1 329 ? -27.430 7.166 24.695 1.00 84.62 329 ALA A CA 1
ATOM 2675 C C . ALA A 1 329 ? -28.219 8.430 25.077 1.00 84.62 329 ALA A C 1
ATOM 2677 O O . ALA A 1 329 ? -29.260 8.323 25.723 1.00 84.62 329 ALA A O 1
ATOM 2678 N N . ALA A 1 330 ? -27.774 9.613 24.641 1.00 84.31 330 ALA A N 1
ATOM 2679 C CA . ALA A 1 330 ? -28.499 10.865 24.850 1.00 84.31 330 ALA A CA 1
ATOM 2680 C C . ALA A 1 330 ? -29.846 10.892 24.105 1.00 84.31 330 ALA A C 1
ATOM 2682 O O . ALA A 1 330 ? -30.845 11.320 24.678 1.00 84.31 330 ALA A O 1
ATOM 2683 N N . LEU A 1 331 ? -29.897 10.380 22.870 1.00 84.00 331 LEU A N 1
ATOM 2684 C CA . LEU A 1 331 ? -31.140 10.266 22.098 1.00 84.00 331 LEU A CA 1
ATOM 2685 C C . LEU A 1 331 ? -32.145 9.301 22.743 1.00 84.00 331 LEU A C 1
ATOM 2687 O O . LEU A 1 331 ? -33.323 9.629 22.833 1.00 84.00 331 LEU A O 1
ATOM 2691 N N . ILE A 1 332 ? -31.688 8.152 23.253 1.00 86.94 332 ILE A N 1
ATOM 2692 C CA . ILE A 1 332 ? -32.549 7.176 23.945 1.00 86.94 332 ILE A CA 1
ATOM 2693 C C . ILE A 1 332 ? -33.167 7.788 25.210 1.00 86.94 332 ILE A C 1
ATOM 2695 O O . ILE A 1 332 ? -34.357 7.615 25.466 1.00 86.94 332 ILE A O 1
ATOM 2699 N N . LEU A 1 333 ? -32.376 8.526 25.998 1.00 85.88 333 LEU A N 1
ATOM 2700 C CA . LEU A 1 333 ? -32.878 9.195 27.203 1.00 85.88 333 LEU A CA 1
ATOM 2701 C C . LEU A 1 333 ? -33.926 10.264 26.873 1.00 85.88 333 LEU A C 1
ATOM 2703 O O . LEU A 1 333 ? -34.919 10.378 27.591 1.00 85.88 333 LEU A O 1
ATOM 2707 N N . GLU A 1 334 ? -33.736 11.010 25.785 1.00 83.62 334 GLU A N 1
ATOM 2708 C CA . GLU A 1 334 ? -34.689 12.024 25.326 1.00 83.62 334 GLU A CA 1
ATOM 2709 C C . GLU A 1 334 ? -35.986 11.415 24.760 1.00 83.62 334 GLU A C 1
ATOM 2711 O O . GLU A 1 334 ? -37.073 11.961 24.978 1.00 83.62 334 GLU A O 1
ATOM 2716 N N . ASP A 1 335 ? -35.901 10.270 24.076 1.00 84.44 335 ASP A N 1
ATOM 2717 C CA . ASP A 1 335 ? -37.073 9.521 23.605 1.00 84.44 335 ASP A CA 1
ATOM 2718 C C . ASP A 1 335 ? -37.933 9.026 24.785 1.00 84.44 335 ASP A C 1
ATOM 2720 O O . ASP A 1 335 ? -39.164 9.138 24.752 1.00 84.44 335 ASP A O 1
ATOM 2724 N N . ASP A 1 336 ? -37.292 8.584 25.873 1.00 84.81 336 ASP A N 1
ATOM 2725 C CA . ASP A 1 336 ? -37.955 8.177 27.119 1.00 84.81 336 ASP A CA 1
ATOM 2726 C C . ASP A 1 336 ? -38.322 9.365 28.042 1.00 84.81 336 ASP A C 1
ATOM 2728 O O . ASP A 1 336 ? -38.935 9.172 29.097 1.00 84.81 336 ASP A O 1
ATOM 2732 N N . ASN A 1 337 ? -38.018 10.608 27.640 1.00 79.00 337 ASN A N 1
ATOM 2733 C CA . ASN A 1 337 ? -38.193 11.851 28.413 1.00 79.00 337 ASN A CA 1
ATOM 2734 C C . ASN A 1 337 ? -37.529 11.811 29.806 1.00 79.00 337 ASN A C 1
ATOM 2736 O O . ASN A 1 337 ? -38.063 12.328 30.793 1.00 79.00 337 ASN A O 1
ATOM 2740 N N . ILE A 1 338 ? -36.365 11.171 29.899 1.00 82.25 338 ILE A N 1
ATOM 2741 C CA . ILE A 1 338 ? -35.544 11.089 31.104 1.00 82.25 338 ILE A CA 1
ATOM 2742 C C . ILE A 1 338 ? -34.439 12.146 31.013 1.00 82.25 338 ILE A C 1
ATOM 2744 O O . ILE A 1 338 ? -33.717 12.215 30.028 1.00 82.25 338 ILE A O 1
ATOM 2748 N N . GLU A 1 339 ? -34.249 12.932 32.078 1.00 79.50 339 GLU A N 1
ATOM 2749 C CA . GLU A 1 339 ? -33.179 13.942 32.127 1.00 79.50 339 GLU A CA 1
ATOM 2750 C C . GLU A 1 339 ? -31.798 13.333 31.836 1.00 79.50 339 GLU A C 1
ATOM 2752 O O . GLU A 1 339 ? -31.405 12.351 32.482 1.00 79.50 339 GLU A O 1
ATOM 2757 N N . ILE A 1 340 ? -31.066 13.955 30.909 1.00 81.06 340 ILE A N 1
ATOM 2758 C CA . ILE A 1 340 ? -29.733 13.553 30.451 1.00 81.06 340 ILE A CA 1
ATOM 2759 C C . ILE A 1 340 ? -28.702 13.942 31.514 1.00 81.06 340 ILE A C 1
ATOM 2761 O O . ILE A 1 340 ? -28.212 15.066 31.556 1.00 81.06 340 ILE A O 1
ATOM 2765 N N . THR A 1 341 ? -28.370 13.001 32.396 1.00 84.44 341 THR A N 1
ATOM 2766 C CA . THR A 1 341 ? -27.314 13.167 33.404 1.00 84.44 341 THR A CA 1
ATOM 2767 C C . THR A 1 341 ? -26.126 12.255 33.102 1.00 84.44 341 THR A C 1
ATOM 2769 O O . THR A 1 341 ? -26.288 11.188 32.505 1.00 84.44 341 THR A O 1
ATOM 2772 N N . ALA A 1 342 ? -24.925 12.653 33.542 1.00 84.38 342 ALA A N 1
ATOM 2773 C CA . ALA A 1 342 ? -23.689 11.900 33.300 1.00 84.38 342 ALA A CA 1
ATOM 2774 C C . ALA A 1 342 ? -23.779 10.439 33.787 1.00 84.38 342 ALA A C 1
ATOM 2776 O O . ALA A 1 342 ? -23.384 9.526 33.065 1.00 84.38 342 ALA A O 1
ATOM 2777 N N . ASP A 1 343 ? -24.390 10.212 34.954 1.00 84.44 343 ASP A N 1
ATOM 2778 C CA . ASP A 1 343 ? -24.552 8.874 35.533 1.00 84.44 343 ASP A CA 1
ATOM 2779 C C . ASP A 1 343 ? -25.448 7.972 34.671 1.00 84.44 343 ASP A C 1
ATOM 2781 O O . ASP A 1 343 ? -25.165 6.789 34.493 1.00 84.44 343 ASP A O 1
ATOM 2785 N N . LYS A 1 344 ? -26.522 8.520 34.087 1.00 85.00 344 LYS A N 1
ATOM 2786 C CA . LYS A 1 344 ? -27.448 7.742 33.250 1.00 85.00 344 LYS A CA 1
ATOM 2787 C C . LYS A 1 344 ? -26.823 7.396 31.905 1.00 85.00 344 LYS A C 1
ATOM 2789 O O . LYS A 1 344 ? -26.935 6.251 31.465 1.00 85.00 344 LYS A O 1
ATOM 2794 N N . LEU A 1 345 ? -26.105 8.341 31.297 1.00 83.44 345 LEU A N 1
ATOM 2795 C CA . LEU A 1 345 ? -25.325 8.072 30.089 1.00 83.44 345 LEU A CA 1
ATOM 2796 C C . LEU A 1 345 ? -24.285 6.974 30.344 1.00 83.44 345 LEU A C 1
ATOM 2798 O O . LEU A 1 345 ? -24.195 6.028 29.565 1.00 83.44 345 LEU A O 1
ATOM 2802 N N . GLN A 1 346 ? -23.580 7.036 31.477 1.00 84.69 346 GLN A N 1
ATOM 2803 C CA . GLN A 1 346 ? -22.618 6.008 31.863 1.00 84.69 346 GLN A CA 1
ATOM 2804 C C . GLN A 1 346 ? -23.282 4.637 32.059 1.00 84.69 346 GLN A C 1
ATOM 2806 O O . GLN A 1 346 ? -22.738 3.635 31.603 1.00 84.69 346 GLN A O 1
ATOM 2811 N N . THR A 1 347 ? -24.472 4.564 32.670 1.00 85.56 347 THR A N 1
ATOM 2812 C CA . THR A 1 347 ? -25.187 3.281 32.822 1.00 85.56 347 THR A CA 1
ATOM 2813 C C . THR A 1 347 ? -25.645 2.678 31.496 1.00 85.56 347 THR A C 1
ATOM 2815 O O . THR A 1 347 ? -25.558 1.463 31.329 1.00 85.56 347 THR A O 1
ATOM 2818 N N . LEU A 1 348 ? -26.096 3.498 30.542 1.00 82.81 348 LEU A N 1
ATOM 2819 C CA . LEU A 1 348 ? -26.521 3.024 29.222 1.00 82.81 348 LEU A CA 1
ATOM 2820 C C . LEU A 1 348 ? -25.339 2.535 28.389 1.00 82.81 348 LEU A C 1
ATOM 2822 O O . LEU A 1 348 ? -25.407 1.472 27.775 1.00 82.81 348 LEU A O 1
ATOM 2826 N N . VAL A 1 349 ? -24.236 3.277 28.415 1.00 83.06 349 VAL A N 1
ATOM 2827 C CA . VAL A 1 349 ? -23.015 2.905 27.697 1.00 83.06 349 VAL A CA 1
ATOM 2828 C C . VAL A 1 349 ? -22.360 1.665 28.319 1.00 83.06 349 VAL A C 1
ATOM 2830 O O . VAL A 1 349 ? -21.950 0.760 27.592 1.00 83.06 349 VAL A O 1
ATOM 2833 N N . ALA A 1 350 ? -22.378 1.538 29.650 1.00 82.69 350 ALA A N 1
ATOM 2834 C CA . ALA A 1 350 ? -21.950 0.319 30.335 1.00 82.69 350 ALA A CA 1
ATOM 2835 C C . ALA A 1 350 ? -22.852 -0.886 30.010 1.00 82.69 350 ALA A C 1
ATOM 2837 O O . ALA A 1 350 ? -22.352 -1.999 29.854 1.00 82.69 350 ALA A O 1
ATOM 2838 N N . ALA A 1 351 ? -24.166 -0.683 29.852 1.00 82.56 351 ALA A N 1
ATOM 2839 C CA . ALA A 1 351 ? -25.087 -1.734 29.414 1.00 82.56 351 ALA A CA 1
ATOM 2840 C C . ALA A 1 351 ? -24.843 -2.169 27.956 1.00 82.56 351 ALA A C 1
ATOM 2842 O O . ALA A 1 351 ? -25.077 -3.329 27.620 1.00 82.56 351 ALA A O 1
ATOM 2843 N N . ALA A 1 352 ? -24.339 -1.266 27.108 1.00 76.81 352 ALA A N 1
ATOM 2844 C CA . ALA A 1 352 ? -23.937 -1.558 25.732 1.00 76.81 352 ALA A CA 1
ATOM 2845 C C . ALA A 1 352 ? -22.559 -2.245 25.622 1.00 76.81 352 ALA A C 1
ATOM 2847 O O . ALA A 1 352 ? -22.208 -2.724 24.545 1.00 76.81 352 ALA A O 1
ATOM 2848 N N . GLY A 1 353 ? -21.788 -2.321 26.715 1.00 70.50 353 GLY A N 1
ATOM 2849 C CA . GLY A 1 353 ? -20.458 -2.937 26.732 1.00 70.50 353 GLY A CA 1
ATOM 2850 C C . GLY A 1 353 ? -19.376 -2.120 26.017 1.00 70.50 353 GLY A C 1
ATOM 2851 O O . GLY A 1 353 ? -18.387 -2.696 25.573 1.00 70.50 353 GLY A O 1
ATOM 2852 N N . ILE A 1 354 ? -19.568 -0.803 25.880 1.00 73.69 354 ILE A N 1
ATOM 2853 C CA . ILE A 1 354 ? -18.609 0.113 25.246 1.00 73.69 354 ILE A CA 1
ATOM 2854 C C . ILE A 1 354 ? -17.865 0.875 26.350 1.00 73.69 354 ILE A C 1
ATOM 2856 O O . ILE A 1 354 ? -18.487 1.457 27.237 1.00 73.69 354 ILE A O 1
ATOM 2860 N N . GLU A 1 355 ? -16.534 0.883 26.308 1.00 69.62 355 GLU A N 1
ATOM 2861 C CA . GLU A 1 355 ? -15.711 1.651 27.248 1.00 69.62 355 GLU A CA 1
ATOM 2862 C C . GLU A 1 355 ? -15.565 3.096 26.751 1.00 69.62 355 GLU A C 1
ATOM 2864 O O . GLU A 1 355 ? -14.962 3.349 25.711 1.00 69.62 355 GLU A O 1
ATOM 2869 N N . VAL A 1 356 ? -16.135 4.052 27.490 1.00 75.25 356 VAL A N 1
ATOM 2870 C CA . VAL A 1 356 ? -16.046 5.489 27.185 1.00 75.25 356 VAL A CA 1
ATOM 2871 C C . VAL A 1 356 ? -15.445 6.223 28.374 1.00 75.25 356 VAL A C 1
ATOM 2873 O O . VAL A 1 356 ? -15.810 5.977 29.526 1.00 75.25 356 VAL A O 1
ATOM 2876 N N . GLU A 1 357 ? -14.520 7.140 28.093 1.00 78.06 357 GLU A N 1
ATOM 2877 C CA . GLU A 1 357 ? -13.855 7.923 29.128 1.00 78.06 357 GLU A CA 1
ATOM 2878 C C . GLU A 1 357 ? -14.863 8.826 29.877 1.00 78.06 357 GLU A C 1
ATOM 2880 O O . GLU A 1 357 ? -15.673 9.509 29.241 1.00 78.06 357 GLU A O 1
ATOM 2885 N N . PRO A 1 358 ? -14.818 8.893 31.225 1.00 80.19 358 PRO A N 1
ATOM 2886 C CA . PRO A 1 358 ? -15.825 9.595 32.025 1.00 80.19 358 PRO A CA 1
ATOM 2887 C C . PRO A 1 358 ? -16.006 11.082 31.692 1.00 80.19 358 PRO A C 1
ATOM 2889 O O . PRO A 1 358 ? -17.077 11.654 31.912 1.00 80.19 358 PRO A O 1
ATOM 2892 N N . ILE A 1 359 ? -14.958 11.715 31.158 1.00 81.25 359 ILE A N 1
ATOM 2893 C CA . ILE A 1 359 ? -14.946 13.133 30.788 1.00 81.25 359 ILE A CA 1
ATOM 2894 C C . ILE A 1 359 ? -16.034 13.425 29.744 1.00 81.25 359 ILE A C 1
ATOM 2896 O O . ILE A 1 359 ? -16.716 14.448 29.857 1.00 81.25 359 ILE A O 1
ATOM 2900 N N . TRP A 1 360 ? -16.285 12.504 28.809 1.00 79.19 360 TRP A N 1
ATOM 2901 C CA . TRP A 1 360 ? -17.290 12.669 27.757 1.00 79.19 360 TRP A CA 1
ATOM 2902 C C . TRP A 1 360 ? -18.704 12.788 28.311 1.00 79.19 360 TRP A C 1
ATOM 2904 O O . TRP A 1 360 ? -19.431 13.702 27.930 1.00 79.19 360 TRP A O 1
ATOM 2914 N N . PHE A 1 361 ? -19.081 11.952 29.279 1.00 82.44 361 PHE A N 1
ATOM 2915 C CA . PHE A 1 361 ? -20.405 12.036 29.904 1.00 82.44 361 PHE A CA 1
ATOM 2916 C C . PHE A 1 361 ? -20.636 13.390 30.581 1.00 82.44 361 PHE A C 1
ATOM 2918 O O . PHE A 1 361 ? -21.725 13.955 30.493 1.00 82.44 361 PHE A O 1
ATOM 2925 N N . SER A 1 362 ? -19.598 13.940 31.218 1.00 82.88 362 SER A N 1
ATOM 2926 C CA . SER A 1 362 ? -19.670 15.250 31.872 1.00 82.88 362 SER A CA 1
ATOM 2927 C C . SER A 1 362 ? -19.744 16.418 30.881 1.00 82.88 362 SER A C 1
ATOM 2929 O O . SER A 1 362 ? -20.395 17.423 31.163 1.00 82.88 362 SER A O 1
ATOM 2931 N N . LEU A 1 363 ? -19.092 16.288 29.722 1.00 83.81 363 LEU A N 1
ATOM 2932 C CA . LEU A 1 363 ? -19.080 17.298 28.667 1.00 83.81 363 LEU A CA 1
ATOM 2933 C C . LEU A 1 363 ? -20.434 17.323 27.947 1.00 83.81 363 LEU A C 1
ATOM 2935 O O . LEU A 1 363 ? -21.036 18.388 27.826 1.00 83.81 363 LEU A O 1
ATOM 2939 N N . TYR A 1 364 ? -20.957 16.155 27.563 1.00 80.94 364 TYR A N 1
ATOM 2940 C CA . TYR A 1 364 ? -22.257 16.031 26.899 1.00 80.94 364 TYR A CA 1
ATOM 2941 C C . TYR A 1 364 ? -23.427 16.432 27.801 1.00 80.94 364 TYR A C 1
ATOM 2943 O O . TYR A 1 364 ? -24.327 17.117 27.328 1.00 80.94 364 TYR A O 1
ATOM 2951 N N . ALA A 1 365 ? -23.400 16.100 29.098 1.00 83.81 365 ALA A N 1
ATOM 2952 C CA . ALA A 1 365 ? -24.422 16.574 30.035 1.00 83.81 365 ALA A CA 1
ATOM 2953 C C . ALA A 1 365 ? -24.484 18.114 30.066 1.00 83.81 365 ALA A C 1
ATOM 2955 O O . ALA A 1 365 ? -25.552 18.688 29.888 1.00 83.81 365 ALA A O 1
ATOM 2956 N N . LYS A 1 366 ? -23.330 18.790 30.161 1.00 83.88 366 LYS A N 1
ATOM 2957 C CA . LYS A 1 366 ? -23.257 20.263 30.145 1.00 83.88 366 LYS A CA 1
ATOM 2958 C C . LYS A 1 366 ? -23.629 20.882 28.801 1.00 83.88 366 LYS A C 1
ATOM 2960 O O . LYS A 1 366 ? -24.191 21.969 28.767 1.00 83.88 366 LYS A O 1
ATOM 2965 N N . ALA A 1 367 ? -23.272 20.234 27.695 1.00 81.25 367 ALA A N 1
ATOM 2966 C CA . ALA A 1 367 ? -23.570 20.739 26.357 1.00 81.25 367 ALA A CA 1
ATOM 2967 C C . ALA A 1 367 ? -25.068 20.638 26.016 1.00 81.25 367 ALA A C 1
ATOM 2969 O O . ALA A 1 367 ? -25.583 21.474 25.276 1.00 81.25 367 ALA A O 1
ATOM 2970 N N . LEU A 1 368 ? -25.753 19.628 26.562 1.00 75.88 368 LEU A N 1
ATOM 2971 C CA . LEU A 1 368 ? -27.173 19.354 26.323 1.00 75.88 368 LEU A CA 1
ATOM 2972 C C . LEU A 1 368 ? -28.103 20.018 27.352 1.00 75.88 368 LEU A C 1
ATOM 2974 O O . LEU A 1 368 ? -29.316 20.063 27.148 1.00 75.88 368 LEU A O 1
ATOM 2978 N N . GLU A 1 369 ? -27.559 20.588 28.429 1.00 74.50 369 GLU A N 1
ATOM 2979 C CA . GLU A 1 369 ? -28.312 21.402 29.385 1.00 74.50 369 GLU A CA 1
ATOM 2980 C C . GLU A 1 369 ? -28.946 22.624 28.692 1.00 74.50 369 GLU A C 1
ATOM 2982 O O . GLU A 1 369 ? -28.269 23.538 28.220 1.00 74.50 369 GLU A O 1
ATOM 2987 N N . GLY A 1 370 ? -30.281 22.653 28.642 1.00 69.62 370 GLY A N 1
ATOM 2988 C CA . GLY A 1 370 ? -31.047 23.766 28.073 1.00 69.62 370 GLY A CA 1
ATOM 2989 C C . GLY A 1 370 ? -31.169 23.765 26.545 1.00 69.62 370 GLY A C 1
ATOM 2990 O O . GLY A 1 370 ? -31.713 24.725 25.996 1.00 69.62 370 GLY A O 1
ATOM 2991 N N . GLN A 1 371 ? -30.706 22.714 25.857 1.00 71.56 371 GLN A N 1
ATOM 2992 C CA . GLN A 1 371 ? -30.927 22.533 24.421 1.00 71.56 371 GLN A CA 1
ATOM 2993 C C . GLN A 1 371 ? -32.116 21.610 24.141 1.00 71.56 371 GLN A C 1
ATOM 2995 O O . GLN A 1 371 ? -32.275 20.564 24.762 1.00 71.56 371 GLN A O 1
ATOM 3000 N N . ASP A 1 372 ? -32.940 21.991 23.166 1.00 74.06 372 ASP A N 1
ATOM 3001 C CA . ASP A 1 372 ? -34.096 21.205 22.741 1.00 74.06 372 ASP A CA 1
ATOM 3002 C C . ASP A 1 372 ? -33.668 20.250 21.613 1.00 74.06 372 ASP A C 1
ATOM 3004 O O . ASP A 1 372 ? -33.612 20.616 20.433 1.00 74.06 372 ASP A O 1
ATOM 3008 N N . LEU A 1 373 ? -33.290 19.022 21.982 1.00 73.38 373 LEU A N 1
ATOM 3009 C CA . LEU A 1 373 ? -32.715 18.015 21.079 1.00 73.38 373 LEU A CA 1
ATOM 3010 C C . LEU A 1 373 ? -33.603 17.722 19.860 1.00 73.38 373 LEU A C 1
ATOM 3012 O O . LEU A 1 373 ? -33.106 17.565 18.744 1.00 73.38 373 LEU A O 1
ATOM 3016 N N . LYS A 1 374 ? -34.928 17.733 20.041 1.00 73.81 374 LYS A N 1
ATOM 3017 C CA . LYS A 1 374 ? -35.904 17.535 18.957 1.00 73.81 374 LYS A CA 1
ATOM 3018 C C . LYS A 1 374 ? -35.864 18.679 17.939 1.00 73.81 374 LYS A C 1
ATOM 3020 O O . LYS A 1 374 ? -35.959 18.434 16.738 1.00 73.81 374 LYS A O 1
ATOM 3025 N N . ALA A 1 375 ? -35.665 19.918 18.388 1.00 74.31 375 ALA A N 1
ATOM 3026 C CA . ALA A 1 375 ? -35.517 21.070 17.501 1.00 74.31 375 ALA A CA 1
ATOM 3027 C C . ALA A 1 375 ? -34.158 21.079 16.781 1.00 74.31 375 ALA A C 1
ATOM 3029 O O . ALA A 1 375 ? -34.083 21.516 15.634 1.00 74.31 375 ALA A O 1
ATOM 3030 N N . LEU A 1 376 ? -33.096 20.576 17.417 1.00 74.81 376 LEU A N 1
ATOM 3031 C CA . LEU A 1 376 ? -31.775 20.443 16.794 1.00 74.81 376 LEU A CA 1
ATOM 3032 C C . LEU A 1 376 ? -31.770 19.404 15.674 1.00 74.81 376 LEU A C 1
ATOM 3034 O O . LEU A 1 376 ? -31.276 19.700 14.590 1.00 74.81 376 LEU A O 1
ATOM 3038 N N . LEU A 1 377 ? -32.390 18.240 15.895 1.00 73.50 377 LEU A N 1
ATOM 3039 C CA . LEU A 1 377 ? -32.530 17.199 14.870 1.00 73.50 377 LEU A CA 1
ATOM 3040 C C . LEU A 1 377 ? -33.329 17.682 13.653 1.00 73.50 377 LEU A C 1
ATOM 3042 O O . LEU A 1 377 ? -32.991 17.353 12.518 1.00 73.50 377 LEU A O 1
ATOM 3046 N N . LEU A 1 378 ? -34.366 18.494 13.875 1.00 77.56 378 LEU A N 1
ATOM 3047 C CA . LEU A 1 378 ? -35.190 19.058 12.802 1.00 77.56 378 LEU A CA 1
ATOM 3048 C C . LEU A 1 378 ? -34.508 20.216 12.047 1.00 77.56 378 LEU A C 1
ATOM 3050 O O . LEU A 1 378 ? -34.921 20.525 10.932 1.00 77.56 378 LEU A O 1
ATOM 3054 N N . ASN A 1 379 ? -33.467 20.832 12.620 1.00 73.44 379 ASN A N 1
ATOM 3055 C CA . ASN A 1 379 ? -32.754 21.983 12.050 1.00 73.44 379 ASN A CA 1
ATOM 3056 C C . ASN A 1 379 ? -31.343 21.658 11.521 1.00 73.44 379 ASN A C 1
ATOM 3058 O O . ASN A 1 379 ? -30.605 22.584 11.171 1.00 73.44 379 ASN A O 1
ATOM 3062 N N . VAL A 1 380 ? -30.945 20.381 11.431 1.00 54.88 380 VAL A N 1
ATOM 3063 C CA . VAL A 1 380 ? -29.647 19.982 10.852 1.00 54.88 380 VAL A CA 1
ATOM 3064 C C . VAL A 1 380 ? -29.586 20.437 9.384 1.00 54.88 380 VAL A C 1
ATOM 3066 O O . VAL A 1 380 ? -30.193 19.830 8.506 1.00 54.88 380 VAL A O 1
ATOM 3069 N N . GLY A 1 381 ? -28.882 21.547 9.128 1.00 48.50 381 GLY A N 1
ATOM 3070 C CA . GLY A 1 381 ? -28.761 22.182 7.807 1.00 48.50 381 GLY A CA 1
ATOM 3071 C C . GLY A 1 381 ? -29.175 23.660 7.730 1.00 48.50 381 GLY A C 1
ATOM 3072 O O . GLY A 1 381 ? -28.983 24.276 6.683 1.00 48.50 381 GLY A O 1
ATOM 3073 N N . ALA A 1 382 ? -29.695 24.260 8.806 1.00 45.19 382 ALA A N 1
ATOM 3074 C CA . ALA A 1 382 ? -29.972 25.699 8.866 1.00 45.19 382 ALA A CA 1
ATOM 3075 C C . ALA A 1 382 ? -28.869 26.448 9.646 1.00 45.19 382 ALA A C 1
ATOM 3077 O O . ALA A 1 382 ? -28.469 25.990 10.719 1.00 45.19 382 ALA A O 1
ATOM 3078 N N . PRO A 1 383 ? -28.356 27.594 9.153 1.00 42.25 383 PRO A N 1
ATOM 3079 C CA . PRO A 1 383 ? -27.346 28.360 9.873 1.00 42.25 383 PRO A CA 1
ATOM 3080 C C . PRO A 1 383 ? -27.938 28.904 11.182 1.00 42.25 383 PRO A C 1
ATOM 3082 O O . PRO A 1 383 ? -29.020 29.485 11.174 1.00 42.25 383 PRO A O 1
ATOM 3085 N N . GLY A 1 384 ? -27.208 28.677 12.281 1.00 45.47 384 GLY A N 1
ATOM 3086 C CA . GLY A 1 384 ? -27.464 29.075 13.673 1.00 45.47 384 GLY A CA 1
ATOM 3087 C C . GLY A 1 384 ? -28.734 29.882 13.962 1.00 45.47 384 GLY A C 1
ATOM 3088 O O . GLY A 1 384 ? -28.795 31.085 13.705 1.00 45.47 384 GLY A O 1
ATOM 3089 N N . ALA A 1 385 ? -29.711 29.245 14.609 1.00 34.44 385 ALA A N 1
ATOM 3090 C CA . ALA A 1 385 ? -30.810 29.953 15.250 1.00 34.44 385 ALA A CA 1
ATOM 3091 C C . ALA A 1 385 ? -30.292 30.607 16.542 1.00 34.44 385 ALA A C 1
ATOM 3093 O O . ALA A 1 385 ? -30.006 29.938 17.533 1.00 34.44 385 ALA A O 1
ATOM 3094 N N . GLY A 1 386 ? -30.115 31.928 16.482 1.00 32.16 386 GLY A N 1
ATOM 3095 C CA . GLY A 1 386 ? -29.668 32.756 17.593 1.00 32.16 386 GLY A CA 1
ATOM 3096 C C . GLY A 1 386 ? -30.571 32.659 18.822 1.00 32.16 386 GLY A C 1
ATOM 3097 O O . GLY A 1 386 ? -31.781 32.449 18.726 1.00 32.16 386 GLY A O 1
ATOM 3098 N N . ALA A 1 387 ? -29.945 32.854 19.983 1.00 32.59 387 ALA A N 1
ATOM 3099 C CA . ALA A 1 387 ? -30.599 32.962 21.275 1.00 32.59 387 ALA A CA 1
ATOM 3100 C C . ALA A 1 387 ? -31.770 33.960 21.221 1.00 32.59 387 ALA A C 1
ATOM 3102 O O . ALA A 1 387 ? -31.600 35.136 20.890 1.00 32.59 387 ALA A O 1
ATOM 3103 N N . ALA A 1 388 ? -32.965 33.483 21.565 1.00 29.02 388 ALA A N 1
ATOM 3104 C CA . ALA A 1 388 ? -34.144 34.316 21.722 1.00 29.02 388 ALA A CA 1
ATOM 3105 C C . ALA A 1 388 ? -33.977 35.220 22.957 1.00 29.02 388 ALA A C 1
ATOM 3107 O O . ALA A 1 388 ? -34.032 34.761 24.096 1.00 29.02 388 ALA A O 1
ATOM 3108 N N . ALA A 1 389 ? -33.777 36.518 22.728 1.00 27.83 389 ALA A N 1
ATOM 3109 C CA . ALA A 1 389 ? -33.867 37.538 23.766 1.00 27.83 389 ALA A CA 1
ATOM 3110 C C . ALA A 1 389 ? -35.346 37.844 24.091 1.00 27.83 389 ALA A C 1
ATOM 3112 O O . ALA A 1 389 ? -36.146 38.000 23.163 1.00 27.83 389 ALA A O 1
ATOM 3113 N N . PRO A 1 390 ? -35.739 37.997 25.370 1.00 33.16 390 PRO A N 1
ATOM 3114 C CA . PRO A 1 390 ? -37.058 38.512 25.713 1.00 33.16 390 PRO A CA 1
ATOM 3115 C C . PRO A 1 390 ? -37.114 40.040 25.546 1.00 33.16 390 PRO A C 1
ATOM 3117 O O . PRO A 1 390 ? -36.229 40.777 25.980 1.00 33.16 390 PRO A O 1
ATOM 3120 N N . ALA A 1 391 ? -38.185 40.511 24.906 1.00 26.44 391 ALA A N 1
ATOM 3121 C CA . ALA A 1 391 ? -38.467 41.919 24.653 1.00 26.44 391 ALA A CA 1
ATOM 3122 C C . ALA A 1 391 ? -39.109 42.614 25.869 1.00 26.44 391 ALA A C 1
ATOM 3124 O O . ALA A 1 391 ? -40.047 42.088 26.469 1.00 26.44 391 ALA A O 1
ATOM 3125 N N . GLY A 1 392 ? -38.666 43.842 26.164 1.00 24.42 392 GLY A N 1
ATOM 3126 C CA . GLY A 1 392 ? -39.273 44.724 27.164 1.00 24.42 392 GLY A CA 1
ATOM 3127 C C . GLY A 1 392 ? -38.776 46.177 27.101 1.00 24.42 392 GLY A C 1
ATOM 3128 O O . GLY A 1 392 ? -37.781 46.510 27.723 1.00 24.42 392 GLY A O 1
ATOM 3129 N N . ALA A 1 393 ? -39.524 47.009 26.365 1.00 24.41 393 ALA A N 1
ATOM 3130 C CA . ALA A 1 393 ? -39.772 48.458 26.511 1.00 24.41 393 ALA A CA 1
ATOM 3131 C C . ALA A 1 393 ? -38.625 49.512 26.598 1.00 24.41 393 ALA A C 1
ATOM 3133 O O . ALA A 1 393 ? -38.008 49.715 27.633 1.00 24.41 393 ALA A O 1
ATOM 3134 N N . ALA A 1 394 ? -38.556 50.314 25.519 1.00 24.00 394 ALA A N 1
ATOM 3135 C CA . ALA A 1 394 ? -38.493 51.790 25.427 1.00 24.00 394 ALA A CA 1
ATOM 3136 C C . ALA A 1 394 ? -37.390 52.623 26.134 1.00 24.00 394 ALA A C 1
ATOM 3138 O O . ALA A 1 394 ? -37.382 52.759 27.351 1.00 24.00 394 ALA A O 1
ATOM 3139 N N . GLY A 1 395 ? -36.626 53.391 25.329 1.00 22.69 395 GLY A N 1
ATOM 3140 C CA . GLY A 1 395 ? -36.031 54.674 25.753 1.00 22.69 395 GLY A CA 1
ATOM 3141 C C . GLY A 1 395 ? -34.694 55.091 25.108 1.00 22.69 395 GLY A C 1
ATOM 3142 O O . GLY A 1 395 ? -33.650 54.752 25.630 1.00 22.69 395 GLY A O 1
ATOM 3143 N N . ALA A 1 396 ? -34.773 55.885 24.030 1.00 22.89 396 ALA A N 1
ATOM 3144 C CA . ALA A 1 396 ? -33.912 57.016 23.613 1.00 22.89 396 ALA A CA 1
ATOM 3145 C C . ALA A 1 396 ? -32.349 56.980 23.592 1.00 22.89 396 ALA A C 1
ATOM 3147 O O . ALA A 1 396 ? -31.688 56.773 24.598 1.00 22.89 396 ALA A O 1
ATOM 3148 N N . ALA A 1 397 ? -31.836 57.485 22.451 1.00 22.72 397 ALA A N 1
ATOM 3149 C CA . ALA A 1 397 ? -30.690 58.402 22.247 1.00 22.72 397 ALA A CA 1
ATOM 3150 C C . ALA A 1 397 ? -29.216 57.901 22.231 1.00 22.72 397 ALA A C 1
ATOM 3152 O O . ALA A 1 397 ? -28.607 57.639 23.254 1.00 22.72 397 ALA A O 1
ATOM 3153 N N . ALA A 1 398 ? -28.659 57.922 21.008 1.00 23.41 398 ALA A N 1
ATOM 3154 C CA . ALA A 1 398 ? -27.433 58.591 20.522 1.00 23.41 398 ALA A CA 1
ATOM 3155 C C . ALA A 1 398 ? -26.069 58.546 21.275 1.00 23.41 398 ALA A C 1
ATOM 3157 O O . ALA A 1 398 ? -25.939 59.059 22.379 1.00 23.41 398 ALA A O 1
ATOM 3158 N N . ALA A 1 399 ? -25.046 58.197 20.466 1.00 25.16 399 ALA A N 1
ATOM 3159 C CA . ALA A 1 399 ? -23.698 58.795 20.322 1.00 25.16 399 ALA A CA 1
ATOM 3160 C C . ALA A 1 399 ? -22.461 58.211 21.056 1.00 25.16 399 ALA A C 1
ATOM 3162 O O . ALA A 1 399 ? -22.415 58.188 22.279 1.00 25.16 399 ALA A O 1
ATOM 3163 N N . SER A 1 400 ? -21.423 57.944 20.223 1.00 22.77 400 SER A N 1
ATOM 3164 C CA . SER A 1 400 ? -19.945 58.010 20.438 1.00 22.77 400 SER A CA 1
ATOM 3165 C C . SER A 1 400 ? -19.332 57.082 21.505 1.00 22.77 400 SER A C 1
ATOM 3167 O O . SER A 1 400 ? -19.970 56.795 22.500 1.00 22.77 400 SER A O 1
ATOM 3169 N N . ASP A 1 401 ? -18.110 56.554 21.421 1.00 24.75 401 ASP A N 1
ATOM 3170 C CA . ASP A 1 401 ? -16.893 56.879 20.665 1.00 24.75 401 ASP A CA 1
ATOM 3171 C C . ASP A 1 401 ? -15.963 55.642 20.703 1.00 24.75 401 ASP A C 1
ATOM 3173 O O . ASP A 1 401 ? -16.102 54.785 21.581 1.00 24.75 401 ASP A O 1
ATOM 3177 N N . ALA A 1 402 ? -15.013 55.559 19.774 1.00 26.75 402 ALA A N 1
ATOM 3178 C CA . ALA A 1 402 ? -13.927 54.574 19.787 1.00 26.75 402 ALA A CA 1
ATOM 3179 C C . ALA A 1 402 ? -12.898 54.900 20.905 1.00 26.75 402 ALA A C 1
ATOM 3181 O O . ALA A 1 402 ? -12.988 55.969 21.513 1.00 26.75 402 ALA A O 1
ATOM 3182 N N . PRO A 1 403 ? -11.914 54.025 21.205 1.00 34.00 403 PRO A N 1
ATOM 3183 C CA . PRO A 1 403 ? -10.720 53.978 20.353 1.00 34.00 403 PRO A CA 1
ATOM 3184 C C . PRO A 1 403 ? -10.081 52.588 20.174 1.00 34.00 403 PRO A C 1
ATOM 3186 O O . PRO A 1 403 ? -10.265 51.660 20.959 1.00 34.00 403 PRO A O 1
ATOM 3189 N N . ALA A 1 404 ? -9.290 52.505 19.105 1.00 30.61 404 ALA A N 1
ATOM 3190 C CA . ALA A 1 404 ? -8.312 51.470 18.805 1.00 30.61 404 ALA A CA 1
ATOM 3191 C C . ALA A 1 404 ? -6.927 51.840 19.369 1.00 30.61 404 ALA A C 1
ATOM 3193 O O . ALA A 1 404 ? -6.610 53.023 19.406 1.00 30.61 404 ALA A O 1
ATOM 3194 N N . GLU A 1 405 ? -6.140 50.826 19.743 1.00 28.27 405 GLU A N 1
ATOM 3195 C CA . GLU A 1 405 ? -4.661 50.691 19.800 1.00 28.27 405 GLU A CA 1
ATOM 3196 C C . GLU A 1 405 ? -4.403 49.391 20.607 1.00 28.27 405 GLU A C 1
ATOM 3198 O O . GLU A 1 405 ? -5.159 49.088 21.523 1.00 28.27 405 GLU A O 1
ATOM 3203 N N . GLU A 1 406 ? -3.453 48.498 20.339 1.00 29.19 406 GLU A N 1
ATOM 3204 C CA . GLU A 1 406 ? -2.179 48.585 19.633 1.00 29.19 406 GLU A CA 1
ATOM 3205 C C . GLU A 1 406 ? -1.728 47.156 19.263 1.00 29.19 406 GLU A C 1
ATOM 3207 O O . GLU A 1 406 ? -1.971 46.195 19.997 1.00 29.19 406 GLU A O 1
ATOM 3212 N N . ALA A 1 407 ? -1.047 47.033 18.126 1.00 36.12 407 ALA A N 1
ATOM 3213 C CA . ALA A 1 407 ? -0.306 45.852 17.715 1.00 36.12 407 ALA A CA 1
ATOM 3214 C C . ALA A 1 407 ? 1.030 45.755 18.473 1.00 36.12 407 ALA A C 1
ATOM 3216 O O . ALA A 1 407 ? 1.698 46.769 18.671 1.00 36.12 407 ALA A O 1
ATOM 3217 N N . LYS A 1 408 ? 1.458 44.531 18.802 1.00 31.95 408 LYS A N 1
ATOM 3218 C CA . LYS A 1 408 ? 2.876 44.174 18.934 1.00 31.95 408 LYS A CA 1
ATOM 3219 C C . LYS A 1 408 ? 3.136 42.790 18.339 1.00 31.95 408 LYS A C 1
ATOM 3221 O O . LYS A 1 408 ? 2.403 41.841 18.603 1.00 31.95 408 LYS A O 1
ATOM 3226 N N . GLU A 1 409 ? 4.164 42.783 17.505 1.00 28.30 409 GLU A N 1
ATOM 3227 C CA . GLU A 1 409 ? 4.745 41.737 16.664 1.00 28.30 409 GLU A CA 1
ATOM 3228 C C . GLU A 1 409 ? 5.636 40.725 17.419 1.00 28.30 409 GLU A C 1
ATOM 3230 O O . GLU A 1 409 ? 6.133 41.046 18.497 1.00 28.30 409 GLU A O 1
ATOM 3235 N N . GLU A 1 410 ? 5.847 39.576 16.742 1.00 25.44 410 GLU A N 1
ATOM 3236 C CA . GLU A 1 410 ? 7.028 38.666 16.684 1.00 25.44 410 GLU A CA 1
ATOM 3237 C C . GLU A 1 410 ? 7.477 37.929 17.978 1.00 25.44 410 GLU A C 1
ATOM 3239 O O . GLU A 1 410 ? 7.384 38.465 19.073 1.00 25.44 410 GLU A O 1
ATOM 3244 N N . GLU A 1 411 ? 7.892 36.648 18.006 1.00 28.44 411 GLU A N 1
ATOM 3245 C CA . GLU A 1 411 ? 8.707 35.773 17.122 1.00 28.44 411 GLU A CA 1
ATOM 3246 C C . GLU A 1 411 ? 8.232 34.284 17.248 1.00 28.44 411 GLU A C 1
ATOM 3248 O O . GLU A 1 411 ? 7.741 33.898 18.307 1.00 28.44 411 GLU A O 1
ATOM 3253 N N . LYS A 1 412 ? 8.108 33.471 16.171 1.00 28.34 412 LYS A N 1
ATOM 3254 C CA . LYS A 1 412 ? 9.100 32.501 15.600 1.00 28.34 412 LYS A CA 1
ATOM 3255 C C . LYS A 1 412 ? 9.669 31.503 16.633 1.00 28.34 412 LYS A C 1
ATOM 3257 O O . LYS A 1 412 ? 10.285 31.935 17.590 1.00 28.34 412 LYS A O 1
ATOM 3262 N N . GLU A 1 413 ? 9.361 30.200 16.605 1.00 25.19 413 GLU A N 1
ATOM 3263 C CA . GLU A 1 413 ? 9.994 29.038 15.908 1.00 25.19 413 GLU A CA 1
ATOM 3264 C C . GLU A 1 413 ? 9.571 27.812 16.781 1.00 25.19 413 GLU A C 1
ATOM 3266 O O . GLU A 1 413 ? 9.389 27.987 17.981 1.00 25.19 413 GLU A O 1
ATOM 3271 N N . GLU A 1 414 ? 9.257 26.583 16.360 1.00 28.33 414 GLU A N 1
ATOM 3272 C CA . GLU A 1 414 ? 9.751 25.695 15.307 1.00 28.33 414 GLU A CA 1
ATOM 3273 C C . GLU A 1 414 ? 8.571 24.872 14.742 1.00 28.33 414 GLU A C 1
ATOM 3275 O O . GLU A 1 414 ? 7.796 24.274 15.494 1.00 28.33 414 GLU A O 1
ATOM 3280 N N . SER A 1 415 ? 8.442 24.809 13.416 1.00 33.00 415 SER A N 1
ATOM 3281 C CA . SER A 1 415 ? 7.670 23.768 12.740 1.00 33.00 415 SER A CA 1
ATOM 3282 C C . SER A 1 415 ? 8.603 22.988 11.826 1.00 33.00 415 SER A C 1
ATOM 3284 O O . SER A 1 415 ? 9.240 23.593 10.969 1.00 33.00 415 SER A O 1
ATOM 3286 N N . ASP A 1 416 ? 8.578 21.669 11.983 1.00 39.81 416 ASP A N 1
ATOM 3287 C CA . ASP A 1 416 ? 8.493 20.714 10.874 1.00 39.81 416 ASP A CA 1
ATOM 3288 C C . ASP A 1 416 ? 9.611 20.798 9.815 1.00 39.81 416 ASP A C 1
ATOM 3290 O O . ASP A 1 416 ? 9.360 21.033 8.633 1.00 39.81 416 ASP A O 1
ATOM 3294 N N . ASP A 1 417 ? 10.849 20.554 10.255 1.00 34.47 417 ASP A N 1
ATOM 3295 C CA . ASP A 1 417 ? 11.941 20.105 9.386 1.00 34.47 417 ASP A CA 1
ATOM 3296 C C . ASP A 1 417 ? 12.041 18.571 9.448 1.00 34.47 417 ASP A C 1
ATOM 3298 O O . ASP A 1 417 ? 12.475 17.970 10.431 1.00 34.47 417 ASP A O 1
ATOM 3302 N N . ASP A 1 418 ? 11.608 17.950 8.355 1.00 46.34 418 ASP A N 1
ATOM 3303 C CA . ASP A 1 418 ? 12.420 16.974 7.631 1.00 46.34 418 ASP A CA 1
ATOM 3304 C C . ASP A 1 418 ? 13.079 15.855 8.462 1.00 46.34 418 ASP A C 1
ATOM 3306 O O . ASP A 1 418 ? 14.299 15.725 8.556 1.00 46.34 418 ASP A O 1
ATOM 3310 N N . MET A 1 419 ? 12.253 14.952 8.993 1.00 46.97 419 MET A N 1
ATOM 3311 C CA . MET A 1 419 ? 12.692 13.579 9.263 1.00 46.97 419 MET A CA 1
ATOM 3312 C C . MET A 1 419 ? 12.302 12.663 8.101 1.00 46.97 419 MET A C 1
ATOM 3314 O O . MET A 1 419 ? 11.597 11.663 8.268 1.00 46.97 419 MET A O 1
ATOM 3318 N N . GLY A 1 420 ? 12.805 12.994 6.907 1.00 48.34 420 GLY A N 1
ATOM 3319 C CA . GLY A 1 420 ? 13.062 12.034 5.841 1.00 48.34 420 GLY A CA 1
ATOM 3320 C C . GLY A 1 420 ? 14.055 10.978 6.325 1.00 48.34 420 GLY A C 1
ATOM 3321 O O . GLY A 1 420 ? 15.250 11.043 6.053 1.00 48.34 420 GLY A O 1
ATOM 3322 N N . PHE A 1 421 ? 13.554 10.002 7.084 1.00 38.16 421 PHE A N 1
ATOM 3323 C CA . PHE A 1 421 ? 14.303 8.823 7.498 1.00 38.16 421 PHE A CA 1
ATOM 3324 C C . PHE A 1 421 ? 14.820 8.099 6.251 1.00 38.16 421 PHE A C 1
ATOM 3326 O O . PHE A 1 421 ? 14.048 7.525 5.479 1.00 38.16 421 PHE A O 1
ATOM 3333 N N . GLY A 1 422 ? 16.141 8.155 6.067 1.00 49.84 422 GLY A N 1
ATOM 3334 C CA . GLY A 1 422 ? 16.879 7.471 5.018 1.00 49.84 422 GLY A CA 1
ATOM 3335 C C . GLY A 1 422 ? 16.520 5.991 4.975 1.00 49.84 42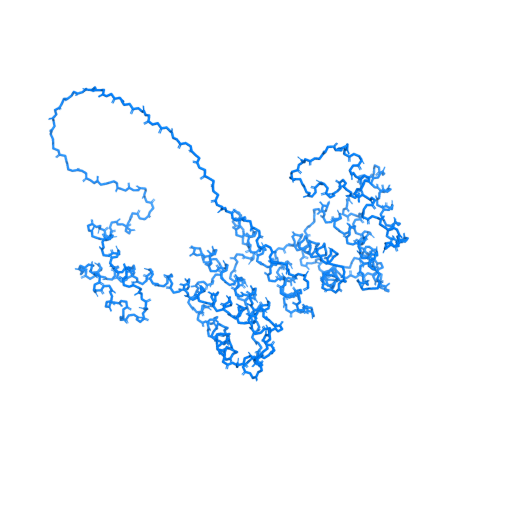2 GLY A C 1
ATOM 3336 O O . GLY A 1 422 ? 16.893 5.215 5.849 1.00 49.84 422 GLY A O 1
ATOM 3337 N N . LEU A 1 423 ? 15.782 5.620 3.930 1.00 52.81 423 LEU A N 1
ATOM 3338 C CA . LEU A 1 423 ? 15.362 4.251 3.640 1.00 52.81 423 LEU A CA 1
ATOM 3339 C C . LEU A 1 423 ? 16.366 3.502 2.743 1.00 52.81 423 LEU A C 1
ATOM 3341 O O . LEU A 1 423 ? 16.027 2.461 2.183 1.00 52.81 423 LEU A O 1
ATOM 3345 N N . PHE A 1 424 ? 17.576 4.042 2.576 1.00 42.59 424 PHE A N 1
ATOM 3346 C CA . PHE A 1 424 ? 18.668 3.431 1.822 1.00 42.59 424 PHE A CA 1
ATOM 3347 C C . PHE A 1 424 ? 20.020 3.828 2.427 1.00 42.59 424 PHE A C 1
ATOM 3349 O O . PHE A 1 424 ? 20.697 4.715 1.910 1.00 42.59 424 PHE A O 1
ATOM 3356 N N . ASP A 1 425 ? 20.394 3.141 3.500 1.00 42.59 425 ASP A N 1
ATOM 3357 C CA . ASP A 1 425 ? 21.757 2.633 3.678 1.00 42.59 425 ASP A CA 1
ATOM 3358 C C . ASP A 1 425 ? 21.659 1.128 3.968 1.00 42.59 425 ASP A C 1
ATOM 3360 O O . ASP A 1 425 ? 20.732 0.750 4.730 1.00 42.59 425 ASP A O 1
#

Solvent-accessible surface area (backbone atoms only — not comparable to full-atom values): 25156 Å² total; per-residue (Å²): 109,58,77,59,53,52,69,73,56,81,75,84,91,83,76,99,60,58,79,67,56,50,44,53,51,50,52,54,71,71,56,43,69,89,83,51,67,79,40,64,68,45,49,50,50,54,49,52,50,56,58,47,72,71,40,95,63,92,63,59,63,62,60,55,43,52,65,44,48,21,52,33,49,37,36,35,73,44,33,77,84,38,50,60,30,22,50,46,16,49,52,53,52,45,57,46,55,80,68,48,92,59,77,42,49,71,83,47,39,75,41,69,43,50,22,51,49,84,91,36,64,53,47,39,46,59,55,54,57,57,49,40,56,46,30,36,62,62,31,83,49,68,68,57,16,51,53,30,45,53,44,49,52,52,54,42,72,31,27,37,67,70,37,31,51,52,50,50,48,44,38,51,66,66,50,89,48,65,70,47,30,36,52,40,52,54,54,51,47,51,52,31,52,53,44,74,70,47,92,60,95,62,90,48,59,60,50,28,47,54,45,52,71,57,45,45,64,53,60,64,67,81,63,80,55,35,82,81,39,62,75,62,42,68,82,45,43,67,38,53,52,51,42,52,51,50,53,45,48,51,60,69,70,45,69,88,74,45,51,39,44,63,82,39,66,69,53,44,52,48,43,40,67,73,47,49,52,59,49,52,54,40,54,55,58,51,71,69,56,87,64,95,50,92,63,38,66,60,55,50,51,54,51,47,56,52,50,53,50,52,49,51,44,51,47,56,60,46,51,59,50,34,56,51,47,53,52,52,39,49,50,54,32,56,76,72,71,43,84,74,39,37,69,57,43,49,50,50,35,55,72,70,71,52,88,61,68,71,66,56,35,55,50,51,29,62,68,49,60,94,55,60,64,72,60,50,69,75,42,77,89,60,83,78,85,72,86,84,75,87,87,83,83,90,83,87,84,88,82,88,79,86,87,90,86,83,91,83,81,90,81,91,88,87,80,91,78,82,80,77,72,78,89,79,128